Protein AF-A0A0T6B5V1-F1 (afdb_monomer)

Foldseek 3Di:
DCPPQDWDWAKAAEVVPDVPGRIDTDTDDQQQFQLNVLVVVCVVRVVPPDDRPFKWKKKFKDAPVPDTDDIDTGDRRHGVVVVVVVDDPDCPGRIDIHIYIDGDPPPPPPPPPDPDDPVVLVVLVVLQFDDDPPQAALELCPDPDDDPVSVVRRCVVCVVSVNQWGHDDLDIHGADNVDDDSCLDVVNLVVLAPDAPDDNGGGDLLVNLNVLLVCCLPVVAFAEDEQADAWPRCLLVSLLSSLLSLQVNQPPPDDRDLLSVLVNLLSLQCQQLQFWFDPVDHRTGQKWWKKKFWAASVRHTQFIAIDIGHRPLLLQQDDAAQIFRRLNLLLCQQQDDPVLCVLLVHDQQCLFNSGNPRVHRDDPPDDSNVSNVSNVVSCVSLPCDPVNVSLLSLLVSLLRLLRVWDKDADPDDDPPDQFIFTPCLVSLVSSCVSNVHDSVVSRLQLFWDWDDDPNDTDIGGDHRLRSNLSSSVVSSVSSVVSSVVSSVSSRVSRHDPPDDPDDRPTYIYMYIRAHHQDDPDPDDAVSNVVRNLVVLVVVQVVCCVPAVVVVVVCVVVVHDDDHDDDDHSVVVNCCQPNPPNHPVNVVVVQLVVVVVCVVPDDDDDCCPPGPPDPPD

Structure (mmCIF, N/CA/C/O backbone):
data_AF-A0A0T6B5V1-F1
#
_entry.id   AF-A0A0T6B5V1-F1
#
loop_
_atom_site.group_PDB
_atom_site.id
_atom_site.type_symbol
_atom_site.label_atom_id
_atom_site.label_alt_id
_atom_site.label_comp_id
_atom_site.label_asym_id
_atom_site.label_entity_id
_atom_site.label_seq_id
_atom_site.pdbx_PDB_ins_code
_atom_site.Cartn_x
_atom_site.Cartn_y
_atom_site.Cartn_z
_atom_site.occupancy
_atom_site.B_iso_or_equiv
_atom_site.auth_seq_id
_atom_site.auth_comp_id
_atom_site.auth_asym_id
_atom_site.auth_atom_id
_atom_site.pdbx_PDB_model_num
ATOM 1 N N . MET A 1 1 ? 15.529 52.324 -40.830 1.00 47.66 1 MET A N 1
ATOM 2 C CA . MET A 1 1 ? 15.539 53.363 -39.781 1.00 47.66 1 MET A CA 1
ATOM 3 C C . MET A 1 1 ? 14.119 53.855 -39.566 1.00 47.66 1 MET A C 1
ATOM 5 O O . MET A 1 1 ? 13.628 54.608 -40.388 1.00 47.66 1 MET A O 1
ATOM 9 N N . SER A 1 2 ? 13.485 53.371 -38.499 1.00 34.91 2 SER A N 1
ATOM 10 C CA . SER A 1 2 ? 12.483 54.066 -37.675 1.00 34.91 2 SER A CA 1
ATOM 11 C C . SER A 1 2 ? 12.129 53.096 -36.541 1.00 34.91 2 SER A C 1
ATOM 13 O O . SER A 1 2 ? 11.144 52.364 -36.603 1.00 34.91 2 SER A O 1
ATOM 15 N N . THR A 1 3 ? 13.011 52.979 -35.545 1.00 43.22 3 THR A N 1
ATOM 16 C CA . THR A 1 3 ? 12.619 52.391 -34.261 1.00 43.22 3 THR A CA 1
ATOM 17 C C . THR A 1 3 ? 11.581 53.335 -33.680 1.00 43.22 3 THR A C 1
ATOM 19 O O . THR A 1 3 ? 11.929 54.417 -33.209 1.00 43.22 3 THR A O 1
ATOM 22 N N . ASP A 1 4 ? 10.312 52.967 -33.819 1.00 44.84 4 ASP A N 1
ATOM 23 C CA . ASP A 1 4 ? 9.184 53.648 -33.199 1.00 44.84 4 ASP A CA 1
ATOM 24 C C . ASP A 1 4 ? 9.417 53.623 -31.681 1.00 44.84 4 ASP A C 1
ATOM 26 O O . ASP A 1 4 ? 9.069 52.665 -30.990 1.00 44.84 4 ASP A O 1
ATOM 30 N N . ASN A 1 5 ? 10.069 54.664 -31.161 1.00 54.94 5 ASN A N 1
ATOM 31 C CA . ASN A 1 5 ? 10.339 54.877 -29.740 1.00 54.94 5 ASN A CA 1
ATOM 32 C C . ASN A 1 5 ? 9.059 55.357 -29.034 1.00 54.94 5 ASN A C 1
ATOM 34 O O . ASN A 1 5 ? 9.076 56.283 -28.226 1.00 54.94 5 ASN A O 1
ATOM 38 N N . ASN A 1 6 ? 7.925 54.737 -29.365 1.00 69.88 6 ASN A N 1
ATOM 39 C CA . ASN A 1 6 ? 6.681 54.952 -28.653 1.00 69.88 6 ASN A CA 1
ATOM 40 C C . ASN A 1 6 ? 6.858 54.361 -27.257 1.00 69.88 6 ASN A C 1
ATOM 42 O O . ASN A 1 6 ? 6.997 53.147 -27.087 1.00 69.88 6 ASN A O 1
ATOM 46 N N . ARG A 1 7 ? 6.919 55.254 -26.272 1.00 77.81 7 ARG A N 1
ATOM 47 C CA . ARG A 1 7 ? 6.974 54.908 -24.859 1.00 77.81 7 ARG A CA 1
ATOM 48 C C . ARG A 1 7 ? 5.550 54.760 -24.338 1.00 77.81 7 ARG A C 1
ATOM 50 O O . ARG A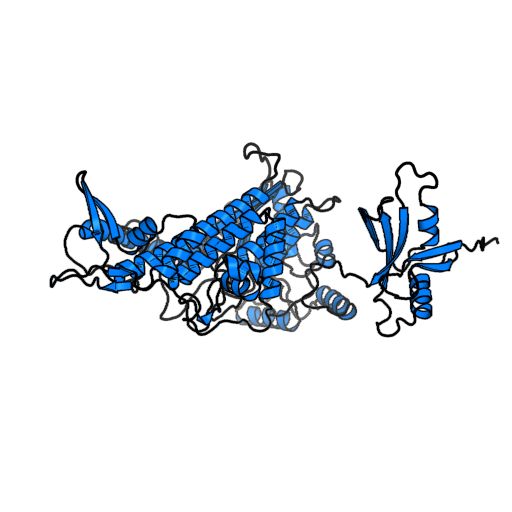 1 7 ? 4.695 55.604 -24.596 1.00 77.81 7 ARG A O 1
ATOM 57 N N . TYR A 1 8 ? 5.300 53.663 -23.641 1.00 83.88 8 TYR A N 1
ATOM 58 C CA . TYR A 1 8 ? 4.010 53.301 -23.070 1.00 83.88 8 TYR A CA 1
ATOM 59 C C . TYR A 1 8 ? 4.122 53.306 -21.550 1.00 83.88 8 TYR A C 1
ATOM 61 O O . TYR A 1 8 ? 5.167 52.967 -21.000 1.00 83.88 8 TYR A O 1
ATOM 69 N N . ILE A 1 9 ? 3.044 53.672 -20.865 1.00 85.25 9 ILE A N 1
ATOM 70 C CA . ILE A 1 9 ? 2.979 53.575 -19.408 1.00 85.25 9 ILE A CA 1
ATOM 71 C C . ILE A 1 9 ? 2.347 52.229 -19.060 1.00 85.25 9 ILE A C 1
ATOM 73 O O . ILE A 1 9 ? 1.198 51.977 -19.414 1.00 85.25 9 ILE A O 1
ATOM 77 N N . VAL A 1 10 ? 3.106 51.371 -18.382 1.00 84.25 10 VAL A N 1
ATOM 78 C CA . VAL A 1 10 ? 2.635 50.099 -17.829 1.00 84.25 10 VAL A CA 1
ATOM 79 C C . VAL A 1 10 ? 2.326 50.316 -16.353 1.00 84.25 10 VAL A C 1
ATOM 81 O O . VAL A 1 10 ? 3.204 50.707 -15.582 1.00 84.25 10 VAL A O 1
ATOM 84 N N . GLN A 1 11 ? 1.076 50.081 -15.961 1.00 85.88 11 GLN A N 1
ATOM 85 C CA . GLN A 1 11 ? 0.648 50.166 -14.568 1.00 85.88 11 GLN A CA 1
ATOM 86 C C . GLN A 1 11 ? 0.739 48.782 -13.917 1.00 85.88 11 GLN A C 1
ATOM 88 O O . GLN A 1 11 ? 0.098 47.837 -14.379 1.00 85.88 11 GLN A O 1
ATOM 93 N N . VAL A 1 12 ? 1.537 48.674 -12.854 1.00 84.69 12 VAL A N 1
ATOM 94 C CA . VAL A 1 12 ? 1.764 47.433 -12.103 1.00 84.69 12 VAL A CA 1
ATOM 95 C C . VAL A 1 12 ? 1.287 47.616 -10.668 1.00 84.69 12 VAL A C 1
ATOM 97 O O . VAL A 1 12 ? 1.741 48.520 -9.971 1.00 84.69 12 VAL A O 1
ATOM 100 N N . TYR A 1 13 ? 0.367 46.769 -10.226 1.00 83.75 13 TYR A N 1
ATOM 101 C CA . TYR A 1 13 ? -0.192 46.778 -8.880 1.00 83.75 13 TYR A CA 1
ATOM 102 C C . TYR A 1 13 ? 0.758 46.072 -7.909 1.00 83.75 13 TYR A C 1
ATOM 104 O O . TYR A 1 13 ? 1.229 44.967 -8.178 1.00 83.75 13 TYR A O 1
ATOM 112 N N . VAL A 1 14 ? 1.062 46.739 -6.794 1.00 79.50 14 VAL A N 1
ATOM 113 C CA . VAL A 1 14 ? 2.077 46.309 -5.809 1.00 79.50 14 VAL A CA 1
ATOM 114 C C . VAL A 1 14 ? 1.548 46.328 -4.372 1.00 79.50 14 VAL A C 1
ATOM 116 O O . VAL A 1 14 ? 2.322 46.151 -3.438 1.00 79.50 14 VAL A O 1
ATOM 119 N N . GLY A 1 15 ? 0.240 46.532 -4.179 1.00 62.19 15 GLY A N 1
ATOM 120 C CA . GLY A 1 15 ? -0.361 46.828 -2.871 1.00 62.19 15 GLY A CA 1
ATOM 121 C C . GLY A 1 15 ? -0.136 45.788 -1.763 1.00 62.19 15 GLY A C 1
ATOM 122 O O . GLY A 1 15 ? -0.152 46.152 -0.595 1.00 62.19 15 GLY A O 1
ATOM 123 N N . ALA A 1 16 ? 0.128 44.517 -2.091 1.00 62.62 16 ALA A N 1
ATOM 124 C CA . ALA A 1 16 ? 0.496 43.501 -1.093 1.00 62.62 16 ALA A CA 1
ATOM 125 C C . ALA A 1 16 ? 1.972 43.593 -0.643 1.00 62.62 16 ALA A C 1
ATOM 127 O O . ALA A 1 16 ? 2.323 43.114 0.429 1.00 62.62 16 ALA A O 1
ATOM 128 N N . LEU A 1 17 ? 2.827 44.217 -1.459 1.00 65.75 17 LEU A N 1
ATOM 129 C CA . LEU A 1 17 ? 4.277 44.341 -1.265 1.00 65.75 17 LEU A CA 1
ATOM 130 C C . LEU A 1 17 ? 4.696 45.742 -0.789 1.00 65.75 17 LEU A C 1
ATOM 132 O O . LEU A 1 17 ? 5.863 45.966 -0.473 1.00 65.75 17 LEU A O 1
ATOM 136 N N . SER A 1 18 ? 3.769 46.703 -0.746 1.00 66.94 18 SER A N 1
ATOM 137 C CA . SER A 1 18 ? 4.026 48.060 -0.265 1.00 66.94 18 SER A CA 1
ATOM 138 C C . SER A 1 18 ? 2.817 48.631 0.469 1.00 66.94 18 SER A C 1
ATOM 140 O O . SER A 1 18 ? 1.735 48.743 -0.095 1.00 66.94 18 SER A O 1
ATOM 142 N N . ALA A 1 19 ? 3.026 49.093 1.704 1.00 59.47 19 ALA A N 1
ATOM 143 C CA . ALA A 1 19 ? 2.004 49.800 2.481 1.00 59.47 19 ALA A CA 1
ATOM 144 C C . ALA A 1 19 ? 1.718 51.232 1.973 1.00 59.47 19 ALA A C 1
ATOM 146 O O . ALA A 1 19 ? 0.783 51.873 2.447 1.00 59.47 19 ALA A O 1
ATOM 147 N N . PHE A 1 20 ? 2.525 51.751 1.035 1.00 64.38 20 PHE A N 1
ATOM 148 C CA . PHE A 1 20 ? 2.470 53.148 0.584 1.00 64.38 20 PHE A CA 1
ATOM 149 C C . PHE A 1 20 ? 1.940 53.323 -0.843 1.00 64.38 20 PHE A C 1
ATOM 151 O O . PHE A 1 20 ? 1.478 54.410 -1.188 1.00 64.38 20 PHE A O 1
ATOM 158 N N . TYR A 1 21 ? 1.997 52.279 -1.675 1.00 73.88 21 TYR A N 1
ATOM 159 C CA . TYR A 1 21 ? 1.631 52.356 -3.088 1.00 73.88 21 TYR A CA 1
ATOM 160 C C . TYR A 1 21 ? 0.719 51.194 -3.484 1.00 73.88 21 TYR A C 1
ATOM 162 O O . TYR A 1 21 ? 1.104 50.035 -3.396 1.00 73.88 21 TYR A O 1
ATOM 170 N N . GLU A 1 22 ? -0.476 51.506 -3.989 1.00 72.25 22 GLU A N 1
ATOM 171 C CA . GLU A 1 22 ? -1.399 50.500 -4.534 1.00 72.25 22 GLU A CA 1
ATOM 172 C C . GLU A 1 22 ? -0.944 50.014 -5.924 1.00 72.25 22 GLU A C 1
ATOM 174 O O . GLU A 1 22 ? -1.000 48.821 -6.235 1.00 72.25 22 GLU A O 1
ATOM 179 N N . ALA A 1 23 ? -0.417 50.928 -6.747 1.00 81.62 23 ALA A N 1
ATOM 180 C CA . ALA A 1 23 ? 0.163 50.641 -8.055 1.00 81.62 23 ALA A CA 1
ATOM 181 C C . ALA A 1 23 ? 1.285 51.627 -8.414 1.00 81.62 23 ALA A C 1
ATOM 183 O O . ALA A 1 23 ? 1.277 52.785 -7.996 1.00 81.62 23 ALA A O 1
ATOM 184 N N . LEU A 1 24 ? 2.223 51.177 -9.247 1.00 83.94 24 LEU A N 1
ATOM 185 C CA . LEU A 1 24 ? 3.323 51.963 -9.795 1.00 83.94 24 LEU A CA 1
ATOM 186 C C . LEU A 1 24 ? 3.221 52.047 -11.318 1.00 83.94 24 LEU A C 1
ATOM 188 O O . LEU A 1 24 ? 2.881 51.081 -11.996 1.00 83.94 24 LEU A O 1
ATOM 192 N N . SER A 1 25 ? 3.543 53.223 -11.855 1.00 86.81 25 SER A N 1
ATOM 193 C CA . SER A 1 25 ? 3.610 53.465 -13.298 1.00 86.81 25 SER A CA 1
ATOM 194 C C . SER A 1 25 ? 5.057 53.375 -13.781 1.00 86.81 25 SER A C 1
ATOM 196 O O . SER A 1 25 ? 5.938 54.089 -13.287 1.00 86.81 25 SER A O 1
ATOM 198 N N . VAL A 1 26 ? 5.307 52.498 -14.752 1.00 86.00 26 VAL A N 1
ATOM 199 C CA . VAL A 1 26 ? 6.624 52.288 -15.364 1.00 86.00 26 VAL A CA 1
ATOM 200 C C . VAL A 1 26 ? 6.554 52.667 -16.839 1.00 86.00 26 VAL A C 1
ATOM 202 O O . VAL A 1 26 ? 5.707 52.173 -17.579 1.00 86.00 26 VAL A O 1
ATOM 205 N N . GLU A 1 27 ? 7.435 53.568 -17.265 1.00 86.81 27 GLU A N 1
ATOM 206 C CA . GLU A 1 27 ? 7.570 53.951 -18.669 1.00 86.81 27 GLU A CA 1
ATOM 207 C C . GLU A 1 27 ? 8.403 52.882 -19.393 1.00 86.81 27 GLU A C 1
ATOM 209 O O . GLU A 1 27 ? 9.557 52.646 -19.040 1.00 86.81 27 GLU A O 1
ATOM 214 N N . ALA A 1 28 ? 7.810 52.209 -20.377 1.00 87.19 28 ALA A N 1
ATOM 215 C CA . ALA A 1 28 ? 8.383 51.047 -21.047 1.00 87.19 28 ALA A CA 1
ATOM 216 C C . ALA A 1 28 ? 8.178 51.109 -22.569 1.00 87.19 28 ALA A C 1
ATOM 218 O O . ALA A 1 28 ? 7.206 51.670 -23.078 1.00 87.19 28 ALA A O 1
ATOM 219 N N . SER A 1 29 ? 9.102 50.517 -23.321 1.00 87.94 29 SER A N 1
ATOM 220 C CA . SER A 1 29 ? 8.999 50.365 -24.776 1.00 87.94 29 SER A CA 1
ATOM 221 C C . SER A 1 29 ? 8.426 48.991 -25.145 1.00 87.94 29 SER A C 1
ATOM 223 O O . SER A 1 29 ? 8.381 48.084 -24.317 1.00 87.94 29 SER A O 1
ATOM 225 N N . LYS A 1 30 ? 8.066 48.775 -26.418 1.00 82.25 30 LYS A N 1
ATOM 226 C CA . LYS A 1 30 ? 7.639 47.450 -26.922 1.00 82.25 30 LYS A CA 1
ATOM 227 C C . LYS A 1 30 ? 8.712 46.356 -26.829 1.00 82.25 30 LYS A C 1
ATOM 229 O O . LYS A 1 30 ? 8.407 45.203 -27.122 1.00 82.25 30 LYS A O 1
ATOM 234 N N . GLN A 1 31 ? 9.958 46.716 -26.531 1.00 81.00 31 GLN A N 1
ATOM 235 C CA . GLN A 1 31 ? 11.073 45.780 -26.365 1.00 81.00 31 GLN A CA 1
ATOM 236 C C . GLN A 1 31 ? 11.444 45.573 -24.895 1.00 81.00 31 GLN A C 1
ATOM 238 O O . GLN A 1 31 ? 12.209 44.664 -24.599 1.00 81.00 31 GLN A O 1
ATOM 243 N N . THR A 1 32 ? 10.889 46.384 -23.989 1.00 84.31 32 THR A N 1
ATOM 244 C CA . THR A 1 32 ? 11.173 46.283 -22.559 1.00 84.31 32 THR A CA 1
ATOM 245 C C . THR A 1 32 ? 10.614 44.968 -22.027 1.00 84.31 32 THR A C 1
ATOM 247 O O . THR A 1 32 ? 9.441 44.646 -22.272 1.00 84.31 32 THR A O 1
ATOM 250 N N . THR A 1 33 ? 11.465 44.202 -21.348 1.00 87.69 33 THR A N 1
ATOM 251 C CA . THR A 1 33 ? 11.135 42.862 -20.849 1.00 87.69 33 THR A CA 1
ATOM 252 C C . THR A 1 33 ? 10.475 42.922 -19.473 1.00 87.69 33 THR A C 1
ATOM 254 O O . THR A 1 33 ? 10.561 43.921 -18.754 1.00 87.69 33 THR A O 1
ATOM 257 N N . ALA A 1 34 ? 9.792 41.846 -19.084 1.00 84.56 34 ALA A N 1
ATOM 258 C CA . ALA A 1 34 ? 9.188 41.731 -17.763 1.00 84.56 34 ALA A CA 1
ATOM 259 C C . ALA A 1 34 ? 10.247 41.822 -16.651 1.00 84.56 34 ALA A C 1
ATOM 261 O O . ALA A 1 34 ? 10.000 42.460 -15.631 1.00 84.56 34 ALA A O 1
ATOM 262 N N . GLU A 1 35 ? 11.445 41.266 -16.864 1.00 84.56 35 GLU A N 1
ATOM 263 C CA . GLU A 1 35 ? 12.560 41.336 -15.910 1.00 84.56 35 GLU A CA 1
ATOM 264 C C . GLU A 1 35 ? 13.071 42.770 -15.680 1.00 84.56 35 GLU A C 1
ATOM 266 O O . GLU A 1 35 ? 13.366 43.151 -14.544 1.00 84.56 35 GLU A O 1
ATOM 271 N N . GLU A 1 36 ? 13.121 43.588 -16.734 1.00 83.81 36 GLU A N 1
ATOM 272 C CA . GLU A 1 36 ? 13.498 45.003 -16.642 1.00 83.81 36 GLU A CA 1
ATOM 273 C C . GLU A 1 36 ? 12.464 45.812 -15.844 1.00 83.81 36 GLU A C 1
ATOM 275 O O . GLU A 1 36 ? 12.832 46.624 -14.991 1.00 83.81 36 GLU A O 1
ATOM 280 N N . ILE A 1 37 ? 11.167 45.559 -16.062 1.00 84.50 37 ILE A N 1
ATOM 281 C CA . ILE A 1 37 ? 10.087 46.213 -15.305 1.00 84.50 37 ILE A CA 1
ATOM 282 C C . ILE A 1 37 ? 10.116 45.788 -13.832 1.00 84.50 37 ILE A C 1
ATOM 284 O O . ILE A 1 37 ? 10.020 46.643 -12.952 1.00 84.50 37 ILE A O 1
ATOM 288 N N . VAL A 1 38 ? 10.293 44.493 -13.553 1.00 85.25 38 VAL A N 1
ATOM 289 C CA . VAL A 1 38 ? 10.387 43.963 -12.184 1.00 85.25 38 VAL A CA 1
ATOM 290 C C . VAL A 1 38 ? 11.577 44.580 -11.449 1.00 85.25 38 VAL A C 1
ATOM 292 O O . VAL A 1 38 ? 11.417 45.062 -10.331 1.00 85.25 38 VAL A O 1
ATOM 295 N N . SER A 1 39 ? 12.742 44.652 -12.095 1.00 83.31 39 SER A N 1
ATOM 296 C CA . SER A 1 39 ? 13.949 45.244 -11.507 1.00 83.31 39 SER A CA 1
ATOM 297 C C . SER A 1 39 ? 13.767 46.740 -11.211 1.00 83.31 39 SER A C 1
ATOM 299 O O . SER A 1 39 ? 14.109 47.193 -10.121 1.00 83.31 39 SER A O 1
ATOM 301 N N . CYS A 1 40 ? 13.136 47.496 -12.120 1.00 83.56 40 CYS A N 1
ATOM 302 C CA . CYS A 1 40 ? 12.806 48.908 -11.899 1.00 83.56 40 CYS A CA 1
ATOM 303 C C . CYS A 1 40 ? 11.867 49.113 -10.695 1.00 83.56 40 CYS A C 1
ATOM 305 O O . CYS A 1 40 ? 12.031 50.061 -9.925 1.00 83.56 40 CYS A O 1
ATOM 307 N N . ILE A 1 41 ? 10.881 48.230 -10.514 1.00 83.25 41 ILE A N 1
ATOM 308 C CA . ILE A 1 41 ? 9.933 48.320 -9.398 1.00 83.25 41 ILE A CA 1
ATOM 309 C C . ILE A 1 41 ? 10.592 47.926 -8.070 1.00 83.25 41 ILE A C 1
ATOM 311 O O . ILE A 1 41 ? 10.375 48.612 -7.073 1.00 83.25 41 ILE A O 1
ATOM 315 N N . ILE A 1 42 ? 11.425 46.880 -8.055 1.00 81.50 42 ILE A N 1
ATOM 316 C CA . ILE A 1 42 ? 12.186 46.457 -6.867 1.00 81.50 42 ILE A CA 1
ATOM 317 C C . ILE A 1 42 ? 13.090 47.590 -6.373 1.00 81.50 42 ILE A C 1
ATOM 319 O O . ILE A 1 42 ? 13.075 47.901 -5.181 1.00 81.50 42 ILE A O 1
ATOM 323 N N . GLU A 1 43 ? 13.820 48.248 -7.281 1.00 80.62 43 GLU A N 1
ATOM 324 C CA . GLU A 1 43 ? 14.669 49.395 -6.941 1.00 80.62 43 GLU A CA 1
ATOM 325 C C . GLU A 1 43 ? 13.850 50.559 -6.366 1.00 80.62 43 GLU A C 1
ATOM 327 O O . GLU A 1 43 ? 14.233 51.147 -5.355 1.00 80.62 43 GLU A O 1
ATOM 332 N N . ARG A 1 44 ? 12.686 50.868 -6.955 1.00 80.38 44 ARG A N 1
ATOM 333 C CA . ARG A 1 44 ? 11.811 51.955 -6.479 1.00 80.38 44 ARG A CA 1
ATOM 334 C C . ARG A 1 44 ? 11.165 51.671 -5.126 1.00 80.38 44 ARG A C 1
ATOM 336 O O . ARG A 1 44 ? 10.945 52.608 -4.364 1.00 80.38 44 ARG A O 1
ATOM 343 N N . LEU A 1 45 ? 10.851 50.412 -4.831 1.00 78.00 45 LEU A N 1
ATOM 344 C CA . LEU A 1 45 ? 10.249 49.996 -3.562 1.00 78.00 45 LEU A CA 1
ATOM 345 C C . LEU A 1 45 ? 11.288 49.639 -2.487 1.00 78.00 45 LEU A C 1
ATOM 347 O O . LEU A 1 45 ? 10.902 49.344 -1.361 1.00 78.00 45 LEU A O 1
ATOM 351 N N . SER A 1 46 ? 12.589 49.694 -2.802 1.00 73.88 46 SER A N 1
ATOM 352 C CA . SER A 1 46 ? 13.683 49.302 -1.896 1.00 73.88 46 SER A CA 1
ATOM 353 C C . SER A 1 46 ? 13.537 47.881 -1.324 1.00 73.88 46 SER A C 1
ATOM 355 O O . SER A 1 46 ? 13.923 47.629 -0.184 1.00 73.88 46 SER A O 1
ATOM 357 N N . LEU A 1 47 ? 13.012 46.934 -2.113 1.00 68.75 47 LEU A N 1
ATOM 358 C CA . LEU A 1 47 ? 12.772 45.531 -1.716 1.00 68.75 47 LEU A CA 1
ATOM 359 C C . LEU A 1 47 ? 14.071 44.688 -1.717 1.00 68.75 47 LEU A C 1
ATOM 361 O O . LEU A 1 47 ? 14.115 43.580 -2.247 1.00 68.75 47 LEU A O 1
ATOM 365 N N . ASN A 1 48 ? 15.156 45.231 -1.156 1.00 56.94 48 ASN A N 1
ATOM 366 C CA . ASN A 1 48 ? 16.524 44.702 -1.259 1.00 56.94 48 ASN A CA 1
ATOM 367 C C . ASN A 1 48 ? 16.840 43.524 -0.316 1.00 56.94 48 ASN A C 1
ATOM 369 O O . ASN A 1 48 ? 17.961 43.018 -0.346 1.00 56.94 48 ASN A O 1
ATOM 373 N N . GLU A 1 49 ? 15.897 43.084 0.522 1.00 53.00 49 GLU A N 1
ATOM 374 C CA . GLU A 1 49 ? 16.121 41.973 1.465 1.00 53.00 49 GLU A CA 1
ATOM 375 C C . GLU A 1 49 ? 15.992 40.579 0.818 1.00 53.00 49 GLU A C 1
ATOM 377 O O . GLU A 1 49 ? 16.407 39.590 1.419 1.00 53.00 49 GLU A O 1
ATOM 382 N N . ASN A 1 50 ? 15.505 40.488 -0.428 1.00 55.25 50 ASN A N 1
ATOM 383 C CA . ASN A 1 50 ? 15.332 39.230 -1.161 1.00 55.25 50 ASN A CA 1
ATOM 384 C C . ASN A 1 50 ? 16.238 39.145 -2.413 1.00 55.25 50 ASN A C 1
ATOM 386 O O . ASN A 1 50 ? 16.439 40.148 -3.103 1.00 55.25 50 ASN A O 1
ATOM 390 N N . PRO A 1 51 ? 16.794 37.961 -2.753 1.00 54.53 51 PRO A N 1
ATOM 391 C CA . PRO A 1 51 ? 17.712 37.810 -3.883 1.00 54.53 51 PRO A CA 1
ATOM 392 C C . PRO A 1 51 ? 17.052 38.145 -5.234 1.00 54.53 51 PRO A C 1
ATOM 394 O O . PRO A 1 51 ? 15.854 37.937 -5.439 1.00 54.53 51 PRO A O 1
ATOM 397 N N . ARG A 1 52 ? 17.855 38.629 -6.199 1.00 51.34 52 ARG A N 1
ATOM 398 C CA . ARG A 1 52 ? 17.418 38.839 -7.595 1.00 51.34 52 ARG A CA 1
ATOM 399 C C . ARG A 1 52 ? 16.761 37.557 -8.121 1.00 51.34 52 ARG A C 1
ATOM 401 O O . ARG A 1 52 ? 17.428 36.535 -8.255 1.00 51.34 52 ARG A O 1
ATOM 408 N N . GLY A 1 53 ? 15.463 37.622 -8.422 1.00 58.50 53 GLY A N 1
ATOM 409 C CA . GLY A 1 53 ? 14.690 36.501 -8.965 1.00 58.50 53 GLY A CA 1
ATOM 410 C C . GLY A 1 53 ? 13.506 36.028 -8.117 1.00 58.50 53 GLY A C 1
ATOM 411 O O . GLY A 1 53 ? 12.779 35.165 -8.611 1.00 58.50 53 GLY A O 1
ATOM 412 N N . SER A 1 54 ? 13.285 36.590 -6.921 1.00 66.88 54 SER A N 1
ATOM 413 C CA . SER A 1 54 ? 12.155 36.242 -6.035 1.00 66.88 54 SER A CA 1
ATOM 414 C C . SER A 1 54 ? 10.805 36.833 -6.444 1.00 66.88 54 SER A C 1
ATOM 416 O O . SER A 1 54 ? 9.785 36.374 -5.949 1.00 66.88 54 SER A O 1
ATOM 418 N N . TYR A 1 55 ? 10.777 37.816 -7.346 1.00 76.31 55 TYR A N 1
ATOM 419 C CA . TYR A 1 55 ? 9.544 38.458 -7.805 1.00 76.31 55 TYR A CA 1
ATOM 420 C C . TYR A 1 55 ? 9.290 38.168 -9.283 1.00 76.31 55 TYR A C 1
ATOM 422 O O . TYR A 1 55 ? 10.225 38.043 -10.081 1.00 76.31 55 TYR A O 1
ATOM 430 N N . GLU A 1 56 ? 8.020 38.066 -9.648 1.00 84.81 56 GLU A N 1
ATOM 431 C CA . GLU A 1 56 ? 7.567 37.946 -11.028 1.00 84.81 56 GLU A CA 1
ATOM 432 C C . GLU A 1 56 ? 6.390 38.880 -11.306 1.00 84.81 56 GLU A C 1
ATOM 434 O O . GLU A 1 56 ? 5.698 39.342 -10.395 1.00 84.81 56 GLU A O 1
ATOM 439 N N . LEU A 1 57 ? 6.185 39.163 -12.590 1.00 84.00 57 LEU A N 1
ATOM 440 C CA . LEU A 1 57 ? 5.043 39.925 -13.067 1.00 84.00 57 LEU A CA 1
ATOM 441 C C . LEU A 1 57 ? 3.953 38.940 -13.493 1.00 84.00 57 LEU A C 1
ATOM 443 O O . LEU A 1 57 ? 4.223 38.045 -14.291 1.00 84.00 57 LEU A O 1
ATOM 447 N N . ALA A 1 58 ? 2.735 39.104 -12.990 1.00 83.31 58 ALA A N 1
ATOM 448 C CA . ALA A 1 58 ? 1.587 38.292 -13.374 1.00 83.31 58 ALA A CA 1
ATOM 449 C C . ALA A 1 58 ? 0.514 39.154 -14.047 1.00 83.31 58 ALA A C 1
ATOM 451 O O . ALA A 1 58 ? 0.227 40.269 -13.614 1.00 83.31 58 ALA A O 1
ATOM 452 N N . GLU A 1 59 ? -0.066 38.644 -15.127 1.00 84.94 59 GLU A N 1
ATOM 453 C CA . GLU A 1 59 ? -1.270 39.170 -15.762 1.00 84.94 59 GLU A CA 1
ATOM 454 C C . GLU A 1 59 ? -2.489 38.547 -15.080 1.00 84.94 59 GLU A C 1
ATOM 456 O O . GLU A 1 59 ? -2.672 37.328 -15.102 1.00 84.94 59 GLU A O 1
ATOM 461 N N . VAL A 1 60 ? -3.333 39.390 -14.490 1.00 75.81 60 VAL A N 1
ATOM 462 C CA . VAL A 1 60 ? -4.562 38.981 -13.807 1.00 75.81 60 VAL A CA 1
ATOM 463 C C . VAL A 1 60 ? -5.766 39.512 -14.573 1.00 75.81 60 VAL A C 1
ATOM 465 O O . VAL A 1 60 ? -5.827 40.693 -14.933 1.00 75.81 60 VAL A O 1
ATOM 468 N N . ILE A 1 61 ? -6.735 38.624 -14.801 1.00 76.00 61 ILE A N 1
ATOM 469 C CA . ILE A 1 61 ? -8.016 38.917 -15.441 1.00 76.00 61 ILE A CA 1
ATOM 470 C C . ILE A 1 61 ? -9.120 38.696 -14.398 1.00 76.00 61 ILE A C 1
ATOM 472 O O . ILE A 1 61 ? -9.416 37.559 -14.017 1.00 76.00 61 ILE A O 1
ATOM 476 N N . GLY A 1 62 ? -9.718 39.790 -13.921 1.00 66.06 62 GLY A N 1
ATOM 477 C CA . GLY A 1 62 ? -10.772 39.783 -12.894 1.00 66.06 62 GLY A CA 1
ATOM 478 C C . GLY A 1 62 ? -12.078 40.410 -13.379 1.00 66.06 62 GLY A C 1
ATOM 479 O O . GLY A 1 62 ? -12.097 41.062 -14.418 1.00 66.06 62 GLY A O 1
ATOM 480 N N . ASP A 1 63 ? -13.168 40.234 -12.637 1.00 60.22 63 ASP A N 1
ATOM 481 C CA . ASP A 1 63 ? -14.429 40.952 -12.867 1.00 60.22 63 ASP A CA 1
ATOM 482 C C . ASP A 1 63 ? -14.465 42.316 -12.140 1.00 60.22 63 ASP A C 1
ATOM 484 O O . ASP A 1 63 ? -13.558 42.675 -11.384 1.00 60.22 63 ASP A O 1
ATOM 488 N N . SER A 1 64 ? -15.515 43.114 -12.361 1.00 54.16 64 SER A N 1
ATOM 489 C CA . SER A 1 64 ? -15.688 44.431 -11.724 1.00 54.16 64 SER A CA 1
ATOM 490 C C . SER A 1 64 ? -15.846 44.391 -10.192 1.00 54.16 64 SER A C 1
ATOM 492 O O . SER A 1 64 ? -15.837 45.451 -9.570 1.00 54.16 64 SER A O 1
ATOM 494 N N . SER A 1 65 ? -15.991 43.205 -9.592 1.00 52.88 65 SER A N 1
ATOM 495 C CA . SER A 1 65 ? -16.093 42.971 -8.142 1.00 52.88 65 SER A CA 1
ATOM 496 C C . SER A 1 65 ? -14.767 42.570 -7.488 1.00 52.88 65 SER A C 1
ATOM 498 O O . SER A 1 65 ? -14.723 42.418 -6.269 1.00 52.88 65 SER A O 1
ATOM 500 N N . GLY A 1 66 ? -13.681 42.445 -8.260 1.00 52.81 66 GLY A N 1
ATOM 501 C CA . GLY A 1 66 ? -12.358 42.105 -7.730 1.00 52.81 66 GLY A CA 1
ATOM 502 C C . GLY A 1 66 ? -12.192 40.626 -7.378 1.00 52.81 66 GLY A C 1
ATOM 503 O O . GLY A 1 66 ? -11.262 40.288 -6.652 1.00 52.81 66 GLY A O 1
ATOM 504 N N . GLN A 1 67 ? -13.066 39.744 -7.881 1.00 48.84 67 GLN A N 1
ATOM 505 C CA . GLN A 1 67 ? -12.906 38.302 -7.716 1.00 48.84 67 GLN A CA 1
ATOM 506 C C . GLN A 1 67 ? -12.006 37.769 -8.845 1.00 48.84 67 GLN A C 1
ATOM 508 O O . GLN A 1 67 ? -12.345 37.824 -10.031 1.00 48.84 67 GLN A O 1
ATOM 513 N N . GLU A 1 68 ? -10.801 37.330 -8.480 1.00 54.34 68 GLU A N 1
ATOM 514 C CA . GLU A 1 68 ? -9.754 36.892 -9.410 1.00 54.34 68 GLU A CA 1
ATOM 515 C C . GLU A 1 68 ? -10.168 35.589 -10.107 1.00 54.34 68 GLU A C 1
ATOM 517 O O . GLU A 1 68 ? -10.344 34.554 -9.465 1.00 54.34 68 GLU A O 1
ATOM 522 N N . CYS A 1 69 ? -10.369 35.637 -11.428 1.00 55.12 69 CYS A N 1
ATOM 523 C CA . CYS A 1 69 ? -10.915 34.499 -12.174 1.00 55.12 69 CYS A CA 1
ATOM 524 C C . CYS A 1 69 ? -9.848 33.727 -12.961 1.00 55.12 69 CYS A C 1
ATOM 526 O O . CYS A 1 69 ? -9.987 32.514 -13.125 1.00 55.12 69 CYS A O 1
ATOM 528 N N . LYS A 1 70 ? -8.807 34.402 -13.479 1.00 59.31 70 LYS A N 1
ATOM 529 C CA . LYS A 1 70 ? -7.682 33.776 -14.199 1.00 59.31 70 LYS A CA 1
ATOM 530 C C . LYS A 1 70 ? -6.400 34.593 -14.045 1.00 59.31 70 LYS A C 1
ATOM 532 O O . LYS A 1 70 ? -6.413 35.803 -14.257 1.00 59.31 70 LYS A O 1
ATOM 537 N N . GLU A 1 71 ? -5.297 33.910 -13.761 1.00 71.00 71 GLU A N 1
ATOM 538 C CA . GLU A 1 71 ? -3.966 34.502 -13.619 1.00 71.00 71 GLU A CA 1
ATOM 539 C C . GLU A 1 71 ? -2.947 33.782 -14.512 1.00 71.00 71 GLU A C 1
ATOM 541 O O . GLU A 1 71 ? -3.041 32.572 -14.741 1.00 71.00 71 GLU A O 1
ATOM 546 N N . ARG A 1 72 ? -1.974 34.539 -15.028 1.00 75.94 72 ARG A N 1
ATOM 547 C CA . ARG A 1 72 ? -0.841 34.038 -15.807 1.00 75.94 72 ARG A CA 1
ATOM 548 C C . ARG A 1 72 ? 0.446 34.761 -15.410 1.00 75.94 72 ARG A C 1
ATOM 550 O O . ARG A 1 72 ? 0.558 35.966 -15.608 1.00 75.94 72 ARG A O 1
ATOM 557 N N . SER A 1 73 ? 1.459 34.022 -14.968 1.00 80.62 73 SER A N 1
ATOM 558 C CA . SER A 1 73 ? 2.821 34.548 -14.792 1.00 80.62 73 SER A CA 1
ATOM 559 C C . SER A 1 73 ? 3.492 34.847 -16.131 1.00 80.62 73 SER A C 1
ATOM 561 O O . SER A 1 73 ? 3.416 34.041 -17.065 1.00 80.62 73 SER A O 1
ATOM 563 N N . LEU A 1 74 ? 4.188 35.979 -16.216 1.00 76.88 74 LEU A N 1
ATOM 564 C CA . LEU A 1 74 ? 4.985 36.350 -17.380 1.00 76.88 74 LEU A CA 1
ATOM 565 C C . LEU A 1 74 ? 6.403 35.787 -17.262 1.00 76.88 74 LEU A C 1
ATOM 567 O O . LEU A 1 74 ? 7.044 35.860 -16.212 1.00 76.88 74 LEU A O 1
ATOM 571 N N . GLY A 1 75 ? 6.921 35.267 -18.374 1.00 76.81 75 GLY A N 1
ATOM 572 C CA . GLY A 1 75 ? 8.327 34.871 -18.471 1.00 76.81 75 GLY A CA 1
ATOM 573 C C . GLY A 1 75 ? 9.267 36.089 -18.454 1.00 76.81 75 GLY A C 1
ATOM 574 O O . GLY A 1 75 ? 8.881 37.158 -18.925 1.00 76.81 75 GLY A O 1
ATOM 575 N N . PRO A 1 76 ? 10.530 35.951 -17.999 1.00 78.06 76 PRO A N 1
ATOM 576 C CA . PRO A 1 76 ? 11.455 37.085 -17.839 1.00 78.06 76 PRO A CA 1
ATOM 577 C C . PRO A 1 76 ? 11.734 37.842 -19.147 1.00 78.06 76 PRO A C 1
ATOM 579 O O . PRO A 1 76 ? 11.912 39.055 -19.128 1.00 78.06 76 PRO A O 1
ATOM 582 N N . ASN A 1 77 ? 11.692 37.139 -20.285 1.00 83.12 77 ASN A N 1
ATOM 583 C CA . ASN A 1 77 ? 11.938 37.694 -21.619 1.00 83.12 77 ASN A CA 1
ATOM 584 C C . ASN A 1 77 ? 10.660 38.148 -22.348 1.00 83.12 77 ASN A C 1
ATOM 586 O O . ASN A 1 77 ? 10.743 38.615 -23.484 1.00 83.12 77 ASN A O 1
ATOM 590 N N . GLU A 1 78 ? 9.474 37.968 -21.759 1.00 81.62 78 GLU A N 1
ATOM 591 C CA . GLU A 1 78 ? 8.227 38.440 -22.370 1.00 81.62 78 GLU A CA 1
ATOM 592 C C . GLU A 1 78 ? 8.116 39.962 -22.223 1.00 81.62 78 GLU A C 1
ATOM 594 O O . GLU A 1 78 ? 8.599 40.528 -21.245 1.00 81.62 78 GLU A O 1
ATOM 599 N N . SER A 1 79 ? 7.490 40.644 -23.189 1.00 86.31 79 SER A N 1
ATOM 600 C CA . SER A 1 79 ? 7.306 42.100 -23.133 1.00 86.31 79 SER A CA 1
ATOM 601 C C . SER A 1 79 ? 5.907 42.464 -22.617 1.00 86.31 79 SER A C 1
ATOM 603 O O . SER A 1 79 ? 4.919 42.232 -23.326 1.00 86.31 79 SER A O 1
ATOM 605 N N . PRO A 1 80 ? 5.785 43.096 -21.432 1.00 84.69 80 PRO A N 1
ATOM 606 C CA . PRO A 1 80 ? 4.487 43.471 -20.868 1.00 84.69 80 PRO A CA 1
ATOM 607 C C . PRO A 1 80 ? 3.735 44.494 -21.724 1.00 84.69 80 PRO A C 1
ATOM 609 O O . PRO A 1 80 ? 2.512 44.453 -21.806 1.00 84.69 80 PRO A O 1
ATOM 612 N N . VAL A 1 81 ? 4.454 45.370 -22.436 1.00 84.88 81 VAL A N 1
ATOM 613 C CA . VAL A 1 81 ? 3.855 46.345 -23.364 1.00 84.88 81 VAL A CA 1
ATOM 614 C C . VAL A 1 81 ? 3.193 45.643 -24.549 1.00 84.88 81 VAL A C 1
ATOM 616 O O . VAL A 1 81 ? 2.104 46.036 -24.963 1.00 84.88 81 VAL A O 1
ATOM 619 N N . GLN A 1 82 ? 3.813 44.588 -25.087 1.00 82.31 82 GLN A N 1
ATOM 620 C CA . GLN A 1 82 ? 3.212 43.812 -26.175 1.00 82.31 82 GLN A CA 1
ATOM 621 C C . GLN A 1 82 ? 1.955 43.077 -25.704 1.00 82.31 82 GLN A C 1
ATOM 623 O O . GLN A 1 82 ? 0.957 43.079 -26.419 1.00 82.31 82 GLN A O 1
ATOM 628 N N . LEU A 1 83 ? 1.974 42.522 -24.489 1.00 80.06 83 LEU A N 1
ATOM 629 C CA . LEU A 1 83 ? 0.814 41.864 -23.880 1.00 80.06 83 LEU A CA 1
ATOM 630 C C . LEU A 1 83 ? -0.326 42.852 -23.597 1.00 80.06 83 LEU A C 1
ATOM 632 O O . LEU A 1 83 ? -1.461 42.599 -23.990 1.00 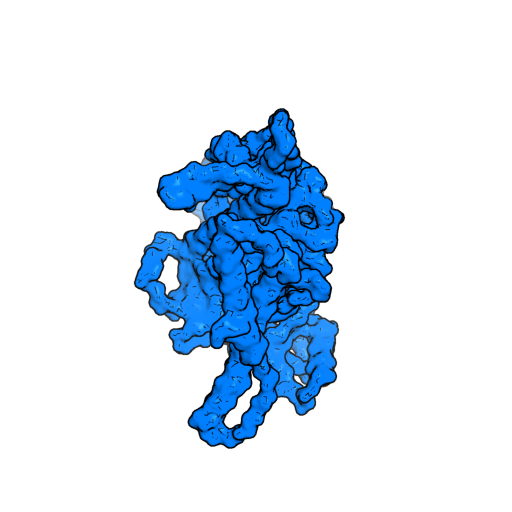80.06 83 LEU A O 1
ATOM 636 N N . MET A 1 84 ? -0.018 44.029 -23.048 1.00 81.19 84 MET A N 1
ATOM 637 C CA . MET A 1 84 ? -0.990 45.106 -22.825 1.00 81.19 84 MET A CA 1
ATOM 638 C C . MET A 1 84 ? -1.687 45.547 -24.120 1.00 81.19 84 MET A C 1
ATOM 640 O O . MET A 1 84 ? -2.870 45.878 -24.124 1.00 81.19 84 MET A O 1
ATOM 644 N N . MET A 1 85 ? -0.966 45.550 -25.246 1.00 79.56 85 MET A N 1
ATOM 645 C CA . MET A 1 85 ? -1.531 45.898 -26.553 1.00 79.56 85 MET A CA 1
ATOM 646 C C . MET A 1 85 ? -2.467 44.824 -27.126 1.00 79.56 85 MET A C 1
ATOM 648 O O . MET A 1 85 ? -3.261 45.144 -28.014 1.00 79.56 85 MET A O 1
ATOM 652 N N . LEU A 1 86 ? -2.370 43.581 -26.643 1.00 78.75 86 LEU A N 1
ATOM 653 C CA . LEU A 1 86 ? -3.240 42.466 -27.025 1.00 78.75 86 LEU A CA 1
ATOM 654 C C . LEU A 1 86 ? -4.543 42.432 -26.213 1.00 78.75 86 LEU A C 1
ATOM 656 O O . LEU A 1 86 ? -5.445 41.665 -26.552 1.00 78.75 86 LEU A O 1
ATOM 660 N N . TRP A 1 87 ? -4.673 43.267 -25.178 1.00 78.81 87 TRP A N 1
ATOM 661 C CA . TRP A 1 87 ? -5.898 43.346 -24.390 1.00 78.81 87 TRP A CA 1
ATOM 662 C C . TRP A 1 87 ? -7.083 43.853 -25.229 1.00 78.81 87 TRP A C 1
ATOM 664 O O . TRP A 1 87 ? -6.931 44.797 -26.017 1.00 78.81 87 TRP A O 1
ATOM 674 N N . PRO A 1 88 ? -8.286 43.265 -25.074 1.00 70.25 88 PRO A N 1
ATOM 675 C CA . PRO A 1 88 ? -9.464 43.680 -25.826 1.00 70.25 88 PRO A CA 1
ATOM 676 C C . PRO A 1 88 ? -9.795 45.155 -25.571 1.00 70.25 88 PRO A C 1
ATOM 678 O O . PRO A 1 88 ? -10.032 45.570 -24.438 1.00 70.25 88 PRO A O 1
ATOM 681 N N . LYS A 1 89 ? -9.855 45.963 -26.636 1.00 61.12 89 LYS A N 1
ATOM 682 C CA . LYS A 1 89 ? -10.168 47.402 -26.534 1.00 61.12 89 LYS A CA 1
ATOM 683 C C . LYS A 1 89 ? -11.655 47.694 -26.291 1.00 61.12 89 LYS A C 1
ATOM 685 O O . LYS A 1 89 ? -11.983 48.793 -25.854 1.00 61.12 89 LYS A O 1
ATOM 690 N N . MET A 1 90 ? -12.548 46.733 -26.557 1.00 51.28 90 MET A N 1
ATOM 691 C CA . MET A 1 90 ? -13.980 46.819 -26.243 1.00 51.28 90 MET A CA 1
ATOM 692 C C . MET A 1 90 ? -14.364 45.755 -25.213 1.00 51.28 90 MET A C 1
ATOM 694 O O . MET A 1 90 ? -14.188 44.561 -25.447 1.00 51.28 90 MET A O 1
ATOM 698 N N . ARG A 1 91 ? -14.867 46.212 -24.061 1.00 53.41 91 ARG A N 1
ATOM 699 C CA . ARG A 1 91 ? -15.266 45.390 -22.912 1.00 53.41 91 ARG A CA 1
ATOM 700 C C . ARG A 1 91 ? -16.662 44.816 -23.158 1.00 53.41 91 ARG A C 1
ATOM 702 O O . ARG A 1 91 ? -17.646 45.516 -22.949 1.00 53.41 91 ARG A O 1
ATOM 709 N N . VAL A 1 92 ? -16.738 43.590 -23.670 1.00 50.81 92 VAL A N 1
ATOM 710 C CA . VAL A 1 92 ? -18.019 42.879 -23.869 1.00 50.81 92 VAL A CA 1
ATOM 711 C C . VAL A 1 92 ? -18.454 42.170 -22.583 1.00 50.81 92 VAL A C 1
ATOM 713 O O . VAL A 1 92 ? -19.636 42.162 -22.268 1.00 50.81 92 VAL A O 1
ATOM 716 N N . ASP A 1 93 ? -17.488 41.715 -21.786 1.00 52.78 93 ASP A N 1
ATOM 717 C CA . ASP A 1 93 ? -17.672 41.298 -20.399 1.00 52.78 93 ASP A CA 1
ATOM 718 C C . ASP A 1 93 ? -16.915 42.290 -19.505 1.00 52.78 93 ASP A C 1
ATOM 720 O O . ASP A 1 93 ? -15.882 42.825 -19.915 1.00 52.78 93 ASP A O 1
ATOM 724 N N . ASN A 1 94 ? -17.397 42.561 -18.290 1.00 55.75 94 ASN A N 1
ATOM 725 C CA . ASN A 1 94 ? -16.819 43.499 -17.307 1.00 55.75 94 ASN A CA 1
ATOM 726 C C . ASN A 1 94 ? -15.408 43.099 -16.784 1.00 55.75 94 ASN A C 1
ATOM 728 O O . ASN A 1 94 ? -15.040 43.415 -15.653 1.00 55.75 94 ASN A O 1
ATOM 732 N N . SER A 1 95 ? -14.607 42.402 -17.595 1.00 60.78 95 SER A N 1
ATOM 733 C CA . SER A 1 95 ? -13.261 41.928 -17.297 1.00 60.78 95 SER A CA 1
ATOM 734 C C . SER A 1 95 ? -12.245 43.074 -17.227 1.00 60.78 95 SER A C 1
ATOM 736 O O . SER A 1 95 ? -12.125 43.875 -18.162 1.00 60.78 95 SER A O 1
ATOM 738 N N . CYS A 1 96 ? -11.486 43.131 -16.137 1.00 66.50 96 CYS A N 1
ATOM 739 C CA . CYS A 1 96 ? -10.382 44.049 -15.903 1.00 66.50 96 CYS A CA 1
ATOM 740 C C . CYS A 1 96 ? -9.049 43.300 -16.044 1.00 66.50 96 CYS A C 1
ATOM 742 O O . CYS A 1 96 ? -8.856 42.270 -15.403 1.00 66.50 96 CYS A O 1
ATOM 744 N N . TYR A 1 97 ? -8.147 43.833 -16.873 1.00 75.75 97 TYR A N 1
ATOM 745 C CA . TYR A 1 97 ? -6.796 43.310 -17.085 1.00 75.75 97 TYR A CA 1
ATOM 746 C C . TYR A 1 97 ? -5.807 44.174 -16.314 1.00 75.75 97 TYR A C 1
ATOM 748 O O . TYR A 1 97 ? -5.820 45.402 -16.452 1.00 75.75 97 TYR A O 1
ATOM 756 N N . ARG A 1 98 ? -4.979 43.549 -15.481 1.00 83.25 98 ARG A N 1
ATOM 757 C CA . ARG A 1 98 ? -3.998 44.241 -14.641 1.00 83.25 98 ARG A CA 1
ATOM 758 C C . ARG A 1 98 ? -2.717 43.430 -14.555 1.00 83.25 98 ARG A C 1
ATOM 760 O O . ARG A 1 98 ? -2.758 42.203 -14.577 1.00 83.25 98 ARG A O 1
ATOM 767 N N . PHE A 1 99 ? -1.594 44.125 -14.415 1.00 85.25 99 PHE A N 1
ATOM 768 C CA . PHE A 1 99 ? -0.339 43.493 -14.026 1.00 85.25 99 PHE A CA 1
ATOM 769 C C . PHE A 1 99 ? -0.147 43.611 -12.522 1.00 85.25 99 PHE A C 1
ATOM 771 O O . PHE A 1 99 ? -0.314 44.700 -11.974 1.00 85.25 99 PHE A O 1
ATOM 778 N N . TYR A 1 100 ? 0.248 42.522 -11.878 1.00 82.56 100 TYR A N 1
ATOM 779 C CA . TYR A 1 100 ? 0.615 42.481 -10.469 1.00 82.56 100 TYR A CA 1
ATOM 780 C C . TYR A 1 100 ? 2.079 42.089 -10.328 1.00 82.56 100 TYR A C 1
ATOM 782 O O . TYR A 1 100 ? 2.558 41.196 -11.029 1.00 82.56 100 TYR A O 1
ATOM 790 N N . LEU A 1 101 ? 2.787 42.758 -9.419 1.00 81.19 101 LEU A N 1
ATOM 791 C CA . LEU A 1 101 ? 4.060 42.256 -8.923 1.00 81.19 101 LEU A CA 1
ATOM 792 C C . LEU A 1 101 ? 3.765 41.327 -7.751 1.00 81.19 101 LEU A C 1
ATOM 794 O O . LEU A 1 101 ? 3.127 41.745 -6.783 1.00 81.19 101 LEU A O 1
ATOM 798 N N . ARG A 1 102 ? 4.251 40.093 -7.823 1.00 78.44 102 ARG A N 1
ATOM 799 C CA . ARG A 1 102 ? 4.114 39.121 -6.739 1.00 78.44 102 ARG A CA 1
ATOM 800 C C . ARG A 1 102 ? 5.424 38.406 -6.474 1.00 78.44 102 ARG A C 1
ATOM 802 O O . ARG A 1 102 ? 6.299 38.353 -7.339 1.00 78.44 102 ARG A O 1
ATOM 809 N N . GLU A 1 103 ? 5.551 37.851 -5.278 1.00 76.88 103 GLU A N 1
ATOM 810 C CA . GLU A 1 103 ? 6.597 36.869 -5.008 1.00 76.88 103 GLU A CA 1
ATOM 811 C C . GLU A 1 103 ? 6.334 35.625 -5.855 1.00 76.88 103 GLU A C 1
ATOM 813 O O . GLU A 1 103 ? 5.183 35.225 -6.043 1.00 76.88 103 GLU A O 1
ATOM 818 N N . LYS A 1 104 ? 7.392 35.030 -6.410 1.00 68.94 104 LYS A N 1
ATOM 819 C CA . LYS A 1 104 ? 7.295 33.776 -7.152 1.00 68.94 104 LYS A CA 1
ATOM 820 C C . LYS A 1 104 ? 6.760 32.701 -6.223 1.00 68.94 104 LYS A C 1
ATOM 822 O O . LYS A 1 104 ? 7.506 32.108 -5.445 1.00 68.94 104 LYS A O 1
ATOM 827 N N . VAL A 1 105 ? 5.474 32.414 -6.353 1.00 51.00 105 VAL A N 1
ATOM 828 C CA . VAL A 1 105 ? 4.889 31.198 -5.811 1.00 51.00 105 VAL A CA 1
ATOM 829 C C . VAL A 1 105 ? 5.447 30.060 -6.659 1.00 51.00 105 VAL A C 1
ATOM 831 O O . VAL A 1 105 ? 5.162 29.951 -7.851 1.00 51.00 105 VAL A O 1
ATOM 834 N N . ASN A 1 106 ? 6.325 29.247 -6.075 1.00 42.09 106 ASN A N 1
ATOM 835 C CA . ASN A 1 106 ? 6.781 28.019 -6.712 1.00 42.09 106 ASN A CA 1
ATOM 836 C C . ASN A 1 106 ? 5.574 27.074 -6.854 1.00 42.09 106 ASN A C 1
ATOM 838 O O . ASN A 1 106 ? 5.349 26.225 -5.999 1.00 42.09 106 ASN A O 1
ATOM 842 N N . ASP A 1 107 ? 4.847 27.142 -7.972 1.00 35.88 107 ASP A N 1
ATOM 843 C CA . ASP A 1 107 ? 3.807 26.165 -8.355 1.00 35.88 107 ASP A CA 1
ATOM 844 C C . ASP A 1 107 ? 4.390 24.781 -8.732 1.00 35.88 107 ASP A C 1
ATOM 846 O O . ASP A 1 107 ? 3.821 23.985 -9.482 1.00 35.88 107 ASP A O 1
ATOM 850 N N . TYR A 1 108 ? 5.552 24.440 -8.175 1.00 36.88 108 TYR A N 1
ATOM 851 C CA . TYR A 1 108 ? 6.150 23.119 -8.247 1.00 36.88 108 TYR A CA 1
ATOM 852 C C . TYR A 1 108 ? 5.697 22.280 -7.051 1.00 36.88 108 TYR A C 1
ATOM 854 O O . TYR A 1 108 ? 6.495 21.942 -6.181 1.00 36.88 108 TYR A O 1
ATOM 862 N N . VAL A 1 109 ? 4.439 21.833 -7.070 1.00 42.25 109 VAL A N 1
ATOM 863 C CA . VAL A 1 109 ? 3.857 20.896 -6.078 1.00 42.25 109 VAL A CA 1
ATOM 864 C C . VAL A 1 109 ? 4.597 19.533 -6.017 1.00 42.25 109 VAL A C 1
ATOM 866 O O . VAL A 1 109 ? 4.275 18.670 -5.215 1.00 42.25 109 VAL A O 1
ATOM 869 N N . TRP A 1 110 ? 5.654 19.337 -6.815 1.00 35.78 110 TRP A N 1
ATOM 870 C CA . TRP A 1 110 ? 6.490 18.130 -6.835 1.00 35.78 110 TRP A CA 1
ATOM 871 C C . TRP A 1 110 ? 7.985 18.363 -6.571 1.00 35.78 110 TRP A C 1
ATOM 873 O O . TRP A 1 110 ? 8.773 17.442 -6.787 1.00 35.78 110 TRP A O 1
ATOM 883 N N . ARG A 1 111 ? 8.423 19.568 -6.166 1.00 33.19 111 ARG A N 1
ATOM 884 C CA . ARG A 1 111 ? 9.868 19.842 -6.006 1.00 33.19 111 ARG A CA 1
ATOM 885 C C . ARG A 1 111 ? 10.353 20.127 -4.584 1.00 33.19 111 ARG A C 1
ATOM 887 O O . ARG A 1 111 ? 11.559 20.055 -4.372 1.00 33.19 111 ARG A O 1
ATOM 894 N N . ASP A 1 112 ? 9.481 20.301 -3.600 1.00 31.64 112 ASP A N 1
ATOM 895 C CA . ASP A 1 112 ? 9.946 20.552 -2.233 1.00 31.64 112 ASP A CA 1
ATOM 896 C C . ASP A 1 112 ? 9.852 19.320 -1.337 1.00 31.64 112 ASP A C 1
ATOM 898 O O . ASP A 1 112 ? 8.961 19.118 -0.521 1.00 31.64 112 ASP A O 1
ATOM 902 N N . SER A 1 113 ? 10.897 18.508 -1.461 1.00 34.88 113 SER A N 1
ATOM 903 C CA . SER A 1 113 ? 11.694 18.209 -0.266 1.00 34.88 113 SER A CA 1
ATOM 904 C C . SER A 1 113 ? 13.189 18.496 -0.454 1.00 34.88 113 SER A C 1
ATOM 906 O O . SER A 1 113 ? 13.929 18.401 0.513 1.00 34.88 113 SER A O 1
ATOM 908 N N . PHE A 1 114 ? 13.656 18.902 -1.647 1.00 39.38 114 PHE A N 1
ATOM 909 C CA . PHE A 1 114 ? 15.060 19.258 -1.876 1.00 39.38 114 PHE A CA 1
ATOM 910 C C . PHE A 1 114 ? 15.205 20.200 -3.086 1.00 39.38 114 PHE A C 1
ATOM 912 O O . PHE A 1 114 ? 15.287 19.745 -4.231 1.00 39.38 114 PHE A O 1
ATOM 919 N N . VAL A 1 115 ? 15.296 21.515 -2.851 1.00 37.38 115 VAL A N 1
ATOM 920 C CA . VAL A 1 115 ? 15.726 22.479 -3.879 1.00 37.38 115 VAL A CA 1
ATOM 921 C C . VAL A 1 115 ? 17.191 22.193 -4.221 1.00 37.38 115 VAL A C 1
ATOM 923 O O . VAL A 1 115 ? 18.109 22.608 -3.522 1.00 37.38 115 VAL A O 1
ATOM 926 N N . MET A 1 116 ? 17.416 21.423 -5.284 1.00 47.25 116 MET A N 1
ATOM 927 C CA . MET A 1 116 ? 18.751 21.138 -5.813 1.00 47.25 116 MET A CA 1
ATOM 928 C C . MET A 1 116 ? 19.153 22.208 -6.834 1.00 47.25 116 MET A C 1
ATOM 930 O O . MET A 1 116 ? 18.360 22.563 -7.710 1.00 47.25 116 MET A O 1
ATOM 934 N N . ASP A 1 117 ? 20.395 22.685 -6.736 1.00 55.41 117 ASP A N 1
ATOM 935 C CA . ASP A 1 117 ? 20.996 23.678 -7.634 1.00 55.41 117 ASP A CA 1
ATOM 936 C C . ASP A 1 117 ? 20.820 23.278 -9.126 1.00 55.41 117 ASP A C 1
ATOM 938 O O . ASP A 1 117 ? 21.144 22.147 -9.512 1.00 55.41 117 ASP A O 1
ATOM 942 N N . PRO A 1 118 ? 20.304 24.167 -10.001 1.00 57.84 118 PRO A N 1
ATOM 943 C CA . PRO A 1 118 ? 20.207 23.932 -11.443 1.00 57.84 118 PRO A CA 1
ATOM 944 C C . PRO A 1 118 ? 21.504 23.453 -12.108 1.00 57.84 118 PRO A C 1
ATOM 946 O O . PRO A 1 118 ? 21.445 22.688 -13.078 1.00 57.84 118 PRO A O 1
ATOM 949 N N . GLN A 1 119 ? 22.662 23.882 -11.601 1.00 60.16 119 GLN A N 1
ATOM 950 C CA . GLN A 1 119 ? 23.972 23.477 -12.106 1.00 60.16 119 GLN A CA 1
ATOM 951 C C . GLN A 1 119 ? 24.258 22.010 -11.763 1.00 60.16 119 GLN A C 1
ATOM 953 O O . GLN A 1 119 ? 24.582 21.223 -12.651 1.00 60.16 119 GLN A O 1
ATOM 958 N N . LEU A 1 120 ? 23.940 21.605 -10.532 1.00 60.56 120 LEU A N 1
ATOM 959 C CA . LEU A 1 120 ? 23.963 20.214 -10.082 1.00 60.56 120 LEU A CA 1
ATOM 960 C C . LEU A 1 120 ? 23.065 19.320 -10.955 1.00 60.56 120 LEU A C 1
ATOM 962 O O . LEU A 1 120 ? 23.473 18.237 -11.365 1.00 60.56 120 LEU A O 1
ATOM 966 N N . ILE A 1 121 ? 21.852 19.769 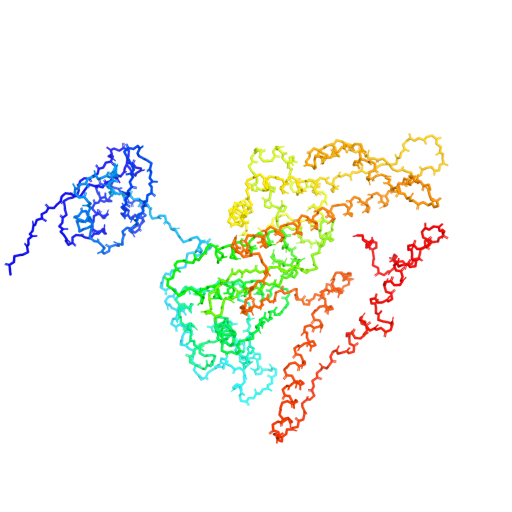-11.304 1.00 60.03 121 ILE A N 1
ATOM 967 C CA . ILE A 1 121 ? 20.939 19.022 -12.195 1.00 60.03 121 ILE A CA 1
ATOM 968 C C . ILE A 1 121 ? 21.560 18.826 -13.585 1.00 60.03 121 ILE A C 1
ATOM 970 O O . ILE A 1 121 ? 21.403 17.761 -14.190 1.00 60.03 121 ILE A O 1
ATOM 974 N N . LYS A 1 122 ? 22.247 19.848 -14.107 1.00 62.06 122 LYS A N 1
ATOM 975 C CA . LYS A 1 122 ? 22.930 19.787 -15.404 1.00 62.06 122 LYS A CA 1
ATOM 976 C C . LYS A 1 122 ? 24.106 18.808 -15.363 1.00 62.06 122 LYS A C 1
ATOM 978 O O . LYS A 1 122 ? 24.248 18.010 -16.290 1.00 62.06 122 LYS A O 1
ATOM 983 N N . ASP A 1 123 ? 24.861 18.803 -14.270 1.00 68.44 123 ASP A N 1
ATOM 984 C CA . ASP A 1 123 ? 25.969 17.874 -14.042 1.00 68.44 123 ASP A CA 1
ATOM 985 C C . ASP A 1 123 ? 25.475 16.430 -13.906 1.00 68.44 123 ASP A C 1
ATOM 987 O O . ASP A 1 123 ? 26.019 15.528 -14.547 1.00 68.44 123 ASP A O 1
ATOM 991 N N . TYR A 1 124 ? 24.385 16.201 -13.161 1.00 68.50 124 TYR A N 1
ATOM 992 C CA . TYR A 1 124 ? 23.720 14.894 -13.097 1.00 68.50 124 TYR A CA 1
ATOM 993 C C . TYR A 1 124 ? 23.259 14.428 -14.476 1.00 68.50 124 TYR A C 1
ATOM 995 O O . TYR A 1 124 ? 23.456 13.266 -14.817 1.00 68.50 124 TYR A O 1
ATOM 1003 N N . PHE A 1 125 ? 22.677 15.318 -15.284 1.00 70.69 125 PHE A N 1
ATOM 1004 C CA . PHE A 1 125 ? 22.224 14.988 -16.636 1.00 70.69 125 PHE A CA 1
ATOM 1005 C C . PHE A 1 125 ? 23.385 14.604 -17.558 1.00 70.69 125 PHE A C 1
ATOM 1007 O O . PHE A 1 125 ? 23.302 13.613 -18.282 1.00 70.69 125 PHE A O 1
ATOM 1014 N N . HIS A 1 126 ? 24.493 15.346 -17.497 1.00 70.62 126 HIS A N 1
ATOM 1015 C CA . HIS A 1 126 ? 25.692 15.032 -18.266 1.00 70.62 126 HIS A CA 1
ATOM 1016 C C . HIS A 1 126 ? 26.313 13.698 -17.827 1.00 70.62 126 HIS A C 1
ATOM 1018 O O . HIS A 1 126 ? 26.589 12.841 -18.663 1.00 70.62 126 HIS A O 1
ATOM 1024 N N . ARG A 1 127 ? 26.470 13.483 -16.514 1.00 70.31 127 ARG A N 1
ATOM 1025 C CA . ARG A 1 127 ? 26.994 12.234 -15.936 1.00 70.31 127 ARG A CA 1
ATOM 1026 C C . ARG A 1 127 ? 26.087 11.034 -16.202 1.00 70.31 127 ARG A C 1
ATOM 1028 O O . ARG A 1 127 ? 26.575 9.924 -16.353 1.00 70.31 127 ARG A O 1
ATOM 1035 N N . PHE A 1 128 ? 24.775 11.239 -16.263 1.00 76.25 128 PHE A N 1
ATOM 1036 C CA . PHE A 1 128 ? 23.825 10.180 -16.585 1.00 76.25 128 PHE A CA 1
ATOM 1037 C C . PHE A 1 128 ? 24.000 9.678 -18.019 1.00 76.25 128 PHE A C 1
ATOM 1039 O O . PHE A 1 128 ? 24.032 8.469 -18.234 1.00 76.25 128 PHE A O 1
ATOM 1046 N N . LEU A 1 129 ? 24.112 10.600 -18.983 1.00 74.25 129 LEU A N 1
ATOM 1047 C CA . LEU A 1 129 ? 24.270 10.275 -20.403 1.00 74.25 129 LEU A CA 1
ATOM 1048 C C . LEU A 1 129 ? 25.673 9.760 -20.738 1.00 74.25 129 LEU A C 1
ATOM 1050 O O . LEU A 1 129 ? 25.818 8.900 -21.604 1.00 74.25 129 LEU A O 1
ATOM 1054 N N . TYR A 1 130 ? 26.700 10.286 -20.071 1.00 70.56 130 TYR A N 1
ATOM 1055 C CA . TYR A 1 130 ? 28.086 9.897 -20.292 1.00 70.56 130 TYR A CA 1
ATOM 1056 C C . TYR A 1 130 ? 28.508 8.791 -19.315 1.00 70.56 130 TYR A C 1
ATOM 1058 O O . TYR A 1 130 ? 29.042 9.072 -18.242 1.00 70.56 130 TYR A O 1
ATOM 1066 N N . GLN A 1 131 ? 28.281 7.533 -19.705 1.00 70.75 131 GLN A N 1
ATOM 1067 C CA . GLN A 1 131 ? 28.783 6.345 -18.999 1.00 70.75 131 GLN A CA 1
ATOM 1068 C C . GLN A 1 131 ? 30.027 5.814 -19.736 1.00 70.75 131 GLN A C 1
ATOM 1070 O O . GLN A 1 131 ? 29.905 5.400 -20.893 1.00 70.75 131 GLN A O 1
ATOM 1075 N N . PRO A 1 132 ? 31.235 5.881 -19.138 1.00 62.50 132 PRO A N 1
ATOM 1076 C CA . PRO A 1 132 ? 32.466 5.427 -19.784 1.00 62.50 132 PRO A CA 1
ATOM 1077 C C . PRO A 1 132 ? 32.385 3.942 -20.158 1.00 62.50 132 PRO A C 1
ATOM 1079 O O . PRO A 1 132 ? 32.149 3.100 -19.297 1.00 62.50 132 PRO A O 1
ATOM 1082 N N . LYS A 1 133 ? 32.627 3.620 -21.435 1.00 58.34 133 LYS A N 1
ATOM 1083 C CA . LYS A 1 133 ? 32.498 2.250 -21.967 1.00 58.34 133 LYS A CA 1
ATOM 1084 C C . LYS A 1 133 ? 33.509 1.254 -21.391 1.00 58.34 133 LYS A C 1
ATOM 1086 O O . LYS A 1 133 ? 33.246 0.061 -21.394 1.00 58.34 133 LYS A O 1
ATOM 1091 N N . ASP A 1 134 ? 34.642 1.736 -20.885 1.00 60.75 134 ASP A N 1
ATOM 1092 C CA . ASP A 1 134 ? 35.807 0.886 -20.608 1.00 60.75 134 ASP A CA 1
ATOM 1093 C C . ASP A 1 134 ? 35.859 0.337 -19.170 1.00 60.75 134 ASP A C 1
ATOM 1095 O O . ASP A 1 134 ? 36.863 -0.259 -18.780 1.00 60.75 134 ASP A O 1
ATOM 1099 N N . ARG A 1 135 ? 34.826 0.565 -18.341 1.00 65.31 135 ARG A N 1
ATOM 1100 C CA . ARG A 1 135 ? 34.906 0.249 -16.900 1.00 65.31 135 ARG A CA 1
ATOM 1101 C C . ARG A 1 135 ? 33.683 -0.424 -16.286 1.00 65.31 135 ARG A C 1
ATOM 1103 O O . ARG A 1 135 ? 33.826 -1.050 -15.241 1.00 65.31 135 ARG A O 1
ATOM 1110 N N . GLU A 1 136 ? 32.513 -0.298 -16.899 1.00 79.94 136 GLU A N 1
ATOM 1111 C CA . GLU A 1 136 ? 31.265 -0.847 -16.372 1.00 79.94 136 GLU A CA 1
ATOM 1112 C C . GLU A 1 136 ? 30.306 -1.240 -17.496 1.00 79.94 136 GLU A C 1
ATOM 1114 O O . GLU A 1 136 ? 30.222 -0.577 -18.529 1.00 79.94 136 GLU A O 1
ATOM 1119 N N . TYR A 1 137 ? 29.556 -2.313 -17.270 1.00 87.38 137 TYR A N 1
ATOM 1120 C CA . TYR A 1 137 ? 28.561 -2.821 -18.202 1.00 87.38 137 TYR A CA 1
ATOM 1121 C C . TYR A 1 137 ? 27.163 -2.389 -17.746 1.00 87.38 137 TYR A C 1
ATOM 1123 O O . TYR A 1 137 ? 26.735 -2.787 -16.656 1.00 87.38 137 TYR A O 1
ATOM 1131 N N . PRO A 1 138 ? 26.433 -1.584 -18.543 1.00 89.31 138 PRO A N 1
ATOM 1132 C CA . PRO A 1 138 ? 25.060 -1.195 -18.231 1.00 89.31 138 PRO A CA 1
ATOM 1133 C C . PRO A 1 138 ? 24.070 -2.360 -18.363 1.00 89.31 138 PRO A C 1
ATOM 1135 O O . PRO A 1 138 ? 22.984 -2.290 -17.794 1.00 89.31 138 PRO A O 1
ATOM 1138 N N . ASP A 1 139 ? 24.448 -3.415 -19.084 1.00 91.38 139 ASP A N 1
ATOM 1139 C CA . ASP A 1 139 ? 23.719 -4.674 -19.200 1.00 91.38 139 ASP A CA 1
ATOM 1140 C C . ASP A 1 139 ? 24.645 -5.832 -18.816 1.00 91.38 139 ASP A C 1
ATOM 1142 O O . ASP A 1 139 ? 25.678 -6.047 -19.454 1.00 91.38 139 ASP A O 1
ATOM 1146 N N . LEU A 1 140 ? 24.291 -6.567 -17.760 1.00 91.56 140 LEU A N 1
ATOM 1147 C CA . LEU A 1 140 ? 25.111 -7.658 -17.228 1.00 91.56 140 LEU A CA 1
ATOM 1148 C C . LEU A 1 140 ? 25.210 -8.839 -18.201 1.00 91.56 140 LEU A C 1
ATOM 1150 O O . LEU A 1 140 ? 26.153 -9.617 -18.097 1.00 91.56 140 LEU A O 1
ATOM 1154 N N . CYS A 1 141 ? 24.312 -8.947 -19.187 1.00 88.69 141 CYS A N 1
ATOM 1155 C CA . CYS A 1 141 ? 24.426 -9.940 -20.259 1.00 88.69 141 CYS A CA 1
ATOM 1156 C C . CYS A 1 141 ? 25.635 -9.701 -21.183 1.00 88.69 141 CYS A C 1
ATOM 1158 O O . CYS A 1 141 ? 25.974 -10.573 -21.977 1.00 88.69 141 CYS A O 1
ATOM 1160 N N . GLN A 1 142 ? 26.280 -8.533 -21.096 1.00 88.25 142 GLN A N 1
ATOM 1161 C CA . GLN A 1 142 ? 27.472 -8.181 -21.874 1.00 88.25 142 GLN A CA 1
ATOM 1162 C C . GLN A 1 142 ? 28.779 -8.433 -21.110 1.00 88.25 142 GLN A C 1
ATOM 1164 O O . GLN A 1 142 ? 29.855 -8.176 -21.652 1.00 88.25 142 GLN A O 1
ATOM 1169 N N . LEU A 1 143 ? 28.705 -8.909 -19.861 1.00 87.50 143 LEU A N 1
ATOM 1170 C CA . LEU A 1 143 ? 29.894 -9.242 -19.086 1.00 87.50 143 LEU A CA 1
ATOM 1171 C C . LEU A 1 143 ? 30.667 -10.394 -19.752 1.00 87.50 143 LEU A C 1
ATOM 1173 O O . LEU A 1 143 ? 30.055 -11.397 -20.119 1.00 87.50 143 LEU A O 1
ATOM 1177 N N . PRO A 1 144 ? 32.003 -10.284 -19.878 1.00 84.75 144 PRO A N 1
ATOM 1178 C CA . PRO A 1 144 ? 32.819 -11.324 -20.500 1.00 84.75 144 PRO A CA 1
ATOM 1179 C C . PRO A 1 144 ? 32.889 -12.595 -19.645 1.00 84.75 144 PRO A C 1
ATOM 1181 O O . PRO A 1 144 ? 32.783 -13.694 -20.178 1.00 84.75 144 PRO A O 1
ATOM 1184 N N . ASP A 1 145 ? 33.012 -12.433 -18.325 1.00 86.06 145 ASP A N 1
ATOM 1185 C CA . ASP A 1 145 ? 32.997 -13.518 -17.348 1.00 86.06 145 ASP A CA 1
ATOM 1186 C C . ASP A 1 145 ? 31.790 -13.330 -16.429 1.00 86.06 145 ASP A C 1
ATOM 1188 O O . ASP A 1 145 ? 31.690 -12.314 -15.741 1.00 86.06 145 ASP A O 1
ATOM 1192 N N . LEU A 1 146 ? 30.875 -14.303 -16.412 1.00 86.31 146 LEU A N 1
ATOM 1193 C CA . LEU A 1 146 ? 29.682 -14.273 -15.569 1.00 86.31 146 LEU A CA 1
ATOM 1194 C C . LEU A 1 146 ? 29.898 -15.125 -14.314 1.00 86.31 146 LEU A C 1
ATOM 1196 O O . LEU A 1 146 ? 29.707 -16.338 -14.316 1.00 86.31 146 LEU A O 1
ATOM 1200 N N . ASN A 1 147 ? 30.298 -14.478 -13.225 1.00 89.12 147 ASN A N 1
ATOM 1201 C CA . ASN A 1 147 ? 30.348 -15.071 -11.890 1.00 89.12 147 ASN A CA 1
ATOM 1202 C C . ASN A 1 147 ? 29.902 -14.059 -10.822 1.00 89.12 147 ASN A C 1
ATOM 1204 O O . ASN A 1 147 ? 29.862 -12.850 -11.066 1.00 89.12 147 ASN A O 1
ATOM 1208 N N . GLU A 1 148 ? 29.583 -14.544 -9.622 1.00 91.06 148 GLU A N 1
ATOM 1209 C CA . GLU A 1 148 ? 29.062 -13.714 -8.526 1.00 91.06 148 GLU A CA 1
ATOM 1210 C C . GLU A 1 148 ? 29.968 -12.515 -8.211 1.00 91.06 148 GLU A C 1
ATOM 1212 O O . GLU A 1 148 ? 29.489 -11.391 -8.060 1.00 91.06 148 GLU A O 1
ATOM 1217 N N . LYS A 1 149 ? 31.291 -12.726 -8.214 1.00 91.81 149 LYS A N 1
ATOM 1218 C CA . LYS A 1 149 ? 32.269 -11.663 -7.972 1.00 91.81 149 LYS A CA 1
ATOM 1219 C C . LYS A 1 149 ? 32.204 -10.580 -9.051 1.00 91.81 149 LYS A C 1
ATOM 1221 O O . LYS A 1 149 ? 32.071 -9.411 -8.720 1.00 91.81 149 LYS A O 1
ATOM 1226 N N . THR A 1 150 ? 32.255 -10.954 -10.329 1.00 91.56 150 THR A N 1
ATOM 1227 C CA . THR A 1 150 ? 32.184 -9.999 -11.453 1.00 91.56 150 THR A CA 1
ATOM 1228 C C . THR A 1 150 ? 30.860 -9.237 -11.503 1.00 91.56 150 THR A C 1
ATOM 1230 O O . THR A 1 150 ? 30.854 -8.039 -11.784 1.00 91.56 150 THR A O 1
ATOM 1233 N N . LEU A 1 151 ? 29.746 -9.902 -11.172 1.00 92.25 151 LEU A N 1
ATOM 1234 C CA . LEU A 1 151 ? 28.428 -9.277 -11.071 1.00 92.25 151 LEU A CA 1
ATOM 1235 C C . LEU A 1 151 ? 28.416 -8.219 -9.966 1.00 92.25 151 LEU A C 1
ATOM 1237 O O . LEU A 1 151 ? 28.033 -7.072 -10.208 1.00 92.25 151 LEU A O 1
ATOM 1241 N N . LEU A 1 152 ? 28.883 -8.590 -8.772 1.00 93.00 152 LEU A N 1
ATOM 1242 C CA . LEU A 1 152 ? 28.938 -7.694 -7.624 1.00 93.00 152 LEU A CA 1
ATOM 1243 C C . LEU A 1 152 ? 29.901 -6.525 -7.860 1.00 93.00 152 LEU A C 1
ATOM 1245 O O . LEU A 1 152 ? 29.554 -5.384 -7.559 1.00 93.00 152 LEU A O 1
ATOM 1249 N N . ASP A 1 153 ? 31.076 -6.785 -8.433 1.00 92.25 153 ASP A N 1
ATOM 1250 C CA . ASP A 1 153 ? 32.077 -5.764 -8.746 1.00 92.25 153 ASP A CA 1
ATOM 1251 C C . ASP A 1 153 ? 31.528 -4.744 -9.758 1.00 92.25 153 ASP A C 1
ATOM 1253 O O . ASP A 1 153 ? 31.683 -3.536 -9.554 1.00 92.25 153 ASP A O 1
ATOM 1257 N N . ASN A 1 154 ? 30.811 -5.195 -10.797 1.00 92.81 154 ASN A N 1
ATOM 1258 C CA . ASN A 1 154 ? 30.177 -4.302 -11.769 1.00 92.81 154 ASN A CA 1
ATOM 1259 C C . ASN A 1 154 ? 29.050 -3.469 -11.137 1.00 92.81 154 ASN A C 1
ATOM 1261 O O . ASN A 1 154 ? 29.016 -2.250 -11.306 1.00 92.81 154 ASN A O 1
ATOM 1265 N N . LEU A 1 155 ? 28.155 -4.094 -10.362 1.00 94.00 155 LEU A N 1
ATOM 1266 C CA . LEU A 1 155 ? 27.086 -3.382 -9.649 1.00 94.00 155 LEU A CA 1
ATOM 1267 C C . LEU A 1 155 ? 27.653 -2.350 -8.666 1.00 94.00 155 LEU A C 1
ATOM 1269 O O . LEU A 1 155 ? 27.166 -1.221 -8.598 1.00 94.00 155 LEU A O 1
ATOM 1273 N N . ARG A 1 156 ? 28.720 -2.704 -7.943 1.00 93.88 156 ARG A N 1
ATOM 1274 C CA . ARG A 1 156 ? 29.409 -1.808 -7.010 1.00 93.88 156 ARG A CA 1
ATOM 1275 C C . ARG A 1 156 ? 30.061 -0.631 -7.728 1.00 93.88 156 ARG A C 1
ATOM 1277 O O . ARG A 1 156 ? 29.945 0.502 -7.251 1.00 93.88 156 ARG A O 1
ATOM 1284 N N . ALA A 1 157 ? 30.738 -0.876 -8.851 1.00 91.69 157 ALA A N 1
ATOM 1285 C CA . ALA A 1 157 ? 31.349 0.173 -9.664 1.00 91.69 157 ALA A CA 1
ATOM 1286 C C . ALA A 1 157 ? 30.290 1.170 -10.158 1.00 91.69 157 ALA A C 1
ATOM 1288 O O . ALA A 1 157 ? 30.424 2.370 -9.904 1.00 91.69 157 ALA A O 1
ATOM 1289 N N . ARG A 1 158 ? 29.188 0.660 -10.725 1.00 92.56 158 ARG A N 1
ATOM 1290 C CA . ARG A 1 158 ? 28.042 1.459 -11.183 1.00 92.56 158 ARG A CA 1
ATOM 1291 C C . ARG A 1 158 ? 27.422 2.276 -10.060 1.00 92.56 158 ARG A C 1
ATOM 1293 O O . ARG A 1 158 ? 27.254 3.488 -10.194 1.00 92.56 158 ARG A O 1
ATOM 1300 N N . PHE A 1 159 ? 27.162 1.652 -8.914 1.00 91.88 159 PHE A N 1
ATOM 1301 C CA . PHE A 1 159 ? 26.596 2.341 -7.756 1.00 91.88 159 PHE A CA 1
ATOM 1302 C C . PHE A 1 159 ? 27.513 3.463 -7.246 1.00 91.88 159 PHE A C 1
ATOM 1304 O O . PHE A 1 159 ? 27.058 4.584 -7.015 1.00 91.88 159 PHE A O 1
ATOM 1311 N N . THR A 1 160 ? 28.823 3.209 -7.162 1.00 90.00 160 THR A N 1
ATOM 1312 C CA . THR A 1 160 ? 29.832 4.217 -6.777 1.00 90.00 160 THR A CA 1
ATOM 1313 C C . THR A 1 160 ? 29.898 5.365 -7.790 1.00 90.00 160 THR A C 1
ATOM 1315 O O . THR A 1 160 ? 30.069 6.530 -7.422 1.00 90.00 160 THR A O 1
ATOM 1318 N N . ALA A 1 161 ? 29.698 5.059 -9.075 1.00 87.00 161 ALA A N 1
ATOM 1319 C CA . ALA A 1 161 ? 29.579 6.040 -10.147 1.00 87.00 161 ALA A CA 1
ATOM 1320 C C . ALA A 1 161 ? 28.225 6.782 -10.160 1.00 87.00 161 ALA A C 1
ATOM 1322 O O . ALA A 1 161 ? 28.078 7.753 -10.907 1.00 87.00 161 ALA A O 1
ATOM 1323 N N . GLY A 1 162 ? 27.278 6.426 -9.287 1.00 85.56 162 GLY A N 1
ATOM 1324 C CA . GLY A 1 162 ? 25.956 7.046 -9.187 1.00 85.56 162 GLY A CA 1
ATOM 1325 C C . GLY A 1 162 ? 24.925 6.480 -10.167 1.00 85.56 162 GLY A C 1
ATOM 1326 O O . GLY A 1 162 ? 23.894 7.111 -10.394 1.00 85.56 162 GLY A O 1
ATOM 1327 N N . HIS A 1 163 ? 25.189 5.315 -10.752 1.00 90.62 163 HIS A N 1
ATOM 1328 C CA . HIS A 1 163 ? 24.290 4.597 -11.647 1.00 90.62 163 HIS A CA 1
ATOM 1329 C C . HIS A 1 163 ? 23.568 3.496 -10.864 1.00 90.62 163 HIS A C 1
ATOM 1331 O O . HIS A 1 163 ? 24.109 2.423 -10.617 1.00 90.62 163 HIS A O 1
ATOM 1337 N N . ILE A 1 164 ? 22.336 3.787 -10.446 1.00 93.31 164 ILE A N 1
ATOM 1338 C CA . ILE A 1 164 ? 21.549 2.901 -9.571 1.00 93.31 164 ILE A CA 1
ATOM 1339 C C . ILE A 1 164 ? 20.794 1.798 -10.323 1.00 93.31 164 ILE A C 1
ATOM 1341 O O . ILE A 1 164 ? 20.339 0.835 -9.715 1.00 93.31 164 ILE A O 1
ATOM 1345 N N . TYR A 1 165 ? 20.649 1.949 -11.639 1.00 94.81 165 TYR A N 1
ATOM 1346 C CA . TYR A 1 165 ? 19.915 1.037 -12.507 1.00 94.81 165 TYR A CA 1
ATOM 1347 C C . TYR A 1 165 ? 20.878 0.244 -13.380 1.00 94.81 165 TYR A C 1
ATOM 1349 O O . TYR A 1 165 ? 21.800 0.829 -13.945 1.00 94.81 165 TYR A O 1
ATOM 1357 N N . THR A 1 166 ? 20.654 -1.058 -13.541 1.00 94.69 166 THR A N 1
ATOM 1358 C CA . THR A 1 166 ? 21.463 -1.937 -14.404 1.00 94.69 166 THR A CA 1
ATOM 1359 C C . THR A 1 166 ? 20.562 -2.978 -15.066 1.00 94.69 166 THR A C 1
ATOM 1361 O O . THR A 1 166 ? 19.696 -3.534 -14.396 1.00 94.69 166 THR A O 1
ATOM 1364 N N . TYR A 1 167 ? 20.727 -3.236 -16.362 1.00 93.81 167 TYR A N 1
ATOM 1365 C CA . TYR A 1 167 ? 19.957 -4.266 -17.061 1.00 93.81 167 TYR A CA 1
ATOM 1366 C C . TYR A 1 167 ? 20.542 -5.662 -16.854 1.00 93.81 167 TYR A C 1
ATOM 1368 O O . TYR A 1 167 ? 21.745 -5.833 -16.660 1.00 93.81 167 TYR A O 1
ATOM 1376 N N . VAL A 1 168 ? 19.663 -6.651 -16.947 1.00 91.25 168 VAL A N 1
ATOM 1377 C CA . VAL A 1 168 ? 19.980 -8.057 -17.189 1.00 91.25 168 VAL A CA 1
ATOM 1378 C C . VAL A 1 168 ? 19.027 -8.517 -18.286 1.00 91.25 168 VAL A C 1
ATOM 1380 O O . VAL A 1 168 ? 17.922 -8.987 -18.008 1.00 91.25 168 VAL A O 1
ATOM 1383 N N . GLY A 1 169 ? 19.395 -8.257 -19.542 1.00 86.25 169 GLY A N 1
ATOM 1384 C CA . GLY A 1 169 ? 18.489 -8.442 -20.675 1.00 86.25 169 GLY A CA 1
ATOM 1385 C C . GLY A 1 169 ? 17.218 -7.597 -20.520 1.00 86.25 169 GLY A C 1
ATOM 1386 O O . GLY A 1 169 ? 17.269 -6.369 -20.560 1.00 86.25 169 GLY A O 1
ATOM 1387 N N . SER A 1 170 ? 16.064 -8.245 -20.332 1.00 83.69 170 SER A N 1
ATOM 1388 C CA . SER A 1 170 ? 14.771 -7.576 -20.112 1.00 83.69 170 SER A CA 1
ATOM 1389 C C . SER A 1 170 ? 14.481 -7.217 -18.649 1.00 83.69 170 SER A C 1
ATOM 1391 O O . SER A 1 170 ? 13.495 -6.533 -18.376 1.00 83.69 170 SER A O 1
ATOM 1393 N N . ILE A 1 171 ? 15.301 -7.683 -17.704 1.00 91.31 171 ILE A N 1
ATOM 1394 C CA . ILE A 1 171 ? 15.150 -7.417 -16.269 1.00 91.31 171 ILE A CA 1
ATOM 1395 C C . ILE A 1 171 ? 15.911 -6.136 -15.914 1.00 91.31 171 ILE A C 1
ATOM 1397 O O . ILE A 1 171 ? 16.995 -5.872 -16.434 1.00 91.31 171 ILE A O 1
ATOM 1401 N N . LEU A 1 172 ? 15.358 -5.341 -14.999 1.00 94.56 172 LEU A N 1
ATOM 1402 C CA . LEU A 1 172 ? 16.003 -4.146 -14.466 1.00 94.56 172 LEU A CA 1
ATOM 1403 C C . LEU A 1 172 ? 16.348 -4.349 -12.989 1.00 94.56 172 LEU A C 1
ATOM 1405 O O . LEU A 1 172 ? 15.458 -4.491 -12.156 1.00 94.56 172 LEU A O 1
ATOM 1409 N N . ILE A 1 173 ? 17.636 -4.294 -12.664 1.00 95.19 173 ILE A N 1
ATOM 1410 C CA . ILE A 1 173 ? 18.127 -4.223 -11.288 1.00 95.19 173 ILE A CA 1
ATOM 1411 C C . ILE A 1 173 ? 18.142 -2.758 -10.856 1.00 95.19 173 ILE A C 1
ATOM 1413 O O . ILE A 1 173 ? 18.714 -1.908 -11.542 1.00 95.19 173 ILE A O 1
ATOM 1417 N N . ALA A 1 174 ? 17.542 -2.477 -9.702 1.00 94.88 174 ALA A N 1
ATOM 1418 C CA . ALA A 1 174 ? 17.551 -1.173 -9.054 1.00 94.88 174 ALA A CA 1
ATOM 1419 C C . ALA A 1 174 ? 18.190 -1.292 -7.664 1.00 94.88 174 ALA A C 1
ATOM 1421 O O . ALA A 1 174 ? 17.708 -2.045 -6.822 1.00 94.88 174 ALA A O 1
ATOM 1422 N N . VAL A 1 175 ? 19.272 -0.551 -7.421 1.00 94.38 175 VAL A N 1
ATOM 1423 C CA . VAL A 1 175 ? 19.958 -0.515 -6.121 1.00 94.38 175 VAL A CA 1
ATOM 1424 C C . VAL A 1 175 ? 19.570 0.766 -5.391 1.00 94.38 175 VAL A C 1
ATOM 1426 O O . VAL A 1 175 ? 19.847 1.859 -5.882 1.00 94.38 175 VAL A O 1
ATOM 1429 N N . ASN A 1 176 ? 18.931 0.646 -4.223 1.00 90.75 176 ASN A N 1
ATOM 1430 C CA . ASN A 1 176 ? 18.428 1.801 -3.478 1.00 90.75 176 ASN A CA 1
ATOM 1431 C C . ASN A 1 176 ? 19.572 2.753 -3.060 1.00 90.75 176 ASN A C 1
ATOM 1433 O O . ASN A 1 176 ? 20.450 2.350 -2.295 1.00 90.75 176 ASN A O 1
ATOM 1437 N N . PRO A 1 177 ? 19.572 4.021 -3.512 1.00 86.56 177 PRO A N 1
ATOM 1438 C CA . PRO A 1 177 ? 20.607 4.982 -3.143 1.00 86.56 177 PRO A CA 1
ATOM 1439 C C . PRO A 1 177 ? 20.472 5.584 -1.736 1.00 86.56 177 PRO A C 1
ATOM 1441 O O . PRO A 1 177 ? 21.383 6.302 -1.325 1.00 86.56 177 PRO A O 1
ATOM 1444 N N . PHE A 1 178 ? 19.346 5.386 -1.035 1.00 81.88 178 PHE A N 1
ATOM 1445 C CA . PHE A 1 178 ? 18.999 6.064 0.231 1.00 81.88 178 PHE A CA 1
ATOM 1446 C C . PHE A 1 178 ? 19.101 7.600 0.188 1.00 81.88 178 PHE A C 1
ATOM 1448 O O . PHE A 1 178 ? 19.209 8.270 1.213 1.00 81.88 178 PHE A O 1
ATOM 1455 N N . LYS A 1 179 ? 19.063 8.176 -1.014 1.00 79.06 179 LYS A N 1
ATOM 1456 C CA . LYS A 1 179 ? 19.063 9.616 -1.258 1.00 79.06 179 LYS A CA 1
ATOM 1457 C C . LYS A 1 179 ? 18.354 9.918 -2.566 1.00 79.06 179 LYS A C 1
ATOM 1459 O O . LYS A 1 179 ? 18.303 9.080 -3.467 1.00 79.06 179 LYS A O 1
ATOM 1464 N N . PHE A 1 180 ? 17.851 11.135 -2.691 1.00 73.50 180 PHE A N 1
ATOM 1465 C CA . PHE A 1 180 ? 17.194 11.564 -3.914 1.00 73.50 180 PHE A CA 1
ATOM 1466 C C . PHE A 1 180 ? 18.195 11.700 -5.072 1.00 73.50 180 PHE A C 1
ATOM 1468 O O . PHE A 1 180 ? 19.247 12.325 -4.934 1.00 73.50 180 PHE A O 1
ATOM 1475 N N . TYR A 1 181 ? 17.840 11.139 -6.230 1.00 75.00 181 TYR A N 1
ATOM 1476 C CA . TYR A 1 181 ? 18.547 11.338 -7.494 1.00 75.00 181 TYR A CA 1
ATOM 1477 C C . TYR A 1 181 ? 17.645 12.119 -8.457 1.00 75.00 181 TYR A C 1
ATOM 1479 O O . TYR A 1 181 ? 16.523 11.682 -8.719 1.00 75.00 181 TYR A O 1
ATOM 1487 N N . PRO A 1 182 ? 18.112 13.227 -9.062 1.00 75.81 182 PRO A N 1
ATOM 1488 C CA . PRO A 1 182 ? 17.291 14.067 -9.938 1.00 75.81 182 PRO A CA 1
ATOM 1489 C C . PRO A 1 182 ? 17.105 13.481 -11.355 1.00 75.81 182 PRO A C 1
ATOM 1491 O O . PRO A 1 182 ? 17.087 14.224 -12.339 1.00 75.81 182 PRO A O 1
ATOM 1494 N N . ILE A 1 183 ? 16.955 12.156 -11.472 1.00 79.19 183 ILE A N 1
ATOM 1495 C CA . ILE A 1 183 ? 16.845 11.395 -12.733 1.00 79.19 183 ILE A CA 1
ATOM 1496 C C . ILE A 1 183 ? 15.395 11.127 -13.176 1.00 79.19 183 ILE A C 1
ATOM 1498 O O . ILE A 1 183 ? 15.158 10.569 -14.240 1.00 79.19 183 ILE A O 1
ATOM 1502 N N . TYR A 1 184 ? 14.411 11.587 -12.400 1.00 81.94 184 TYR A N 1
ATOM 1503 C CA . TYR A 1 184 ? 12.982 11.344 -12.653 1.00 81.94 184 TYR A CA 1
ATOM 1504 C C . TYR A 1 184 ? 12.229 12.568 -13.189 1.00 81.94 184 TYR A C 1
ATOM 1506 O O . TYR A 1 184 ? 11.006 12.567 -13.295 1.00 81.94 184 TYR A O 1
ATOM 1514 N N . ASN A 1 185 ? 12.947 13.642 -13.527 1.00 75.75 185 ASN A N 1
ATOM 1515 C CA . ASN A 1 185 ? 12.326 14.885 -13.976 1.00 75.75 185 ASN A CA 1
ATOM 1516 C C . ASN A 1 185 ? 11.749 14.770 -15.414 1.00 75.75 185 ASN A C 1
ATOM 1518 O O . ASN A 1 185 ? 12.134 13.873 -16.173 1.00 75.75 185 ASN A O 1
ATOM 1522 N N . PRO A 1 186 ? 10.883 15.710 -15.847 1.00 75.62 186 PRO A N 1
ATOM 1523 C CA . PRO A 1 186 ? 10.235 15.651 -17.162 1.00 75.62 186 PRO A CA 1
ATOM 1524 C C . PRO A 1 186 ? 11.181 15.574 -18.373 1.00 75.62 186 PRO A C 1
ATOM 1526 O O . PRO A 1 186 ? 10.769 15.114 -19.439 1.00 75.62 186 PRO A O 1
ATOM 1529 N N . LYS A 1 187 ? 12.452 15.994 -18.247 1.00 76.94 187 LYS A N 1
ATOM 1530 C CA . LYS A 1 187 ? 13.442 15.851 -19.329 1.00 76.94 187 LYS A CA 1
ATOM 1531 C C . LYS A 1 187 ? 13.765 14.380 -19.588 1.00 76.94 187 LYS A C 1
ATOM 1533 O O . LYS A 1 187 ? 13.846 13.982 -20.744 1.00 76.94 187 LYS A O 1
ATOM 1538 N N . TYR A 1 188 ? 13.901 13.575 -18.533 1.00 80.50 188 TYR A N 1
ATOM 1539 C CA . TYR A 1 188 ? 14.148 12.137 -18.653 1.00 80.50 188 TYR A CA 1
ATOM 1540 C C . TYR A 1 188 ? 12.919 11.392 -19.165 1.00 80.50 188 TYR A C 1
ATOM 1542 O O . TYR A 1 188 ? 13.058 10.502 -19.994 1.00 80.50 188 TYR A O 1
ATOM 1550 N N . VAL A 1 189 ? 11.714 11.806 -18.760 1.00 80.88 189 VAL A N 1
ATOM 1551 C CA . VAL A 1 189 ? 10.469 11.267 -19.332 1.00 80.88 189 VAL A CA 1
ATOM 1552 C C . VAL A 1 189 ? 10.489 11.403 -20.858 1.00 80.88 189 VAL A C 1
ATOM 1554 O O . VAL A 1 189 ? 10.344 10.411 -21.560 1.00 80.88 189 VAL A O 1
ATOM 1557 N N . LYS A 1 190 ? 10.774 12.599 -21.386 1.00 82.56 190 LYS A N 1
ATOM 1558 C CA . LYS A 1 190 ? 10.882 12.822 -22.839 1.00 82.56 190 LYS A CA 1
ATOM 1559 C C . LYS A 1 190 ? 12.054 12.085 -23.492 1.00 82.56 190 LYS A C 1
ATOM 1561 O O . LYS A 1 190 ? 11.960 11.709 -24.653 1.00 82.56 190 LYS A O 1
ATOM 1566 N N . LEU A 1 191 ? 13.159 11.896 -22.771 1.00 85.12 191 LEU A N 1
ATOM 1567 C CA . LEU A 1 191 ? 14.341 11.200 -23.283 1.00 85.12 191 LEU A CA 1
ATOM 1568 C C . LEU A 1 191 ? 14.041 9.732 -23.619 1.00 85.12 191 LEU A C 1
ATOM 1570 O O . LEU A 1 191 ? 14.483 9.253 -24.662 1.00 85.12 191 LEU A O 1
ATOM 1574 N N . TYR A 1 192 ? 13.296 9.052 -22.741 1.00 86.50 192 TYR A N 1
ATOM 1575 C CA . TYR A 1 192 ? 12.960 7.630 -22.864 1.00 86.50 192 TYR A CA 1
ATOM 1576 C C . TYR A 1 192 ? 11.690 7.353 -23.683 1.00 86.50 192 TYR A C 1
ATOM 1578 O O . TYR A 1 192 ? 11.457 6.206 -24.043 1.00 86.50 192 TYR A O 1
ATOM 1586 N N . GLN A 1 193 ? 10.911 8.382 -24.031 1.00 83.62 193 GLN A N 1
ATOM 1587 C CA . GLN A 1 193 ? 9.705 8.248 -24.853 1.00 83.62 193 GLN A CA 1
ATOM 1588 C C . GLN A 1 193 ? 9.996 7.704 -26.259 1.00 83.62 193 GLN A C 1
ATOM 1590 O O . GLN A 1 193 ? 10.787 8.287 -27.006 1.00 83.62 193 GLN A O 1
ATOM 1595 N N . ASN A 1 194 ? 9.265 6.659 -26.661 1.00 80.38 194 ASN A N 1
ATOM 1596 C CA . ASN A 1 194 ? 9.371 5.999 -27.970 1.00 80.38 194 ASN A CA 1
ATOM 1597 C C . ASN A 1 194 ? 10.786 5.468 -28.258 1.00 80.38 194 ASN A C 1
ATOM 1599 O O . ASN A 1 194 ? 11.304 5.590 -29.378 1.00 80.38 194 ASN A O 1
ATOM 1603 N N . ARG A 1 195 ? 11.451 4.905 -27.245 1.00 80.25 195 ARG A N 1
ATOM 1604 C CA . ARG A 1 195 ? 12.813 4.375 -27.364 1.00 80.25 195 ARG A CA 1
ATOM 1605 C C . ARG A 1 195 ? 12.809 2.888 -27.051 1.00 80.25 195 ARG A C 1
ATOM 1607 O O . ARG A 1 195 ? 12.290 2.446 -26.038 1.00 80.25 195 ARG A O 1
ATOM 1614 N N . ARG A 1 196 ? 13.451 2.102 -27.916 1.00 73.81 196 ARG A N 1
ATOM 1615 C CA . ARG A 1 196 ? 13.652 0.673 -27.651 1.00 73.81 196 ARG A CA 1
ATOM 1616 C C . ARG A 1 196 ? 14.657 0.490 -26.514 1.00 73.81 196 ARG A C 1
ATOM 1618 O O . ARG A 1 196 ? 15.659 1.208 -26.477 1.00 73.81 196 ARG A O 1
ATOM 1625 N N . LEU A 1 197 ? 14.418 -0.508 -25.661 1.00 77.31 197 LEU A N 1
ATOM 1626 C CA . LEU A 1 197 ? 15.440 -1.047 -24.761 1.00 77.31 197 LEU A CA 1
ATOM 1627 C C . LEU A 1 197 ? 16.696 -1.403 -25.559 1.00 77.31 197 LEU A C 1
ATOM 1629 O O . LEU A 1 197 ? 16.613 -1.991 -26.640 1.00 77.31 197 LEU A O 1
ATOM 1633 N N . GLY A 1 198 ? 17.855 -1.015 -25.038 1.00 68.75 198 GLY A N 1
ATOM 1634 C CA . GLY A 1 198 ? 19.131 -1.280 -25.685 1.00 68.75 198 GLY A CA 1
ATOM 1635 C C . GLY A 1 198 ? 20.210 -0.256 -25.335 1.00 68.75 198 GLY A C 1
ATOM 1636 O O . GLY A 1 198 ? 19.986 0.638 -24.519 1.00 68.75 198 GLY A O 1
ATOM 1637 N N . PRO A 1 199 ? 21.380 -0.344 -25.987 1.00 67.12 199 PRO A N 1
ATOM 1638 C CA . PRO A 1 199 ? 22.598 0.360 -25.577 1.00 67.12 199 PRO A CA 1
ATOM 1639 C C . PRO A 1 199 ? 22.576 1.870 -25.854 1.00 67.12 199 PRO A C 1
ATOM 1641 O O . PRO A 1 199 ? 23.496 2.582 -25.463 1.00 67.12 199 PRO A O 1
ATOM 1644 N N . ASN A 1 200 ? 21.558 2.369 -26.559 1.00 76.62 200 ASN A N 1
ATOM 1645 C CA . ASN A 1 200 ? 21.481 3.773 -26.965 1.00 76.62 200 ASN A CA 1
ATOM 1646 C C . ASN A 1 200 ? 21.206 4.717 -25.793 1.00 76.62 200 ASN A C 1
ATOM 1648 O O . ASN A 1 200 ? 21.533 5.900 -25.877 1.00 76.62 200 ASN A O 1
ATOM 1652 N N . LEU A 1 201 ? 20.563 4.215 -24.738 1.00 86.12 201 LEU A N 1
ATOM 1653 C CA . LEU A 1 201 ? 20.266 4.974 -23.534 1.00 86.12 201 LEU A CA 1
ATOM 1654 C C . LEU A 1 201 ? 20.672 4.173 -22.294 1.00 86.12 201 LEU A C 1
ATOM 1656 O O . LEU A 1 201 ? 20.616 2.942 -22.318 1.00 86.12 201 LEU A O 1
ATOM 1660 N N . PRO A 1 202 ? 21.051 4.861 -21.206 1.00 89.25 202 PRO A N 1
ATOM 1661 C CA . PRO A 1 202 ? 21.319 4.217 -19.932 1.00 89.25 202 PRO A CA 1
ATOM 1662 C C . PRO A 1 202 ? 20.172 3.331 -19.417 1.00 89.25 202 PRO A C 1
ATOM 1664 O O . PRO A 1 202 ? 19.008 3.524 -19.779 1.00 89.25 202 PRO A O 1
ATOM 1667 N N . PRO A 1 203 ? 20.463 2.394 -18.503 1.00 93.25 203 PRO A N 1
ATOM 1668 C CA . PRO A 1 203 ? 19.421 1.668 -17.801 1.00 93.25 203 PRO A CA 1
ATOM 1669 C C . PRO A 1 203 ? 18.529 2.588 -16.975 1.00 93.25 203 PRO A C 1
ATOM 1671 O O . PRO A 1 203 ? 19.023 3.430 -16.221 1.00 93.25 203 PRO A O 1
ATOM 1674 N N . HIS A 1 204 ? 17.211 2.442 -17.125 1.00 93.25 204 HIS A N 1
ATOM 1675 C CA . HIS A 1 204 ? 16.248 3.262 -16.397 1.00 93.25 204 HIS A CA 1
ATOM 1676 C C . HIS A 1 204 ? 14.861 2.619 -16.331 1.00 93.25 204 HIS A C 1
ATOM 1678 O O . HIS A 1 204 ? 14.405 1.996 -17.289 1.00 93.25 204 HIS A O 1
ATOM 1684 N N . ILE A 1 205 ? 14.131 2.867 -15.241 1.00 94.00 205 ILE A N 1
ATOM 1685 C CA . ILE A 1 205 ? 12.758 2.369 -15.053 1.00 94.00 205 ILE A CA 1
ATOM 1686 C C . ILE A 1 205 ? 11.777 2.871 -16.124 1.00 94.00 205 ILE A C 1
ATOM 1688 O O . ILE A 1 205 ? 10.866 2.159 -16.538 1.00 94.00 205 ILE A O 1
ATOM 1692 N N . PHE A 1 206 ? 12.008 4.076 -16.647 1.00 92.56 206 PHE A N 1
ATOM 1693 C CA . PHE A 1 206 ? 11.212 4.641 -17.744 1.00 92.56 206 PHE A CA 1
ATOM 1694 C C . PHE A 1 206 ? 11.345 3.844 -19.046 1.00 92.56 206 PHE A C 1
ATOM 1696 O O . PHE A 1 206 ? 10.368 3.734 -19.775 1.00 92.56 206 PHE A O 1
ATOM 1703 N N . ALA A 1 207 ? 12.498 3.224 -19.314 1.00 92.62 207 ALA A N 1
ATOM 1704 C CA . ALA A 1 207 ? 12.662 2.372 -20.491 1.00 92.62 207 ALA A CA 1
ATOM 1705 C C . ALA A 1 207 ? 11.823 1.085 -20.397 1.00 92.62 207 ALA A C 1
ATOM 1707 O O . ALA A 1 207 ? 11.291 0.613 -21.404 1.00 92.62 207 ALA A O 1
ATOM 1708 N N . VAL A 1 208 ? 11.675 0.536 -19.185 1.00 93.38 208 VAL A N 1
ATOM 1709 C CA . VAL A 1 208 ? 10.818 -0.630 -18.918 1.00 93.38 208 VAL A CA 1
ATOM 1710 C C . VAL A 1 208 ? 9.347 -0.265 -19.127 1.00 93.38 208 VAL A C 1
ATOM 1712 O O . VAL A 1 208 ? 8.635 -0.989 -19.820 1.00 93.38 208 VAL A O 1
ATOM 1715 N N . ALA A 1 209 ? 8.906 0.889 -18.609 1.00 92.81 209 ALA A N 1
ATOM 1716 C CA . ALA A 1 209 ? 7.555 1.400 -18.855 1.00 92.81 209 ALA A CA 1
ATOM 1717 C C . ALA A 1 209 ? 7.280 1.657 -20.346 1.00 92.81 209 ALA A C 1
ATOM 1719 O O . ALA A 1 209 ? 6.241 1.226 -20.844 1.00 92.81 209 ALA A O 1
ATOM 1720 N N . ASP A 1 210 ? 8.196 2.321 -21.062 1.00 91.50 210 ASP A N 1
ATOM 1721 C CA . ASP A 1 210 ? 8.051 2.596 -22.499 1.00 91.50 210 ASP A CA 1
ATOM 1722 C C . ASP A 1 210 ? 7.961 1.288 -23.296 1.00 91.50 210 ASP A C 1
ATOM 1724 O O . ASP A 1 210 ? 7.076 1.135 -24.138 1.00 91.50 210 ASP A O 1
ATOM 1728 N N . THR A 1 211 ? 8.793 0.295 -22.971 1.00 91.94 211 THR A N 1
ATOM 1729 C CA . THR A 1 211 ? 8.742 -1.022 -23.621 1.00 91.94 211 THR A CA 1
ATOM 1730 C C . THR A 1 211 ? 7.418 -1.729 -23.364 1.00 91.94 211 THR A C 1
ATOM 1732 O O . THR A 1 211 ? 6.776 -2.158 -24.320 1.00 91.94 211 THR A O 1
ATOM 1735 N N . ALA A 1 212 ? 6.974 -1.817 -22.106 1.00 93.31 212 ALA A N 1
ATOM 1736 C CA . ALA A 1 212 ? 5.702 -2.453 -21.771 1.00 93.31 212 ALA A CA 1
ATOM 1737 C C . ALA A 1 212 ? 4.529 -1.767 -22.489 1.00 93.31 212 ALA A C 1
ATOM 1739 O O . ALA A 1 212 ? 3.687 -2.433 -23.088 1.00 93.31 212 ALA A O 1
ATOM 1740 N N . TYR A 1 213 ? 4.506 -0.434 -22.513 1.00 92.75 213 TYR A N 1
ATOM 1741 C CA . TYR A 1 213 ? 3.474 0.330 -23.206 1.00 92.75 213 TYR A CA 1
ATOM 1742 C C . TYR A 1 213 ? 3.449 0.062 -24.718 1.00 92.75 213 TYR A C 1
ATOM 1744 O O . TYR A 1 213 ? 2.388 -0.194 -25.289 1.00 92.75 213 TYR A O 1
ATOM 1752 N N . HIS A 1 214 ? 4.607 0.042 -25.378 1.00 90.94 214 HIS A N 1
ATOM 1753 C CA . HIS A 1 214 ? 4.671 -0.241 -26.811 1.00 90.94 214 HIS A CA 1
ATOM 1754 C C . HIS A 1 214 ? 4.364 -1.705 -27.148 1.00 90.94 214 HIS A C 1
ATOM 1756 O O . HIS A 1 214 ? 3.668 -1.953 -28.133 1.00 90.94 214 HIS A O 1
ATOM 1762 N N . CYS A 1 215 ? 4.820 -2.666 -26.339 1.00 91.88 215 CYS A N 1
ATOM 1763 C CA . CYS A 1 215 ? 4.458 -4.080 -26.474 1.00 91.88 215 CYS A CA 1
ATOM 1764 C C . CYS A 1 215 ? 2.944 -4.277 -26.343 1.00 91.88 215 CYS A C 1
ATOM 1766 O O . CYS A 1 215 ? 2.339 -4.936 -27.185 1.00 91.88 215 CYS A O 1
ATOM 1768 N N . MET A 1 216 ? 2.307 -3.623 -25.365 1.00 94.00 216 MET A N 1
ATOM 1769 C CA . MET A 1 216 ? 0.852 -3.652 -25.198 1.00 94.00 216 MET A CA 1
ATOM 1770 C C . MET A 1 216 ? 0.120 -3.190 -26.466 1.00 94.00 216 MET A C 1
ATOM 1772 O O . MET A 1 216 ? -0.814 -3.854 -26.919 1.00 94.00 216 MET A O 1
ATOM 1776 N N . LEU A 1 217 ? 0.539 -2.062 -27.051 1.00 90.62 217 LEU A N 1
ATOM 1777 C CA . LEU A 1 217 ? -0.096 -1.501 -28.247 1.00 90.62 217 LEU A CA 1
ATOM 1778 C C . LEU A 1 217 ? 0.170 -2.328 -29.507 1.00 90.62 217 LEU A C 1
ATOM 1780 O O . LEU A 1 217 ? -0.728 -2.506 -30.330 1.00 90.62 217 LEU A O 1
ATOM 1784 N N . LYS A 1 218 ? 1.399 -2.823 -29.663 1.00 91.50 218 LYS A N 1
ATOM 1785 C CA . LYS A 1 218 ? 1.828 -3.592 -30.832 1.00 91.50 218 LYS A CA 1
ATOM 1786 C C . LYS A 1 218 ? 1.198 -4.982 -30.850 1.00 91.50 218 LYS A C 1
ATOM 1788 O O . LYS A 1 218 ? 0.621 -5.375 -31.859 1.00 91.50 218 LYS A O 1
ATOM 1793 N N . ASP A 1 219 ? 1.306 -5.705 -29.739 1.00 92.12 219 ASP A N 1
ATOM 1794 C CA . ASP A 1 219 ? 0.925 -7.116 -29.659 1.00 92.12 219 ASP A CA 1
ATOM 1795 C C . ASP A 1 219 ? -0.545 -7.292 -29.253 1.00 92.12 219 ASP A C 1
ATOM 1797 O O . ASP A 1 219 ? -1.068 -8.405 -29.300 1.00 92.12 219 ASP A O 1
ATOM 1801 N N . ARG A 1 220 ? -1.218 -6.195 -28.870 1.00 91.06 220 ARG A N 1
ATOM 1802 C CA . ARG A 1 220 ? -2.603 -6.159 -28.376 1.00 91.06 220 ARG A CA 1
ATOM 1803 C C . ARG A 1 220 ? -2.841 -7.149 -27.232 1.00 91.06 220 ARG A C 1
ATOM 1805 O O . ARG A 1 220 ? -3.842 -7.861 -27.212 1.00 91.06 220 ARG A O 1
ATOM 1812 N N . LYS A 1 221 ? -1.895 -7.196 -26.294 1.00 93.12 221 LYS A N 1
ATOM 1813 C CA . LYS A 1 221 ? -1.927 -8.064 -25.112 1.00 93.12 221 LYS A CA 1
ATOM 1814 C C . LYS A 1 221 ? -1.672 -7.261 -23.849 1.00 93.12 221 LYS A C 1
ATOM 1816 O O . LYS A 1 221 ? -0.837 -6.354 -23.844 1.00 93.12 221 LYS A O 1
ATOM 1821 N N . ASN A 1 222 ? -2.335 -7.659 -22.768 1.00 94.12 222 ASN A N 1
ATOM 1822 C CA . ASN A 1 222 ? -2.070 -7.135 -21.433 1.00 94.12 222 ASN A CA 1
ATOM 1823 C C . ASN A 1 222 ? -0.612 -7.367 -21.033 1.00 94.12 222 ASN A C 1
ATOM 1825 O O . ASN A 1 222 ? -0.028 -8.399 -21.365 1.00 94.12 222 ASN A O 1
ATOM 1829 N N . GLN A 1 223 ? -0.050 -6.411 -20.304 1.00 95.12 223 GLN A N 1
ATOM 1830 C CA . GLN A 1 223 ? 1.315 -6.477 -19.791 1.00 95.12 223 GLN A CA 1
ATOM 1831 C C . GLN A 1 223 ? 1.298 -6.456 -18.268 1.00 95.12 223 GLN A C 1
ATOM 1833 O O . GLN A 1 223 ? 0.358 -5.951 -17.652 1.00 95.12 223 GLN A O 1
ATOM 1838 N N . CYS A 1 224 ? 2.352 -6.983 -17.659 1.00 93.50 224 CYS A N 1
ATOM 1839 C CA . CYS A 1 224 ? 2.546 -6.936 -16.220 1.00 93.50 224 CYS A CA 1
ATOM 1840 C C . CYS A 1 224 ? 4.003 -6.596 -15.919 1.00 93.50 224 CYS A C 1
ATOM 1842 O O . CYS A 1 224 ? 4.912 -7.181 -16.506 1.00 93.50 224 CYS A O 1
ATOM 1844 N N . ILE A 1 225 ? 4.213 -5.652 -15.009 1.00 94.56 225 ILE A N 1
ATOM 1845 C CA . ILE A 1 225 ? 5.519 -5.298 -14.469 1.00 94.56 225 ILE A CA 1
ATOM 1846 C C . ILE A 1 225 ? 5.512 -5.715 -13.003 1.00 94.56 225 ILE A C 1
ATOM 1848 O O . ILE A 1 225 ? 4.744 -5.186 -12.197 1.00 94.56 225 ILE A O 1
ATOM 1852 N N . VAL A 1 226 ? 6.357 -6.688 -12.675 1.00 91.75 226 VAL A N 1
ATOM 1853 C CA . VAL A 1 226 ? 6.510 -7.217 -11.318 1.00 91.75 226 VAL A CA 1
ATOM 1854 C C . VAL A 1 226 ? 7.729 -6.568 -10.679 1.00 91.75 226 VAL A C 1
ATOM 1856 O O . VAL A 1 226 ? 8.827 -6.653 -11.226 1.00 91.75 226 VAL A O 1
ATOM 1859 N N . ILE A 1 227 ? 7.536 -5.920 -9.530 1.00 91.38 227 ILE A N 1
ATOM 1860 C CA . ILE A 1 227 ? 8.609 -5.278 -8.771 1.00 91.38 227 ILE A CA 1
ATOM 1861 C C . ILE A 1 227 ? 8.831 -6.089 -7.494 1.00 91.38 227 ILE A C 1
ATOM 1863 O O . ILE A 1 227 ? 7.997 -6.085 -6.589 1.00 91.38 227 ILE A O 1
ATOM 1867 N N . SER A 1 228 ? 9.957 -6.800 -7.425 1.00 88.00 228 SER A N 1
ATOM 1868 C CA . SER A 1 228 ? 10.340 -7.624 -6.275 1.00 88.00 228 SER A CA 1
ATOM 1869 C C . SER A 1 228 ? 11.588 -7.082 -5.575 1.00 88.00 228 SER A C 1
ATOM 1871 O O . SER A 1 228 ? 12.344 -6.274 -6.118 1.00 88.00 228 SER A O 1
ATOM 1873 N N . GLY A 1 229 ? 11.781 -7.497 -4.324 1.00 86.06 229 GLY A N 1
ATOM 1874 C CA . GLY A 1 229 ? 12.945 -7.153 -3.511 1.00 86.06 229 GLY A CA 1
ATOM 1875 C C . GLY A 1 229 ? 12.613 -7.091 -2.025 1.00 86.06 229 GLY A C 1
ATOM 1876 O O . GLY A 1 229 ? 11.445 -7.012 -1.643 1.00 86.06 229 GLY A O 1
ATOM 1877 N N . GLU A 1 230 ? 13.638 -7.097 -1.182 1.00 83.00 230 GLU A N 1
ATOM 1878 C CA . GLU A 1 230 ? 13.505 -7.053 0.279 1.00 83.00 230 GLU A CA 1
ATOM 1879 C C . GLU A 1 230 ? 12.814 -5.773 0.784 1.00 83.00 230 GLU A C 1
ATOM 1881 O O . GLU A 1 230 ? 12.634 -4.785 0.060 1.00 83.00 230 GLU A O 1
ATOM 1886 N N . SER A 1 231 ? 12.373 -5.777 2.043 1.00 79.12 231 SER A N 1
ATOM 1887 C CA . SER A 1 231 ? 11.808 -4.574 2.662 1.00 79.12 231 SER A CA 1
ATOM 1888 C C . SER A 1 231 ? 12.817 -3.417 2.624 1.00 79.12 231 SER A C 1
ATOM 1890 O O . SER A 1 231 ? 13.984 -3.587 2.953 1.00 79.12 231 SER A O 1
ATOM 1892 N N . GLY A 1 232 ? 12.379 -2.235 2.180 1.00 80.00 232 GLY A N 1
ATOM 1893 C CA . GLY A 1 232 ? 13.255 -1.065 2.035 1.00 80.00 232 GLY A CA 1
ATOM 1894 C C . GLY A 1 232 ? 14.090 -1.015 0.747 1.00 80.00 232 GLY A C 1
ATOM 1895 O O . GLY A 1 232 ? 14.826 -0.052 0.549 1.00 80.00 232 GLY A O 1
ATOM 1896 N N . SER A 1 233 ? 13.948 -1.968 -0.182 1.00 87.19 233 SER A N 1
ATOM 1897 C CA . SER A 1 233 ? 14.704 -1.971 -1.450 1.00 87.19 233 SER A CA 1
ATOM 1898 C C . SER A 1 233 ? 14.304 -0.879 -2.460 1.00 87.19 233 SER A C 1
ATOM 1900 O O . SER A 1 233 ? 14.976 -0.714 -3.474 1.00 87.19 233 SER A O 1
ATOM 1902 N N . GLY A 1 234 ? 13.227 -0.123 -2.208 1.00 88.00 234 GLY A N 1
ATOM 1903 C CA . GLY A 1 234 ? 12.740 0.936 -3.107 1.00 88.00 234 GLY A CA 1
ATOM 1904 C C . GLY A 1 234 ? 11.616 0.518 -4.065 1.00 88.00 234 GLY A C 1
ATOM 1905 O O . GLY A 1 234 ? 11.400 1.194 -5.073 1.00 88.00 234 GLY A O 1
ATOM 1906 N N . LYS A 1 235 ? 10.889 -0.571 -3.764 1.00 89.44 235 LYS A N 1
ATOM 1907 C CA . LYS A 1 235 ? 9.739 -1.045 -4.563 1.00 89.44 235 LYS A CA 1
ATOM 1908 C C . LYS A 1 235 ? 8.661 0.028 -4.729 1.00 89.44 235 LYS A C 1
ATOM 1910 O O . LYS A 1 235 ? 8.357 0.400 -5.855 1.00 89.44 235 LYS A O 1
ATOM 1915 N N . THR A 1 236 ? 8.181 0.591 -3.620 1.00 84.69 236 THR A N 1
ATOM 1916 C CA . THR A 1 236 ? 7.128 1.618 -3.595 1.00 84.69 236 THR A CA 1
ATOM 1917 C C . THR A 1 236 ? 7.493 2.849 -4.425 1.00 84.69 236 THR A C 1
ATOM 1919 O O . THR A 1 236 ? 6.702 3.288 -5.258 1.00 84.69 236 THR A O 1
ATOM 1922 N N . GLU A 1 237 ? 8.721 3.352 -4.277 1.00 86.50 237 GLU A N 1
ATOM 1923 C CA . GLU A 1 237 ? 9.232 4.479 -5.070 1.00 86.50 237 GLU A CA 1
ATOM 1924 C C . GLU A 1 237 ? 9.306 4.134 -6.562 1.00 86.50 237 GLU A C 1
ATOM 1926 O O . GLU A 1 237 ? 8.859 4.900 -7.416 1.00 86.50 237 GLU A O 1
ATOM 1931 N N . SER A 1 238 ? 9.807 2.939 -6.886 1.00 91.88 238 SER A N 1
ATOM 1932 C CA . SER A 1 238 ? 9.873 2.444 -8.263 1.00 91.88 238 SER A CA 1
ATOM 1933 C C . SER A 1 238 ? 8.480 2.341 -8.891 1.00 91.88 238 SER A C 1
ATOM 1935 O O . SER A 1 238 ? 8.284 2.801 -10.015 1.00 91.88 238 SER A O 1
ATOM 1937 N N . THR A 1 239 ? 7.493 1.825 -8.155 1.00 90.88 239 THR A N 1
ATOM 1938 C CA . THR A 1 239 ? 6.081 1.785 -8.562 1.00 90.88 239 THR A CA 1
ATOM 1939 C C . THR A 1 239 ? 5.559 3.181 -8.893 1.00 90.88 239 THR A C 1
ATOM 1941 O O . THR A 1 239 ? 4.952 3.380 -9.946 1.00 90.88 239 THR A O 1
ATOM 1944 N N . ASN A 1 240 ? 5.830 4.163 -8.032 1.00 86.69 240 ASN A N 1
ATOM 1945 C CA . ASN A 1 240 ? 5.369 5.538 -8.213 1.00 86.69 240 ASN A CA 1
ATOM 1946 C C . ASN A 1 240 ? 5.998 6.181 -9.466 1.00 86.69 240 ASN A C 1
ATOM 1948 O O . ASN A 1 240 ? 5.279 6.745 -10.298 1.00 86.69 240 ASN A O 1
ATOM 1952 N N . PHE A 1 241 ? 7.312 6.026 -9.677 1.00 89.19 241 PHE A N 1
ATOM 1953 C CA . PHE A 1 241 ? 7.981 6.514 -10.892 1.00 89.19 241 PHE A CA 1
ATOM 1954 C C . PHE A 1 241 ? 7.471 5.828 -12.163 1.00 89.19 241 PHE A C 1
ATOM 1956 O O . PHE A 1 241 ? 7.289 6.483 -13.194 1.00 89.19 241 PHE A O 1
ATOM 1963 N N . LEU A 1 242 ? 7.217 4.522 -12.095 1.00 91.75 242 LEU A N 1
ATOM 1964 C CA . LEU A 1 242 ? 6.688 3.744 -13.208 1.00 91.75 242 LEU A CA 1
ATOM 1965 C C . LEU A 1 242 ? 5.287 4.226 -13.607 1.00 91.75 242 LEU A C 1
ATOM 1967 O O . LEU A 1 242 ? 5.053 4.516 -14.780 1.00 91.75 242 LEU A O 1
ATOM 1971 N N . LEU A 1 243 ? 4.378 4.383 -12.640 1.00 89.19 243 LEU A N 1
ATOM 1972 C CA . LEU A 1 243 ? 3.016 4.877 -12.870 1.00 89.19 243 LEU A CA 1
ATOM 1973 C C . LEU A 1 243 ? 3.005 6.308 -13.418 1.00 89.19 243 LEU A C 1
ATOM 1975 O O . LEU A 1 243 ? 2.238 6.618 -14.332 1.00 89.19 243 LEU A O 1
ATOM 1979 N N . HIS A 1 244 ? 3.890 7.172 -12.922 1.00 85.81 244 HIS A N 1
ATOM 1980 C CA . HIS A 1 244 ? 4.056 8.520 -13.460 1.00 85.81 244 HIS A CA 1
ATOM 1981 C C . HIS A 1 244 ? 4.492 8.500 -14.935 1.00 85.81 244 HIS A C 1
ATOM 1983 O O . HIS A 1 244 ? 3.987 9.269 -15.751 1.00 85.81 244 HIS A O 1
ATOM 1989 N N . HIS A 1 245 ? 5.397 7.598 -15.320 1.00 88.62 245 HIS A N 1
ATOM 1990 C CA . HIS A 1 245 ? 5.809 7.484 -16.719 1.00 88.62 245 HIS A CA 1
ATOM 1991 C C . HIS A 1 245 ? 4.706 6.892 -17.607 1.00 88.62 245 HIS A C 1
ATOM 1993 O O . HIS A 1 245 ? 4.428 7.419 -18.682 1.00 88.62 245 HIS A O 1
ATOM 1999 N N . LEU A 1 246 ? 4.034 5.840 -17.135 1.00 89.69 246 LEU A N 1
ATOM 2000 C CA . LEU A 1 246 ? 2.927 5.179 -17.829 1.00 89.69 246 LEU A CA 1
ATOM 2001 C C . LEU A 1 246 ? 1.741 6.118 -18.097 1.00 89.69 246 LEU A C 1
ATOM 2003 O O . LEU A 1 246 ? 1.109 6.022 -19.150 1.00 89.69 246 LEU A O 1
ATOM 2007 N N . THR A 1 247 ? 1.453 7.039 -17.175 1.00 85.06 247 THR A N 1
ATOM 2008 C CA . THR A 1 247 ? 0.436 8.082 -17.375 1.00 85.06 247 THR A CA 1
ATOM 2009 C C . THR A 1 247 ? 0.929 9.178 -18.324 1.00 85.06 247 THR A C 1
ATOM 2011 O O . THR A 1 247 ? 0.178 9.606 -19.199 1.00 85.06 247 THR A O 1
ATOM 2014 N N . ALA A 1 248 ? 2.203 9.578 -18.246 1.00 83.81 248 ALA A N 1
ATOM 2015 C CA . ALA A 1 248 ? 2.792 10.562 -19.157 1.00 83.81 248 ALA A CA 1
ATOM 2016 C C . ALA A 1 248 ? 2.857 10.084 -20.623 1.00 83.81 248 ALA A C 1
ATOM 2018 O O . ALA A 1 248 ? 2.673 10.888 -21.535 1.00 83.81 248 ALA A O 1
ATOM 2019 N N . LEU A 1 249 ? 3.080 8.789 -20.874 1.00 83.19 249 LEU A N 1
ATOM 2020 C CA . LEU A 1 249 ? 3.102 8.205 -22.228 1.00 83.19 249 LEU A CA 1
ATOM 2021 C C . LEU A 1 249 ? 1.753 8.301 -22.959 1.00 83.19 249 LEU A C 1
ATOM 2023 O O . LEU A 1 249 ? 1.708 8.388 -24.187 1.00 83.19 249 LEU A O 1
ATOM 2027 N N . SER A 1 250 ? 0.656 8.343 -22.204 1.00 77.94 250 SER A N 1
ATOM 2028 C CA . SER A 1 250 ? -0.705 8.511 -22.723 1.00 77.94 250 SER A CA 1
ATOM 2029 C C . SER A 1 250 ? -1.013 9.956 -23.158 1.00 77.94 250 SER A C 1
ATOM 2031 O O . SER A 1 250 ? -1.938 10.194 -23.940 1.00 77.94 250 SER A O 1
ATOM 2033 N N . GLN A 1 251 ? -0.222 10.943 -22.717 1.00 68.62 251 GLN A N 1
ATOM 2034 C CA . GLN A 1 251 ? -0.462 12.370 -22.962 1.00 68.62 251 GLN A CA 1
ATOM 2035 C C . GLN A 1 251 ? -0.019 12.801 -24.371 1.00 68.62 251 GLN A C 1
ATOM 2037 O O . GLN A 1 251 ? 0.956 13.532 -24.554 1.00 68.62 251 GLN A O 1
ATOM 2042 N N . LYS A 1 252 ? -0.760 12.398 -25.409 1.00 56.03 252 LYS A N 1
ATOM 2043 C CA . LYS A 1 252 ? -0.613 12.970 -26.761 1.00 56.03 252 LYS A CA 1
ATOM 2044 C C . LYS A 1 252 ? -1.224 14.380 -26.827 1.00 56.03 252 LYS A C 1
ATOM 2046 O O . LYS A 1 252 ? -2.288 14.580 -27.401 1.00 56.03 252 LYS A O 1
ATOM 2051 N N . GLY A 1 253 ? -0.550 15.362 -26.223 1.00 47.91 253 GLY A N 1
ATOM 2052 C CA . GLY A 1 253 ? -0.786 16.798 -26.453 1.00 47.91 253 GLY A CA 1
ATOM 2053 C C . GLY A 1 253 ? -2.009 17.429 -25.773 1.00 47.91 253 GLY A C 1
ATOM 2054 O O . GLY A 1 253 ? -2.276 18.602 -26.005 1.00 47.91 253 GLY A O 1
ATOM 2055 N N . SER A 1 254 ? -2.735 16.697 -24.926 1.00 47.31 254 SER A N 1
ATOM 2056 C CA . SER A 1 254 ? -3.770 17.258 -24.047 1.00 47.31 254 SER A CA 1
ATOM 2057 C C . SER A 1 254 ? -3.226 17.323 -22.623 1.00 47.31 254 SER A C 1
ATOM 2059 O O . SER A 1 254 ? -2.621 16.354 -22.163 1.00 47.31 254 SER A O 1
ATOM 2061 N N . HIS A 1 255 ? -3.412 18.454 -21.935 1.00 48.84 255 HIS A N 1
ATOM 2062 C CA . HIS A 1 255 ? -3.152 18.552 -20.496 1.00 48.84 255 HIS A CA 1
ATOM 2063 C C . HIS A 1 255 ? -3.867 17.387 -19.798 1.00 48.84 255 HIS A C 1
ATOM 2065 O O . HIS A 1 255 ? -5.032 17.138 -20.110 1.00 48.84 255 HIS A O 1
ATOM 2071 N N . GLY A 1 256 ? -3.131 16.637 -18.965 1.00 51.53 256 GLY A N 1
ATOM 2072 C CA . GLY A 1 256 ? -3.555 15.349 -18.405 1.00 51.53 256 GLY A CA 1
ATOM 2073 C C . GLY A 1 256 ? -5.016 15.348 -17.961 1.00 51.53 256 GLY A C 1
ATOM 2074 O O . GLY A 1 256 ? -5.496 16.323 -17.380 1.00 51.53 256 GLY A O 1
ATOM 2075 N N . SER A 1 257 ? -5.737 14.273 -18.275 1.00 56.12 257 SER A N 1
ATOM 2076 C CA . SER A 1 257 ? -7.117 14.145 -17.824 1.00 56.12 257 SER A CA 1
ATOM 2077 C C . SER A 1 257 ? -7.156 14.073 -16.287 1.00 56.12 257 SER A C 1
ATOM 2079 O O . SER A 1 257 ? -6.153 13.798 -15.622 1.00 56.12 257 SER A O 1
ATOM 2081 N N . GLY A 1 258 ? -8.320 14.331 -15.686 1.00 67.25 258 GLY A N 1
ATOM 2082 C CA . GLY A 1 258 ? -8.465 14.227 -14.228 1.00 67.25 258 GLY A CA 1
ATOM 2083 C C . GLY A 1 258 ? -8.076 12.843 -13.688 1.00 67.25 258 GLY A C 1
ATOM 2084 O O . GLY A 1 258 ? -7.597 12.744 -12.566 1.00 67.25 258 GLY A O 1
ATOM 2085 N N . VAL A 1 259 ? -8.199 11.789 -14.507 1.00 73.62 259 VAL A N 1
ATOM 2086 C CA . VAL A 1 259 ? -7.907 10.404 -14.117 1.00 73.62 259 VAL A CA 1
ATOM 2087 C C . VAL A 1 259 ? -6.420 10.192 -13.824 1.00 73.62 259 VAL A C 1
ATOM 2089 O O . VAL A 1 259 ? -6.100 9.544 -12.833 1.00 73.62 259 VAL A O 1
ATOM 2092 N N . GLU A 1 260 ? -5.496 10.745 -14.620 1.00 76.88 260 GLU A N 1
ATOM 2093 C CA . GLU A 1 260 ? -4.055 10.589 -14.373 1.00 76.88 260 GLU A CA 1
ATOM 2094 C C . GLU A 1 260 ? -3.636 11.241 -13.051 1.00 76.88 260 GLU A C 1
ATOM 2096 O O . GLU A 1 260 ? -2.863 10.654 -12.294 1.00 76.88 260 GLU A O 1
ATOM 2101 N N . GLN A 1 261 ? -4.176 12.426 -12.743 1.00 78.50 261 GLN A N 1
ATOM 2102 C CA . GLN A 1 261 ? -3.925 13.077 -11.456 1.00 78.50 261 GLN A CA 1
ATOM 2103 C C . GLN A 1 261 ? -4.502 12.254 -10.303 1.00 78.50 261 GLN A C 1
ATOM 2105 O O . GLN A 1 261 ? -3.811 12.040 -9.312 1.00 78.50 261 GLN A O 1
ATOM 2110 N N . THR A 1 262 ? -5.714 11.710 -10.451 1.00 83.25 262 THR A N 1
ATOM 2111 C CA . THR A 1 262 ? -6.315 10.827 -9.443 1.00 83.25 262 THR A CA 1
ATOM 2112 C C . THR A 1 262 ? -5.489 9.556 -9.209 1.00 83.25 262 THR A C 1
ATOM 2114 O O . THR A 1 262 ? -5.351 9.145 -8.058 1.00 83.25 262 THR A O 1
ATOM 2117 N N . ILE A 1 263 ? -4.889 8.954 -10.250 1.00 83.44 263 ILE A N 1
ATOM 2118 C CA . ILE A 1 263 ? -3.978 7.797 -10.108 1.00 83.44 263 ILE A CA 1
ATOM 2119 C C . ILE A 1 263 ? -2.793 8.155 -9.208 1.00 83.44 263 ILE A C 1
ATOM 2121 O O . ILE A 1 263 ? -2.468 7.401 -8.292 1.00 83.44 263 ILE A O 1
ATOM 2125 N N . LEU A 1 264 ? -2.164 9.308 -9.443 1.00 82.75 264 LEU A N 1
ATOM 2126 C CA . LEU A 1 264 ? -1.000 9.746 -8.670 1.00 82.75 264 LEU A CA 1
ATOM 2127 C C . LEU A 1 264 ? -1.379 10.163 -7.239 1.00 82.75 264 LEU A C 1
ATOM 2129 O O . LEU A 1 264 ? -0.661 9.839 -6.297 1.00 82.75 264 LEU A O 1
ATOM 2133 N N . SER A 1 265 ? -2.531 10.814 -7.052 1.00 86.38 265 SER A N 1
ATOM 2134 C CA . SER A 1 265 ? -3.035 11.219 -5.731 1.00 86.38 265 SER A CA 1
ATOM 2135 C C . SER A 1 265 ? -3.542 10.050 -4.878 1.00 86.38 265 SER A C 1
ATOM 2137 O O . SER A 1 265 ? -3.634 10.183 -3.659 1.00 86.38 265 SER A O 1
ATOM 2139 N N . ALA A 1 266 ? -3.847 8.893 -5.472 1.00 89.56 266 ALA A N 1
ATOM 2140 C CA . ALA A 1 266 ? -4.254 7.702 -4.727 1.00 89.56 266 ALA A CA 1
ATOM 2141 C C . ALA A 1 266 ? -3.112 7.088 -3.898 1.00 89.56 266 ALA A C 1
ATOM 2143 O O . ALA A 1 266 ? -3.377 6.507 -2.845 1.00 89.56 266 ALA A O 1
ATOM 2144 N N . GLY A 1 267 ? -1.857 7.234 -4.342 1.00 88.31 267 GLY A N 1
ATOM 2145 C CA . GLY A 1 267 ? -0.673 6.697 -3.661 1.00 88.31 267 GLY A CA 1
ATOM 2146 C C . GLY A 1 267 ? -0.565 7.157 -2.202 1.00 88.31 267 GLY A C 1
ATOM 2147 O O . GLY A 1 267 ? -0.682 6.313 -1.314 1.00 88.31 267 GLY A O 1
ATOM 2148 N N . PRO A 1 268 ? -0.455 8.474 -1.929 1.00 90.75 268 PRO A N 1
ATOM 2149 C CA . PRO A 1 268 ? -0.359 9.007 -0.566 1.00 90.75 268 PRO A CA 1
ATOM 2150 C C . PRO A 1 268 ? -1.496 8.568 0.365 1.00 90.75 268 PRO A C 1
ATOM 2152 O O . PRO A 1 268 ? -1.268 8.312 1.546 1.00 90.75 268 PRO A O 1
ATOM 2155 N N . VAL A 1 269 ? -2.721 8.433 -0.161 1.00 94.88 269 VAL A N 1
ATOM 2156 C CA . VAL A 1 269 ? -3.867 7.944 0.619 1.00 94.88 269 VAL A CA 1
ATOM 2157 C C . VAL A 1 269 ? -3.658 6.486 1.017 1.00 94.88 269 VAL A C 1
ATOM 2159 O O . VAL A 1 269 ? -3.832 6.134 2.176 1.00 94.88 269 VAL A O 1
ATOM 2162 N N . LEU A 1 270 ? -3.268 5.618 0.088 1.00 94.06 270 LEU A N 1
ATOM 2163 C CA . LEU A 1 270 ? -3.043 4.208 0.406 1.00 94.06 270 LEU A CA 1
ATOM 2164 C C . LEU A 1 270 ? -1.825 4.012 1.315 1.00 94.06 270 LEU A C 1
ATOM 2166 O O . LEU A 1 270 ? -1.862 3.157 2.194 1.00 94.06 270 LEU A O 1
ATOM 2170 N N . GLU A 1 271 ? -0.778 4.816 1.146 1.00 92.38 271 GLU A N 1
ATOM 2171 C CA . GLU A 1 271 ? 0.429 4.754 1.971 1.00 92.38 271 GLU A CA 1
ATOM 2172 C C . GLU A 1 271 ? 0.162 5.202 3.413 1.00 92.38 271 GLU A C 1
ATOM 2174 O O . GLU A 1 271 ? 0.560 4.506 4.343 1.00 92.38 271 GLU A O 1
ATOM 2179 N N . ALA A 1 272 ? -0.596 6.280 3.642 1.00 95.75 272 ALA A N 1
ATOM 2180 C CA . ALA A 1 272 ? -0.901 6.726 5.004 1.00 95.75 272 ALA A CA 1
ATOM 2181 C C . ALA A 1 272 ? -1.646 5.658 5.836 1.00 95.75 272 ALA A C 1
ATOM 2183 O O . ALA A 1 272 ? -1.393 5.509 7.034 1.00 95.75 272 ALA A O 1
ATOM 2184 N N . PHE A 1 273 ? -2.549 4.896 5.209 1.00 97.31 273 PHE A N 1
ATOM 2185 C CA . PHE A 1 273 ? -3.362 3.861 5.869 1.00 97.31 273 PHE A CA 1
ATOM 2186 C C . PHE A 1 273 ? -2.805 2.442 5.717 1.00 97.31 273 PHE A C 1
ATOM 2188 O O . PHE A 1 273 ? -3.317 1.501 6.313 1.00 97.31 273 PHE A O 1
ATOM 2195 N N . GLY A 1 274 ? -1.808 2.256 4.866 1.00 94.62 274 GLY A N 1
ATOM 2196 C CA . GLY A 1 274 ? -1.286 0.943 4.520 1.00 94.62 274 GLY A CA 1
ATOM 2197 C C . GLY A 1 274 ? 0.175 0.759 4.895 1.00 94.62 274 GLY A C 1
ATOM 2198 O O . GLY A 1 274 ? 0.636 -0.378 4.941 1.00 94.62 274 GLY A O 1
ATOM 2199 N N . ASN A 1 275 ? 0.900 1.835 5.201 1.00 93.19 275 ASN A N 1
ATOM 2200 C CA . ASN A 1 275 ? 2.307 1.778 5.562 1.00 93.19 275 ASN A CA 1
ATOM 2201 C C . ASN A 1 275 ? 2.532 2.108 7.042 1.00 93.19 275 ASN A C 1
ATOM 2203 O O . ASN A 1 275 ? 1.753 2.815 7.692 1.00 93.19 275 ASN A O 1
ATOM 2207 N N . ALA A 1 276 ? 3.624 1.565 7.573 1.00 92.56 276 ALA A N 1
ATOM 2208 C CA . ALA A 1 276 ? 4.060 1.785 8.941 1.00 92.56 276 ALA A CA 1
ATOM 2209 C C . ALA A 1 276 ? 5.589 1.726 9.061 1.00 92.56 276 ALA A C 1
ATOM 2211 O O . ALA A 1 276 ? 6.289 1.170 8.211 1.00 92.56 276 ALA A O 1
ATOM 2212 N N . LYS A 1 277 ? 6.106 2.241 10.182 1.00 90.62 277 LYS A N 1
ATOM 2213 C CA . LYS A 1 277 ? 7.511 2.053 10.561 1.00 90.62 277 LYS A CA 1
ATOM 2214 C C . LYS A 1 277 ? 7.725 0.625 11.065 1.00 90.62 277 LYS A C 1
ATOM 2216 O O . LYS A 1 277 ? 7.049 0.197 12.000 1.00 90.62 277 LYS A O 1
ATOM 2221 N N . THR A 1 278 ? 8.722 -0.047 10.505 1.00 85.38 278 THR A N 1
ATOM 2222 C CA . THR A 1 278 ? 9.261 -1.343 10.951 1.00 85.38 278 THR A CA 1
ATOM 2223 C C . THR A 1 278 ? 10.723 -1.185 11.366 1.00 85.38 278 THR A C 1
ATOM 2225 O O . THR A 1 278 ? 11.305 -0.117 11.170 1.00 85.38 278 THR A O 1
ATOM 2228 N N . ALA A 1 279 ? 11.343 -2.241 11.896 1.00 80.19 279 ALA A N 1
ATOM 2229 C CA . ALA A 1 279 ? 12.760 -2.217 12.275 1.00 80.19 279 ALA A CA 1
ATOM 2230 C C . ALA A 1 279 ? 13.718 -1.861 11.114 1.00 80.19 279 ALA A C 1
ATOM 2232 O O . ALA A 1 279 ? 14.757 -1.247 11.346 1.00 80.19 279 ALA A O 1
ATOM 2233 N N . HIS A 1 280 ? 13.365 -2.222 9.875 1.00 75.12 280 HIS A N 1
ATOM 2234 C CA . HIS A 1 280 ? 14.242 -2.093 8.703 1.00 75.12 280 HIS A CA 1
ATOM 2235 C C . HIS A 1 280 ? 13.827 -0.985 7.727 1.00 75.12 280 HIS A C 1
ATOM 2237 O O . HIS A 1 280 ? 14.607 -0.599 6.860 1.00 75.12 280 HIS A O 1
ATOM 2243 N N . ASN A 1 281 ? 12.600 -0.472 7.841 1.00 80.75 281 ASN A N 1
ATOM 2244 C CA . ASN A 1 281 ? 12.059 0.520 6.917 1.00 80.75 281 ASN A CA 1
ATOM 2245 C C . ASN A 1 281 ? 11.058 1.444 7.625 1.00 80.75 281 ASN A C 1
ATOM 2247 O O . ASN A 1 281 ? 10.104 0.973 8.252 1.00 80.75 281 ASN A O 1
ATOM 2251 N N . ASN A 1 282 ? 11.253 2.756 7.473 1.00 85.44 282 ASN A N 1
ATOM 2252 C CA . ASN A 1 282 ? 10.402 3.791 8.061 1.00 85.44 282 ASN A CA 1
ATOM 2253 C C . ASN A 1 282 ? 9.038 3.945 7.370 1.00 85.44 282 ASN A C 1
ATOM 2255 O O . ASN A 1 282 ? 8.106 4.401 8.026 1.00 85.44 282 ASN A O 1
ATOM 2259 N N . ASN A 1 283 ? 8.919 3.545 6.099 1.00 86.44 283 ASN A N 1
ATOM 2260 C CA . ASN A 1 283 ? 7.692 3.590 5.295 1.00 86.44 283 ASN A CA 1
ATOM 2261 C C . ASN A 1 283 ? 7.426 2.203 4.677 1.00 86.44 283 ASN A C 1
ATOM 2263 O O . ASN A 1 283 ? 7.420 2.019 3.460 1.00 86.44 283 ASN A O 1
ATOM 2267 N N . SER A 1 284 ? 7.322 1.178 5.526 1.00 86.69 284 SER A N 1
ATOM 2268 C CA . SER A 1 284 ? 7.119 -0.208 5.097 1.00 86.69 284 SER A CA 1
ATOM 2269 C C . SER A 1 284 ? 5.666 -0.437 4.711 1.00 86.69 284 SER A C 1
ATOM 2271 O O . SER A 1 284 ? 4.779 -0.273 5.550 1.00 86.69 284 SER A O 1
ATOM 2273 N N . SER A 1 285 ? 5.411 -0.841 3.466 1.00 88.75 285 SER A N 1
ATOM 2274 C CA . SER A 1 285 ? 4.071 -1.241 3.038 1.00 88.75 285 SER A CA 1
ATOM 2275 C C . SER A 1 285 ? 3.629 -2.495 3.782 1.00 88.75 285 SER A C 1
ATOM 2277 O O . SER A 1 285 ? 4.290 -3.530 3.726 1.00 88.75 285 SER A O 1
ATOM 2279 N N . ARG A 1 286 ? 2.514 -2.382 4.511 1.00 90.19 286 ARG A N 1
ATOM 2280 C CA . ARG A 1 286 ? 1.882 -3.461 5.284 1.00 90.19 286 ARG A CA 1
ATOM 2281 C C . ARG A 1 286 ? 0.641 -4.038 4.587 1.00 90.19 286 ARG A C 1
ATOM 2283 O O . ARG A 1 286 ? -0.224 -4.639 5.222 1.00 90.19 286 ARG A O 1
ATOM 2290 N N . PHE A 1 287 ? 0.566 -3.848 3.271 1.00 90.56 287 PHE A N 1
ATOM 2291 C CA . PHE A 1 287 ? -0.364 -4.479 2.336 1.00 90.56 287 PHE A CA 1
ATOM 2292 C C . PHE A 1 287 ? 0.314 -4.587 0.959 1.00 90.56 287 PHE A C 1
ATOM 2294 O O . PHE A 1 287 ? 1.147 -3.753 0.606 1.00 90.56 287 PHE A O 1
ATOM 2301 N N . GLY A 1 288 ? -0.054 -5.595 0.171 1.00 88.81 288 GLY A N 1
ATOM 2302 C CA . GLY A 1 288 ? 0.337 -5.703 -1.232 1.00 88.81 288 GLY A CA 1
ATOM 2303 C C . GLY A 1 288 ? -0.628 -4.916 -2.112 1.00 88.81 288 GLY A C 1
ATOM 2304 O O . GLY A 1 288 ? -1.834 -4.897 -1.844 1.00 88.81 288 GLY A O 1
ATOM 2305 N N . LYS A 1 289 ? -0.123 -4.292 -3.176 1.00 89.75 289 LYS A N 1
ATOM 2306 C CA . LYS A 1 289 ? -0.931 -3.535 -4.135 1.00 89.75 289 LYS A CA 1
ATOM 2307 C C . LYS A 1 289 ? -0.660 -3.993 -5.564 1.00 89.75 289 LYS A C 1
ATOM 2309 O O . LYS A 1 289 ? 0.477 -4.099 -6.010 1.00 89.75 289 LYS A O 1
ATOM 2314 N N . PHE A 1 290 ? -1.736 -4.232 -6.297 1.00 91.94 290 PHE A N 1
ATOM 2315 C CA . PHE A 1 290 ? -1.703 -4.401 -7.741 1.00 91.94 290 PHE A CA 1
ATOM 2316 C C . PHE A 1 290 ? -2.480 -3.254 -8.368 1.00 91.94 290 PHE A C 1
ATOM 2318 O O . PHE A 1 290 ? -3.667 -3.076 -8.086 1.00 91.94 290 PHE A O 1
ATOM 2325 N N . ILE A 1 291 ? -1.798 -2.456 -9.182 1.00 92.06 291 ILE A N 1
ATOM 2326 C CA . ILE A 1 291 ? -2.382 -1.303 -9.859 1.00 92.06 291 ILE A CA 1
ATOM 2327 C C . ILE A 1 291 ? -2.450 -1.630 -11.342 1.00 92.06 291 ILE A C 1
ATOM 2329 O O . ILE A 1 291 ? -1.429 -1.741 -12.013 1.00 92.06 291 ILE A O 1
ATOM 2333 N N . GLN A 1 292 ? -3.661 -1.788 -11.856 1.00 92.62 292 GLN A N 1
ATOM 2334 C CA . GLN A 1 292 ? -3.922 -2.033 -13.263 1.00 92.62 292 GLN A CA 1
ATOM 2335 C C . GLN A 1 292 ? -4.317 -0.725 -13.940 1.00 92.62 292 GLN A C 1
ATOM 2337 O O . GLN A 1 292 ? -5.387 -0.186 -13.663 1.00 92.62 292 GLN A O 1
ATOM 2342 N N . VAL A 1 293 ? -3.477 -0.224 -14.843 1.00 91.62 293 VAL A N 1
ATOM 2343 C CA . VAL A 1 293 ? -3.797 0.935 -15.684 1.00 91.62 293 VAL A CA 1
ATOM 2344 C C . VAL A 1 293 ? -4.437 0.429 -16.974 1.00 91.62 293 VAL A C 1
ATOM 2346 O O . VAL A 1 293 ? -3.842 -0.372 -17.693 1.00 91.62 293 VAL A O 1
ATOM 2349 N N . ASN A 1 294 ? -5.658 0.877 -17.255 1.00 90.75 294 ASN A N 1
ATOM 2350 C CA . ASN A 1 294 ? -6.436 0.473 -18.423 1.00 90.75 294 ASN A CA 1
ATOM 2351 C C . ASN A 1 294 ? -6.286 1.509 -19.534 1.00 90.75 294 ASN A C 1
ATOM 2353 O O . ASN A 1 294 ? -6.446 2.708 -19.292 1.00 90.75 294 ASN A O 1
ATOM 2357 N N . TYR A 1 295 ? -6.037 1.052 -20.758 1.00 88.81 295 TYR A N 1
ATOM 2358 C CA . TYR A 1 295 ? -5.790 1.897 -21.920 1.00 88.81 295 TYR A CA 1
ATOM 2359 C C . TYR A 1 295 ? -6.777 1.592 -23.030 1.00 88.81 295 TYR A C 1
ATOM 2361 O O . TYR A 1 295 ? -7.057 0.441 -23.331 1.00 88.81 295 TYR A O 1
ATOM 2369 N N . LYS A 1 296 ? -7.259 2.626 -23.712 1.00 86.81 296 LYS A N 1
ATOM 2370 C CA . LYS A 1 296 ? -8.012 2.470 -24.961 1.00 86.81 296 LYS A CA 1
ATOM 2371 C C . LYS A 1 296 ? -7.096 1.947 -26.071 1.00 86.81 296 LYS A C 1
ATOM 2373 O O . LYS A 1 296 ? -5.882 2.119 -25.999 1.00 86.81 296 LYS A O 1
ATOM 2378 N N . GLU A 1 297 ? -7.670 1.398 -27.141 1.00 85.69 297 GLU A N 1
ATOM 2379 C CA . GLU A 1 297 ? -6.910 0.828 -28.273 1.00 85.69 297 GLU 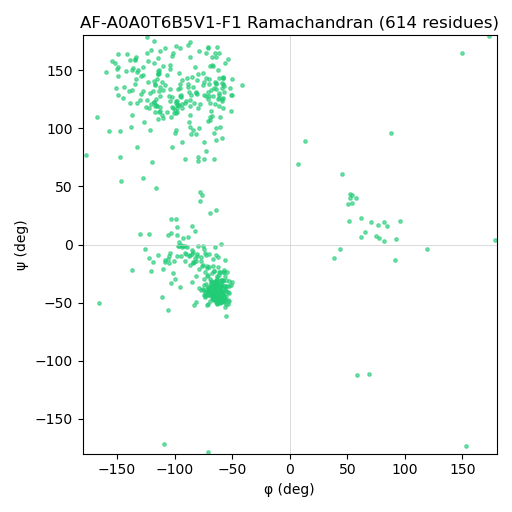A CA 1
ATOM 2380 C C . GLU A 1 297 ? -5.866 1.786 -28.877 1.00 85.69 297 GLU A C 1
ATOM 2382 O O . GLU A 1 297 ? -4.813 1.362 -29.343 1.00 85.69 297 GLU A O 1
ATOM 2387 N N . TYR A 1 298 ? -6.135 3.092 -28.841 1.00 81.94 298 TYR A N 1
ATOM 2388 C CA . TYR A 1 298 ? -5.249 4.135 -29.364 1.00 81.94 298 TYR A CA 1
ATOM 2389 C C . TYR A 1 298 ? -4.210 4.657 -28.346 1.00 81.94 298 TYR A C 1
ATOM 2391 O O . TYR A 1 298 ? -3.485 5.614 -28.642 1.00 81.94 298 TYR A O 1
ATOM 2399 N N . GLY A 1 299 ? -4.129 4.039 -27.161 1.00 83.88 299 GLY A N 1
ATOM 2400 C CA . GLY A 1 299 ? -3.096 4.264 -26.143 1.00 83.88 299 GLY A CA 1
ATOM 2401 C C . GLY A 1 299 ? -3.398 5.317 -25.077 1.00 83.88 299 GLY A C 1
ATOM 2402 O O . GLY A 1 299 ? -2.552 5.578 -24.230 1.00 83.88 299 GLY A O 1
ATOM 2403 N N . MET A 1 300 ? -4.594 5.912 -25.059 1.00 85.62 300 MET A N 1
ATOM 2404 C CA . MET A 1 300 ? -4.967 6.815 -23.960 1.00 85.62 300 MET A CA 1
ATOM 2405 C C . MET A 1 300 ? -5.440 6.050 -22.724 1.00 85.62 300 MET A C 1
ATOM 2407 O O . MET A 1 300 ? -6.197 5.086 -22.847 1.00 85.62 300 MET A O 1
ATOM 2411 N N . VAL A 1 301 ? -5.063 6.535 -21.541 1.00 86.12 301 VAL A N 1
ATOM 2412 C CA . VAL A 1 301 ? -5.563 6.052 -20.250 1.00 86.12 301 VAL A CA 1
ATOM 2413 C C . VAL A 1 301 ? -7.084 6.194 -20.215 1.00 86.12 301 VAL A C 1
ATOM 2415 O O . VAL A 1 301 ? -7.657 7.252 -20.474 1.00 86.12 301 VAL A O 1
ATOM 2418 N N . HIS A 1 302 ? -7.748 5.084 -19.921 1.00 83.75 302 HIS A N 1
ATOM 2419 C CA . HIS A 1 302 ? -9.188 5.001 -19.722 1.00 83.75 302 HIS A CA 1
ATOM 2420 C C . HIS A 1 302 ? -9.566 5.103 -18.242 1.00 83.75 302 HIS A C 1
ATOM 2422 O O . HIS A 1 302 ? -10.599 5.677 -17.905 1.00 83.75 302 HIS A O 1
ATOM 2428 N N . GLY A 1 303 ? -8.740 4.522 -17.375 1.00 87.31 303 GLY A N 1
ATOM 2429 C CA . GLY A 1 303 ? -8.996 4.372 -15.949 1.00 87.31 303 GLY A CA 1
ATOM 2430 C C . GLY A 1 303 ? -7.919 3.517 -15.298 1.00 87.31 303 GLY A C 1
ATOM 2431 O O . GLY A 1 303 ? -7.026 3.009 -15.978 1.00 87.31 303 GLY A O 1
ATOM 2432 N N . ALA A 1 304 ? -8.032 3.316 -13.992 1.00 89.19 304 ALA A N 1
ATOM 2433 C CA . ALA A 1 304 ? -7.195 2.366 -13.273 1.00 89.19 304 ALA A CA 1
ATOM 2434 C C . ALA A 1 304 ? -8.006 1.583 -12.2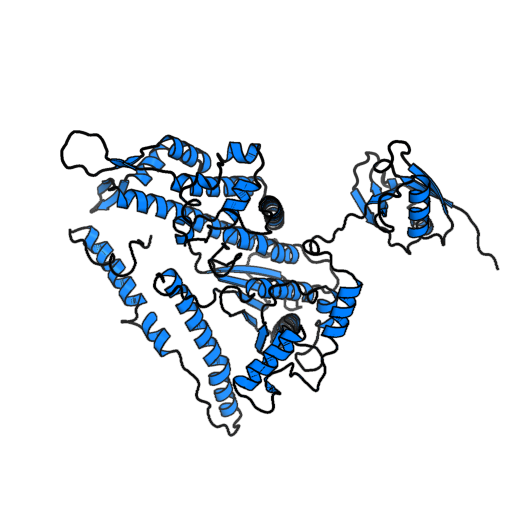38 1.00 89.19 304 ALA A C 1
ATOM 2436 O O . ALA A 1 304 ? -9.079 2.009 -11.814 1.00 89.19 304 ALA A O 1
ATOM 2437 N N . VAL A 1 305 ? -7.488 0.426 -11.843 1.00 90.81 305 VAL A N 1
ATOM 2438 C CA . VAL A 1 305 ? -8.043 -0.405 -10.776 1.00 90.81 305 VAL A CA 1
ATOM 2439 C C . VAL A 1 305 ? -6.926 -0.752 -9.809 1.00 90.81 305 VAL A C 1
ATOM 2441 O O . VAL A 1 305 ? -5.872 -1.233 -10.213 1.00 90.81 305 VAL A O 1
ATOM 2444 N N . VAL A 1 306 ? -7.172 -0.527 -8.526 1.00 91.25 306 VAL A N 1
ATOM 2445 C CA . VAL A 1 306 ? -6.299 -0.916 -7.426 1.00 91.25 306 VAL A CA 1
ATOM 2446 C C . VAL A 1 306 ? -6.899 -2.131 -6.735 1.00 91.25 306 VAL A C 1
ATOM 2448 O O . VAL A 1 306 ? -8.030 -2.100 -6.243 1.00 91.25 306 VAL A O 1
ATOM 2451 N N . GLN A 1 307 ? -6.124 -3.203 -6.666 1.00 91.56 307 GLN A N 1
ATOM 2452 C CA . GLN A 1 307 ? -6.418 -4.376 -5.857 1.00 91.56 307 GLN A CA 1
ATOM 2453 C C . GLN A 1 307 ? -5.436 -4.428 -4.694 1.00 91.56 307 GLN A C 1
ATOM 2455 O O . GLN A 1 307 ? -4.230 -4.260 -4.881 1.00 91.56 307 GLN A O 1
ATOM 2460 N N . LYS A 1 308 ? -5.958 -4.659 -3.490 1.00 90.50 308 LYS A N 1
ATOM 2461 C CA . LYS A 1 308 ? -5.145 -4.822 -2.286 1.00 90.50 308 LYS A CA 1
ATOM 2462 C C . LYS A 1 308 ? -5.054 -6.289 -1.876 1.00 90.50 308 LYS A C 1
ATOM 2464 O O . LYS A 1 308 ? -6.003 -7.049 -2.056 1.00 90.50 308 LYS A O 1
ATOM 2469 N N . TYR A 1 309 ? -3.950 -6.644 -1.238 1.00 86.75 309 TYR A N 1
ATOM 2470 C CA . TYR A 1 309 ? -3.668 -7.986 -0.745 1.00 86.75 309 TYR A CA 1
ATOM 2471 C C . TYR A 1 309 ? -3.130 -7.914 0.683 1.00 86.75 309 TYR A C 1
ATOM 2473 O O . TYR A 1 309 ? -2.315 -7.050 0.986 1.00 86.75 309 TYR A O 1
ATOM 2481 N N . LEU A 1 310 ? -3.586 -8.826 1.548 1.00 84.50 310 LEU A N 1
ATOM 2482 C CA . LEU A 1 310 ? -2.996 -9.103 2.868 1.00 84.50 310 LEU A CA 1
ATOM 2483 C C . LEU A 1 310 ? -2.639 -7.854 3.702 1.00 84.50 310 LEU A C 1
ATOM 2485 O O . LEU A 1 310 ? -1.486 -7.654 4.065 1.00 84.50 310 LEU A O 1
ATOM 2489 N N . LEU A 1 311 ? -3.628 -7.015 4.031 1.00 91.56 311 LEU A N 1
ATOM 2490 C CA . LEU A 1 311 ? -3.416 -5.961 5.032 1.00 91.56 311 LEU A CA 1
ATOM 2491 C C . LEU A 1 311 ? -3.073 -6.600 6.388 1.00 91.56 311 LEU A C 1
ATOM 2493 O O . LEU A 1 311 ? -3.864 -7.397 6.904 1.00 91.56 311 LEU A O 1
ATOM 2497 N N . GLU A 1 312 ? -1.952 -6.209 6.991 1.00 90.12 312 GLU A N 1
ATOM 2498 C CA . GLU A 1 312 ? -1.509 -6.681 8.307 1.00 90.12 312 GLU A CA 1
ATOM 2499 C C . GLU A 1 312 ? -2.379 -6.080 9.427 1.00 90.12 312 GLU A C 1
ATOM 2501 O O . GLU A 1 312 ? -2.042 -5.086 10.075 1.00 90.12 312 GLU A O 1
ATOM 2506 N N . LYS A 1 313 ? -3.559 -6.664 9.653 1.00 91.44 313 LYS A N 1
ATOM 2507 C CA . LYS A 1 313 ? -4.516 -6.169 10.657 1.00 91.44 313 LYS A CA 1
ATOM 2508 C C . LYS A 1 313 ? -3.982 -6.290 12.087 1.00 91.44 313 LYS A C 1
ATOM 2510 O O . LYS A 1 313 ? -4.335 -5.471 12.929 1.00 91.44 313 LYS A O 1
ATOM 2515 N N . SER A 1 314 ? -3.149 -7.288 12.383 1.00 90.69 314 SER A N 1
ATOM 2516 C CA . SER A 1 314 ? -2.561 -7.499 13.717 1.00 90.69 314 SER A CA 1
ATOM 2517 C C . SER A 1 314 ? -1.761 -6.289 14.208 1.00 90.69 314 SER A C 1
ATOM 2519 O O . SER A 1 314 ? -1.826 -5.975 15.399 1.00 90.69 314 SER A O 1
ATOM 2521 N N . ARG A 1 315 ? -1.146 -5.521 13.294 1.00 93.00 315 ARG A N 1
ATOM 2522 C CA . ARG A 1 315 ? -0.428 -4.272 13.602 1.00 93.00 315 ARG A CA 1
ATOM 2523 C C . ARG A 1 315 ? -1.260 -3.239 14.360 1.00 93.00 315 ARG A C 1
ATOM 2525 O O . ARG A 1 315 ? -0.696 -2.411 15.068 1.00 93.00 315 ARG A O 1
ATOM 2532 N N . ILE A 1 316 ? -2.589 -3.288 14.263 1.00 95.88 316 ILE A N 1
ATOM 2533 C CA . ILE A 1 316 ? -3.468 -2.387 15.017 1.00 95.88 316 ILE A CA 1
ATOM 2534 C C . ILE A 1 316 ? -3.303 -2.579 16.526 1.00 95.88 316 ILE A C 1
ATOM 2536 O O . ILE A 1 316 ? -3.232 -1.594 17.256 1.00 95.88 316 ILE A O 1
ATOM 2540 N N . CYS A 1 317 ? -3.207 -3.824 16.991 1.00 94.12 317 CYS A N 1
ATOM 2541 C CA . CYS A 1 317 ? -3.232 -4.156 18.418 1.00 94.12 317 CYS A CA 1
ATOM 2542 C C . CYS A 1 317 ? -1.835 -4.431 19.002 1.00 94.12 317 CYS A C 1
ATOM 2544 O O . CYS A 1 317 ? -1.632 -4.299 20.219 1.00 94.12 317 CYS A O 1
ATOM 2546 N N . THR A 1 318 ? -0.891 -4.830 18.145 1.00 89.25 318 THR A N 1
ATOM 2547 C CA . THR A 1 318 ? 0.455 -5.286 18.513 1.00 89.25 318 THR A CA 1
ATOM 2548 C C . THR A 1 318 ? 1.504 -4.750 17.547 1.00 89.25 318 THR A C 1
ATOM 2550 O O . THR A 1 318 ? 1.344 -4.878 16.338 1.00 89.25 318 THR A O 1
ATOM 2553 N N . GLN A 1 319 ? 2.598 -4.198 18.072 1.00 89.25 319 GLN A N 1
ATOM 2554 C CA . GLN A 1 319 ? 3.745 -3.729 17.292 1.00 89.25 319 GLN A CA 1
ATOM 2555 C C . GLN A 1 319 ? 5.044 -4.239 17.922 1.00 89.25 319 GLN A C 1
ATOM 2557 O O . GLN A 1 319 ? 5.119 -4.392 19.146 1.00 89.25 319 GLN A O 1
ATOM 2562 N N . GLY A 1 320 ? 6.068 -4.485 17.100 1.00 84.25 320 GLY A N 1
ATOM 2563 C CA . GLY A 1 320 ? 7.408 -4.791 17.595 1.00 84.25 320 GLY A CA 1
ATOM 2564 C C . GLY A 1 320 ? 8.036 -3.606 18.342 1.00 84.25 320 GLY A C 1
ATOM 2565 O O . GLY A 1 320 ? 7.591 -2.460 18.232 1.00 84.25 320 GLY A O 1
ATOM 2566 N N . ARG A 1 321 ? 9.106 -3.862 19.103 1.00 85.62 321 ARG A N 1
ATOM 2567 C CA . ARG A 1 321 ? 9.898 -2.781 19.719 1.00 85.62 321 ARG A CA 1
ATOM 2568 C C . ARG A 1 321 ? 10.447 -1.858 18.630 1.00 85.62 321 ARG A C 1
ATOM 2570 O O . ARG A 1 321 ? 10.914 -2.344 17.606 1.00 85.62 321 ARG A O 1
ATOM 2577 N N . ASN A 1 322 ? 10.416 -0.547 18.867 1.00 86.88 322 ASN A N 1
ATOM 2578 C CA . ASN A 1 322 ? 10.832 0.496 17.917 1.00 86.88 322 ASN A CA 1
ATOM 2579 C C . ASN A 1 322 ? 10.034 0.561 16.598 1.00 86.88 322 ASN A C 1
ATOM 2581 O O . ASN A 1 322 ? 10.374 1.359 15.722 1.00 86.88 322 ASN A O 1
ATOM 2585 N N . GLU A 1 323 ? 8.965 -0.221 16.455 1.00 90.81 323 GLU A N 1
ATOM 2586 C CA . GLU A 1 323 ? 8.032 -0.107 15.337 1.00 90.81 323 GLU A CA 1
ATOM 2587 C C . GLU A 1 323 ? 6.915 0.894 15.634 1.00 90.81 323 GLU A C 1
ATOM 2589 O O . GLU A 1 323 ? 6.761 1.372 16.759 1.00 90.81 323 GLU A O 1
ATOM 2594 N N . ARG A 1 324 ? 6.100 1.208 14.628 1.00 94.12 324 ARG A N 1
ATOM 2595 C CA . ARG A 1 324 ? 4.889 2.012 14.811 1.00 94.12 324 ARG A CA 1
ATOM 2596 C C . ARG A 1 324 ? 3.652 1.290 14.304 1.00 94.12 324 ARG A C 1
ATOM 2598 O O . ARG A 1 324 ? 3.725 0.310 13.557 1.00 94.12 324 ARG A O 1
ATOM 2605 N N . ASN A 1 325 ? 2.507 1.813 14.719 1.00 96.50 325 ASN A N 1
ATOM 2606 C CA . ASN A 1 325 ? 1.245 1.548 14.045 1.00 96.50 325 ASN A CA 1
ATOM 2607 C C . ASN A 1 325 ? 1.214 2.270 12.675 1.00 96.50 325 ASN A C 1
ATOM 2609 O O . ASN A 1 325 ? 2.194 2.913 12.285 1.00 96.50 325 ASN A O 1
ATOM 2613 N N . TYR A 1 326 ? 0.111 2.167 11.935 1.00 97.44 326 TYR A N 1
ATOM 2614 C CA . TYR A 1 326 ? -0.038 2.845 10.642 1.00 97.44 326 TYR A CA 1
ATOM 2615 C C . TYR A 1 326 ? 0.129 4.365 10.755 1.00 97.44 326 TYR A C 1
ATOM 2617 O O . TYR A 1 326 ? -0.319 4.977 11.730 1.00 97.44 326 TYR A O 1
ATOM 2625 N N . HIS A 1 327 ? 0.748 4.979 9.742 1.00 96.69 327 HIS A N 1
ATOM 2626 C CA . HIS A 1 327 ? 1.107 6.402 9.757 1.00 96.69 327 HIS A CA 1
ATOM 2627 C C . HIS A 1 327 ? -0.081 7.331 10.015 1.00 96.69 327 HIS A C 1
ATOM 2629 O O . HIS A 1 327 ? 0.053 8.293 10.768 1.00 96.69 327 HIS A O 1
ATOM 2635 N N . VAL A 1 328 ? -1.257 6.996 9.477 1.00 97.88 328 VAL A N 1
ATOM 2636 C CA . VAL A 1 328 ? -2.473 7.804 9.611 1.00 97.88 328 VAL A CA 1
ATOM 2637 C C . VAL A 1 328 ? -2.862 8.099 11.061 1.00 97.88 328 VAL A C 1
ATOM 2639 O O . VAL A 1 328 ? -3.417 9.161 11.326 1.00 97.88 328 VAL A O 1
ATOM 2642 N N . PHE A 1 329 ? -2.559 7.210 12.016 1.00 97.88 329 PHE A N 1
ATOM 2643 C CA . PHE A 1 329 ? -2.840 7.490 13.425 1.00 97.88 329 PHE A CA 1
ATOM 2644 C C . PHE A 1 329 ? -2.005 8.666 13.930 1.00 97.88 329 PHE A C 1
ATOM 2646 O O . PHE A 1 329 ? -2.545 9.574 14.546 1.00 97.88 329 PHE A O 1
ATOM 2653 N N . TYR A 1 330 ? -0.713 8.685 13.617 1.00 96.56 330 TYR A N 1
ATOM 2654 C CA . TYR A 1 330 ? 0.200 9.749 14.035 1.00 96.56 330 TYR A CA 1
ATOM 2655 C C . TYR A 1 330 ? -0.094 11.055 13.290 1.00 96.56 330 TYR A C 1
ATOM 2657 O O . TYR A 1 330 ? -0.169 12.105 13.919 1.00 96.56 330 TYR A O 1
ATOM 2665 N N . TYR A 1 331 ? -0.380 10.978 11.985 1.00 96.12 331 TYR A N 1
ATOM 2666 C CA . TYR A 1 331 ? -0.805 12.138 11.193 1.00 96.12 331 TYR A CA 1
ATOM 2667 C C . TYR A 1 331 ? -2.063 12.787 11.776 1.00 96.12 331 TYR A C 1
ATOM 2669 O O . TYR A 1 331 ? -2.115 14.001 11.934 1.00 96.12 331 TYR A O 1
ATOM 2677 N N . LEU A 1 332 ? -3.061 11.980 12.150 1.00 97.06 332 LEU A N 1
ATOM 2678 C CA . LEU A 1 332 ? -4.293 12.483 12.751 1.00 97.06 332 LEU A CA 1
ATOM 2679 C C . LEU A 1 332 ? -4.046 13.141 14.116 1.00 97.06 332 LEU A C 1
ATOM 2681 O O . LEU A 1 332 ? -4.623 14.187 14.396 1.00 97.06 332 LEU A O 1
ATOM 2685 N N . LEU A 1 333 ? -3.225 12.538 14.979 1.00 96.38 333 LEU A N 1
ATOM 2686 C CA . LEU A 1 333 ? -2.981 13.070 16.323 1.00 96.38 333 LEU A CA 1
ATOM 2687 C C . LEU A 1 333 ? -2.180 14.378 16.300 1.00 96.38 333 LEU A C 1
ATOM 2689 O O . LEU A 1 333 ? -2.516 15.305 17.041 1.00 96.38 333 LEU A O 1
ATOM 2693 N N . GLU A 1 334 ? -1.174 14.480 15.434 1.00 94.75 334 GLU A N 1
ATOM 2694 C CA . GLU A 1 334 ? -0.341 15.680 15.337 1.00 94.75 334 GLU A CA 1
ATOM 2695 C C . GLU A 1 334 ? -1.004 16.770 14.490 1.00 94.75 334 GLU A C 1
ATOM 2697 O O . GLU A 1 334 ? -1.156 17.902 14.956 1.00 94.75 334 GLU A O 1
ATOM 2702 N N . GLY A 1 335 ? -1.478 16.421 13.292 1.00 94.19 335 GLY A N 1
ATOM 2703 C CA . GLY A 1 335 ? -1.950 17.375 12.289 1.00 94.19 335 GLY A CA 1
ATOM 2704 C C . GLY A 1 335 ? -3.394 17.856 12.434 1.00 94.19 335 GLY A C 1
ATOM 2705 O O . GLY A 1 335 ? -3.754 18.845 11.797 1.00 94.19 335 GLY A O 1
ATOM 2706 N N . ALA A 1 336 ? -4.237 17.201 13.241 1.00 95.25 336 ALA A N 1
ATOM 2707 C CA . ALA A 1 336 ? -5.608 17.671 13.454 1.00 95.25 336 ALA A CA 1
ATOM 2708 C C . ALA A 1 336 ? -5.637 19.042 14.146 1.00 95.25 336 ALA A C 1
ATOM 2710 O O . ALA A 1 336 ? -4.909 19.288 15.117 1.00 95.25 336 ALA A O 1
ATOM 2711 N N . ASP A 1 337 ? -6.533 19.916 13.686 1.00 94.31 337 ASP A N 1
ATOM 2712 C CA . ASP A 1 337 ? -6.740 21.215 14.323 1.00 94.31 337 ASP A CA 1
ATOM 2713 C C . ASP A 1 337 ? -7.439 21.077 15.694 1.00 94.31 337 ASP A C 1
ATOM 2715 O O . ASP A 1 337 ? -7.912 20.008 16.092 1.00 94.31 337 ASP A O 1
ATOM 2719 N N . THR A 1 338 ? -7.503 22.164 16.465 1.00 94.81 338 THR A N 1
ATOM 2720 C CA . THR A 1 338 ? -8.100 22.148 17.812 1.00 94.81 338 THR A CA 1
ATOM 2721 C C . THR A 1 338 ? -9.570 21.713 17.804 1.00 94.81 338 THR A C 1
ATOM 2723 O O . THR A 1 338 ? -10.018 21.051 18.742 1.00 94.81 338 THR A O 1
ATOM 2726 N N . GLN A 1 339 ? -10.325 22.062 16.761 1.00 94.69 339 GLN A N 1
ATOM 2727 C CA . GLN A 1 339 ? -11.735 21.709 16.636 1.00 94.69 339 GLN A CA 1
ATOM 2728 C C . GLN A 1 339 ? -11.893 20.221 16.299 1.00 94.69 339 GLN A C 1
ATOM 2730 O O . GLN A 1 339 ? -12.687 19.526 16.934 1.00 94.69 339 GLN A O 1
ATOM 2735 N N . GLU A 1 340 ? -11.108 19.710 15.352 1.00 94.31 340 GLU A N 1
ATOM 2736 C CA . GLU A 1 340 ? -11.028 18.295 14.995 1.00 94.31 340 GLU A CA 1
ATOM 2737 C C . GLU A 1 340 ? -10.608 17.454 16.207 1.00 94.31 340 GLU A C 1
ATOM 2739 O O . GLU A 1 340 ? -11.265 16.458 16.513 1.00 94.31 340 GLU A O 1
ATOM 2744 N N . LYS A 1 341 ? -9.591 17.888 16.964 1.00 96.25 341 LYS A N 1
ATOM 2745 C CA . LYS A 1 341 ? -9.135 17.220 18.196 1.00 96.25 341 LYS A CA 1
ATOM 2746 C C . LYS A 1 341 ? -10.242 17.107 19.242 1.00 96.25 341 LYS A C 1
ATOM 2748 O O . LYS A 1 341 ? -10.382 16.055 19.864 1.00 96.25 341 LYS A O 1
ATOM 2753 N N . GLN A 1 342 ? -11.052 18.151 19.418 1.00 95.50 342 GLN A N 1
ATOM 2754 C CA . GLN A 1 342 ? -12.193 18.121 20.339 1.00 95.50 342 GLN A CA 1
ATOM 2755 C C . GLN A 1 342 ? -13.307 17.189 19.848 1.00 95.50 342 GLN A C 1
ATOM 2757 O O . GLN A 1 342 ? -13.764 16.342 20.614 1.00 95.50 342 GLN A O 1
ATOM 2762 N N . LEU A 1 343 ? -13.707 17.308 18.578 1.00 95.06 343 LEU A N 1
ATOM 2763 C CA . LEU A 1 343 ? -14.781 16.507 17.975 1.00 95.06 343 LEU A CA 1
ATOM 2764 C C . LEU A 1 343 ? -14.453 15.013 17.905 1.00 95.06 343 LEU A C 1
ATOM 2766 O O . LEU A 1 343 ? -15.347 14.175 17.978 1.00 95.06 343 LEU A O 1
ATOM 2770 N N . LEU A 1 344 ? -13.178 14.679 17.724 1.00 96.88 344 LEU A N 1
ATOM 2771 C CA . LEU A 1 344 ? -12.700 13.306 17.619 1.00 96.88 344 LEU A CA 1
ATOM 2772 C C . LEU A 1 344 ? -12.172 12.765 18.953 1.00 96.88 344 LEU A C 1
ATOM 2774 O O . LEU A 1 344 ? -11.707 11.631 18.989 1.00 96.88 344 LEU A O 1
ATOM 2778 N N . HIS A 1 345 ? -12.239 13.539 20.041 1.00 96.94 345 HIS A N 1
ATOM 2779 C CA . HIS A 1 345 ? -11.713 13.173 21.362 1.00 96.94 345 HIS A CA 1
ATOM 2780 C C . HIS A 1 345 ? -10.239 12.726 21.339 1.00 96.94 345 HIS A C 1
ATOM 2782 O O . HIS A 1 345 ? -9.856 11.773 22.023 1.00 96.94 345 HIS A O 1
ATOM 2788 N N . LEU A 1 346 ? -9.410 13.406 20.542 1.00 97.00 346 LEU A N 1
ATOM 2789 C CA . LEU A 1 346 ? -8.005 13.046 20.362 1.00 97.00 346 LEU A CA 1
ATOM 2790 C C . LEU A 1 346 ? -7.168 13.425 21.591 1.00 97.00 346 LEU A C 1
ATOM 2792 O O . LEU A 1 346 ? -7.352 14.483 22.201 1.00 97.00 346 LEU A O 1
ATOM 2796 N N . LYS A 1 347 ? -6.242 12.536 21.950 1.00 95.75 347 LYS A N 1
ATOM 2797 C CA . LYS A 1 347 ? -5.249 12.690 23.024 1.00 95.75 347 LYS A CA 1
ATOM 2798 C C . LYS A 1 347 ? -3.839 12.503 22.465 1.00 95.75 347 LYS A C 1
ATOM 2800 O O . LYS A 1 347 ? -3.671 12.259 21.276 1.00 95.75 347 LYS A O 1
ATOM 2805 N N . SER A 1 348 ? -2.825 12.636 23.311 1.00 94.12 348 SER A N 1
ATOM 2806 C CA . SER A 1 348 ? -1.445 12.377 22.908 1.00 94.12 348 SER A CA 1
ATOM 2807 C C . SER A 1 348 ? -1.220 10.887 22.584 1.00 94.12 348 SER A C 1
ATOM 2809 O O . SER A 1 348 ? -1.934 10.027 23.116 1.00 94.12 348 SER A O 1
ATOM 2811 N N . PRO A 1 349 ? -0.247 10.546 21.718 1.00 93.75 349 PRO A N 1
ATOM 2812 C CA . PRO A 1 349 ? 0.003 9.161 21.309 1.00 93.75 349 PRO A CA 1
ATOM 2813 C C . PRO A 1 349 ? 0.270 8.186 22.469 1.00 93.75 349 PRO A C 1
ATOM 2815 O O . PRO A 1 349 ? -0.172 7.041 22.419 1.00 93.75 349 PRO A O 1
ATOM 2818 N N . ASP A 1 350 ? 0.944 8.630 23.531 1.00 93.69 350 ASP A N 1
ATOM 2819 C CA . ASP A 1 350 ? 1.277 7.835 24.724 1.00 93.69 350 ASP A CA 1
ATOM 2820 C C . ASP A 1 350 ? 0.046 7.407 25.539 1.00 93.69 350 ASP A C 1
ATOM 2822 O O . ASP A 1 350 ? 0.076 6.391 26.239 1.00 93.69 350 ASP A O 1
ATOM 2826 N N . TRP A 1 351 ? -1.064 8.137 25.403 1.00 95.75 351 TRP A N 1
ATOM 2827 C CA . TRP A 1 351 ? -2.314 7.816 26.080 1.00 95.75 351 TRP A CA 1
ATOM 2828 C C . TRP A 1 351 ? -2.999 6.578 25.485 1.00 95.75 351 TRP A C 1
ATOM 2830 O O . TRP A 1 351 ? -3.734 5.882 26.186 1.00 95.75 351 TRP A O 1
ATOM 2840 N N . TYR A 1 352 ? -2.773 6.276 24.203 1.00 97.31 352 TYR A N 1
ATOM 2841 C CA . TYR A 1 352 ? -3.439 5.171 23.515 1.00 97.31 352 TYR A CA 1
ATOM 2842 C C . TYR A 1 352 ? -2.661 3.856 23.638 1.00 97.31 352 TYR A C 1
ATOM 2844 O O . TYR A 1 352 ? -1.534 3.728 23.158 1.00 97.31 352 TYR A O 1
ATOM 2852 N N . ASN A 1 353 ? -3.318 2.816 24.156 1.00 96.06 353 ASN A N 1
ATOM 2853 C CA . ASN A 1 353 ? -2.737 1.477 24.324 1.00 96.06 353 ASN A CA 1
ATOM 2854 C C . ASN A 1 353 ? -2.285 0.827 23.005 1.00 96.06 353 ASN A C 1
ATOM 2856 O O . ASN A 1 353 ? -1.449 -0.074 23.005 1.00 96.06 353 ASN A O 1
ATOM 2860 N N . TYR A 1 354 ? -2.857 1.236 21.872 1.00 96.94 354 TYR A N 1
ATOM 2861 C CA . TYR A 1 354 ? -2.465 0.749 20.545 1.00 96.94 354 TYR A CA 1
ATOM 2862 C C . TYR A 1 354 ? -1.273 1.489 19.930 1.00 96.94 354 TYR A C 1
ATOM 2864 O O . TYR A 1 354 ? -0.813 1.083 18.863 1.00 96.94 354 TYR A O 1
ATOM 2872 N N . LEU A 1 355 ? -0.772 2.544 20.579 1.00 96.19 355 LEU A N 1
ATOM 2873 C CA . LEU A 1 355 ? 0.362 3.342 20.106 1.00 96.19 355 LEU A CA 1
ATOM 2874 C C . LEU A 1 355 ? 1.536 3.354 21.100 1.00 96.19 355 LEU A C 1
ATOM 2876 O O . LEU A 1 355 ? 2.670 3.564 20.684 1.00 96.19 355 LEU A O 1
ATOM 2880 N N . ASN A 1 356 ? 1.295 3.098 22.390 1.00 93.31 356 ASN A N 1
ATOM 2881 C CA . ASN A 1 356 ? 2.292 3.275 23.454 1.00 93.31 356 ASN A CA 1
ATOM 2882 C C . ASN A 1 356 ? 3.156 2.046 23.793 1.00 93.31 356 ASN A C 1
ATOM 2884 O O . ASN A 1 356 ? 4.045 2.124 24.641 1.00 93.31 356 ASN A O 1
ATOM 2888 N N . LYS A 1 357 ? 2.939 0.908 23.126 1.00 87.88 357 LYS A N 1
ATOM 2889 C CA . LYS A 1 357 ? 3.634 -0.354 23.442 1.00 87.88 357 LYS A CA 1
ATOM 2890 C C . LYS A 1 357 ? 5.032 -0.473 22.838 1.00 87.88 357 LYS A C 1
ATOM 2892 O O . LYS A 1 357 ? 5.860 -1.207 23.374 1.00 87.88 357 LYS A O 1
ATOM 2897 N N . SER A 1 358 ? 5.299 0.200 21.719 1.00 87.75 358 SER A N 1
ATOM 2898 C CA . SER A 1 358 ? 6.557 0.036 20.978 1.00 87.75 358 SER A CA 1
ATOM 2899 C C . SER A 1 358 ? 7.695 0.928 21.476 1.00 87.75 358 SER A C 1
ATOM 2901 O O . SER A 1 358 ? 8.855 0.661 21.156 1.00 87.75 358 SER A O 1
ATOM 2903 N N . GLY A 1 359 ? 7.369 1.985 22.231 1.00 84.81 359 GLY A N 1
ATOM 2904 C CA . GLY A 1 359 ? 8.311 3.021 22.659 1.00 84.81 359 GLY A CA 1
ATOM 2905 C C . GLY A 1 359 ? 8.715 4.010 21.557 1.00 84.81 359 GLY A C 1
ATOM 2906 O O . GLY A 1 359 ? 9.606 4.823 21.784 1.00 84.81 359 GLY A O 1
ATOM 2907 N N . CYS A 1 360 ? 8.086 3.960 20.376 1.00 87.44 360 CYS A N 1
ATOM 2908 C CA . CYS A 1 360 ? 8.385 4.845 19.251 1.00 87.44 360 CYS A CA 1
ATOM 2909 C C . CYS A 1 360 ? 7.137 5.620 18.808 1.00 87.44 360 CYS A C 1
ATOM 2911 O O . CYS A 1 360 ? 6.164 5.031 18.339 1.00 87.44 360 CYS A O 1
ATOM 2913 N N . TYR A 1 361 ? 7.198 6.948 18.928 1.00 85.44 361 TYR A N 1
ATOM 2914 C CA . TYR A 1 361 ? 6.080 7.844 18.619 1.00 85.44 361 TYR A CA 1
ATOM 2915 C C . TYR A 1 361 ? 6.342 8.685 17.365 1.00 85.44 361 TYR A C 1
ATOM 2917 O O . TYR A 1 361 ? 5.497 8.719 16.475 1.00 85.44 361 TYR A O 1
ATOM 2925 N N . SER A 1 362 ? 7.539 9.257 17.236 1.00 82.31 362 SER A N 1
ATOM 2926 C CA . SER A 1 362 ? 7.941 10.102 16.108 1.00 82.31 362 SER A CA 1
ATOM 2927 C C . SER A 1 362 ? 8.845 9.377 15.101 1.00 82.31 362 SER A C 1
ATOM 2929 O O . SER A 1 362 ? 9.445 8.331 15.390 1.00 82.31 362 SER A O 1
ATOM 2931 N N . LEU A 1 363 ? 8.935 9.944 13.897 1.00 82.69 363 LEU A N 1
ATOM 2932 C CA . LEU A 1 363 ? 9.962 9.625 12.906 1.00 82.69 363 LEU A CA 1
ATOM 2933 C C . LEU A 1 363 ? 10.921 10.800 12.729 1.00 82.69 363 LEU A C 1
ATOM 2935 O O . LEU A 1 363 ? 10.501 11.952 12.667 1.00 82.69 363 LEU A O 1
ATOM 2939 N N . ASP A 1 364 ? 12.209 10.493 12.596 1.00 77.94 364 ASP A N 1
ATOM 2940 C CA . ASP A 1 364 ? 13.222 11.508 12.330 1.00 77.94 364 ASP A CA 1
ATOM 2941 C C . ASP A 1 364 ? 12.996 12.133 10.947 1.00 77.94 364 ASP A C 1
ATOM 2943 O O . ASP A 1 364 ? 12.809 11.420 9.957 1.00 77.94 364 ASP A O 1
ATOM 2947 N N . ASN A 1 365 ? 13.068 13.464 10.876 1.00 77.00 365 ASN A N 1
ATOM 2948 C CA . ASN A 1 365 ? 12.936 14.257 9.646 1.00 77.00 365 ASN A CA 1
ATOM 2949 C C . ASN A 1 365 ? 11.579 14.145 8.925 1.00 77.00 365 ASN A C 1
ATOM 2951 O O . ASN A 1 365 ? 11.511 14.415 7.726 1.00 77.00 365 ASN A O 1
ATOM 2955 N N . ILE A 1 366 ? 10.506 13.762 9.622 1.00 82.69 366 ILE A N 1
ATOM 2956 C CA . ILE A 1 366 ? 9.148 13.771 9.065 1.00 82.69 366 ILE A CA 1
ATOM 2957 C C . ILE A 1 366 ? 8.280 14.727 9.873 1.00 82.69 366 ILE A C 1
ATOM 2959 O O . ILE A 1 366 ? 8.118 14.557 11.078 1.00 82.69 366 ILE A O 1
ATOM 2963 N N . ASP A 1 367 ? 7.700 15.710 9.189 1.00 87.44 367 ASP A N 1
ATOM 2964 C CA . ASP A 1 367 ? 6.671 16.579 9.752 1.00 87.44 367 ASP A CA 1
ATOM 2965 C C . ASP A 1 367 ? 5.298 15.916 9.578 1.00 87.44 367 ASP A C 1
ATOM 2967 O O . ASP A 1 367 ? 4.702 15.914 8.500 1.00 87.44 367 ASP A O 1
ATOM 2971 N N . GLU A 1 368 ? 4.800 15.316 10.656 1.00 90.25 368 GLU A N 1
ATOM 2972 C CA . GLU A 1 368 ? 3.532 14.583 10.671 1.00 90.25 368 GLU A CA 1
ATOM 2973 C C . GLU A 1 368 ? 2.312 15.495 10.464 1.00 90.25 368 GLU A C 1
ATOM 2975 O O . GLU A 1 368 ? 1.289 15.039 9.948 1.00 90.25 368 GLU A O 1
ATOM 2980 N N . SER A 1 369 ? 2.426 16.786 10.792 1.00 91.00 369 SER A N 1
ATOM 2981 C CA . SER A 1 369 ? 1.378 17.783 10.555 1.00 91.00 369 SER A CA 1
ATOM 2982 C C . SER A 1 369 ? 1.293 18.159 9.075 1.00 91.00 369 SER A C 1
ATOM 2984 O O . SER A 1 369 ? 0.208 18.194 8.478 1.00 91.00 369 SER A O 1
ATOM 2986 N N . TYR A 1 370 ? 2.451 18.358 8.442 1.00 90.88 370 TYR A N 1
ATOM 2987 C CA . TYR A 1 370 ? 2.531 18.551 6.996 1.00 90.88 370 TYR A CA 1
ATOM 2988 C C . TYR A 1 370 ? 2.004 17.325 6.237 1.00 90.88 370 TYR A C 1
ATOM 2990 O O . TYR A 1 370 ? 1.189 17.457 5.322 1.00 90.88 370 TYR A O 1
ATOM 2998 N N . GLU A 1 371 ? 2.399 16.121 6.655 1.00 91.38 371 GLU A N 1
ATOM 2999 C CA . GLU A 1 371 ? 1.927 14.868 6.060 1.00 91.38 371 GLU A CA 1
ATOM 3000 C C . GLU A 1 371 ? 0.408 14.684 6.192 1.00 91.38 371 GLU A C 1
ATOM 3002 O O . GLU A 1 371 ? -0.251 14.245 5.245 1.00 91.38 371 GLU A O 1
ATOM 3007 N N . PHE A 1 372 ? -0.188 15.093 7.316 1.00 95.19 372 PHE A N 1
ATOM 3008 C CA . PHE A 1 372 ? -1.644 15.103 7.469 1.00 95.19 372 PHE A CA 1
ATOM 3009 C C . PHE A 1 372 ? -2.332 16.077 6.505 1.00 95.19 372 PHE A C 1
ATOM 3011 O O . PHE A 1 372 ? -3.346 15.739 5.889 1.00 95.19 372 PHE A O 1
ATOM 3018 N N . SER A 1 373 ? -1.759 17.267 6.320 1.00 93.69 373 SER A N 1
ATOM 3019 C CA . SER A 1 373 ? -2.266 18.258 5.363 1.00 93.69 373 SER A CA 1
ATOM 3020 C C . SER A 1 373 ? -2.200 17.724 3.927 1.00 93.69 373 SER A C 1
ATOM 3022 O O . SER A 1 373 ? -3.187 17.784 3.186 1.00 93.69 373 SER A O 1
ATOM 3024 N N . ARG A 1 374 ? -1.074 17.097 3.560 1.00 91.56 374 ARG A N 1
ATOM 3025 C CA . ARG A 1 374 ? -0.882 16.425 2.267 1.00 91.56 374 ARG A CA 1
ATOM 3026 C C . ARG A 1 374 ? -1.870 15.276 2.067 1.00 91.56 374 ARG A C 1
ATOM 3028 O O . ARG A 1 374 ? -2.396 15.094 0.964 1.00 91.56 374 ARG A O 1
ATOM 3035 N N . LEU A 1 375 ? -2.155 14.515 3.124 1.00 94.81 375 LEU A N 1
ATOM 3036 C CA . LEU A 1 375 ? -3.157 13.456 3.104 1.00 94.81 375 LEU A CA 1
ATOM 3037 C C . LEU A 1 375 ? -4.554 14.018 2.821 1.00 94.81 375 LEU A C 1
ATOM 3039 O O . LEU A 1 375 ? -5.220 13.511 1.920 1.00 94.81 375 LEU A O 1
ATOM 3043 N N . LYS A 1 376 ? -4.991 15.071 3.527 1.00 93.94 376 LYS A N 1
ATOM 3044 C CA . LYS A 1 376 ? -6.308 15.699 3.302 1.00 93.94 376 LYS A CA 1
ATOM 3045 C C . LYS A 1 376 ? -6.452 16.199 1.863 1.00 93.94 376 LYS A C 1
ATOM 3047 O O . LYS A 1 376 ? -7.446 15.878 1.215 1.00 93.94 376 LYS A O 1
ATOM 3052 N N . GLN A 1 377 ? -5.431 16.867 1.324 1.00 92.00 377 GLN A N 1
ATOM 3053 C CA . GLN A 1 377 ? -5.422 17.308 -0.075 1.00 92.00 377 GLN A CA 1
ATOM 3054 C C . GLN A 1 377 ? -5.516 16.125 -1.055 1.00 92.00 377 GLN A C 1
ATOM 3056 O O . GLN A 1 377 ? -6.313 16.141 -1.993 1.00 92.00 377 GLN A O 1
ATOM 3061 N N . SER A 1 378 ? -4.742 15.062 -0.823 1.00 92.00 378 SER A N 1
ATOM 3062 C CA . SER A 1 378 ? -4.772 13.858 -1.666 1.00 92.00 378 SER A CA 1
ATOM 3063 C C . SER A 1 378 ? -6.135 13.163 -1.611 1.00 92.00 378 SER A C 1
ATOM 3065 O O . SER A 1 378 ? -6.660 12.727 -2.632 1.00 92.00 378 SER A O 1
ATOM 3067 N N . MET A 1 379 ? -6.757 13.113 -0.432 1.00 93.88 379 MET A N 1
ATOM 3068 C CA . MET A 1 379 ? -8.111 12.598 -0.249 1.00 93.88 379 MET A CA 1
ATOM 3069 C C . MET A 1 379 ? -9.138 13.418 -1.050 1.00 93.88 379 MET A C 1
ATOM 3071 O O . MET A 1 379 ? -9.992 12.832 -1.717 1.00 93.88 379 MET A O 1
ATOM 3075 N N . GLU A 1 380 ? -9.054 14.750 -1.062 1.00 91.81 380 GLU A N 1
ATOM 3076 C CA . GLU A 1 380 ? -9.946 15.596 -1.875 1.00 91.81 380 GLU A CA 1
ATOM 3077 C C . GLU A 1 380 ? -9.821 15.300 -3.374 1.00 91.81 380 GLU A C 1
ATOM 3079 O O . GLU A 1 380 ? -10.835 15.091 -4.047 1.00 91.81 380 GLU A O 1
ATOM 3084 N N . MET A 1 381 ? -8.589 15.176 -3.877 1.00 86.44 381 MET A N 1
ATOM 3085 C CA . MET A 1 381 ? -8.296 14.847 -5.281 1.00 86.44 381 MET A CA 1
ATOM 3086 C C . MET A 1 381 ? -8.835 13.473 -5.707 1.00 86.44 381 MET A C 1
ATOM 3088 O O . MET A 1 381 ? -9.137 13.248 -6.880 1.00 86.44 381 MET A O 1
ATOM 3092 N N . VAL A 1 382 ? -8.992 12.555 -4.750 1.00 88.62 382 VAL A N 1
ATOM 3093 C CA . VAL A 1 382 ? -9.539 11.205 -4.959 1.00 88.62 382 VAL A CA 1
ATOM 3094 C C . VAL A 1 382 ? -11.035 11.136 -4.590 1.00 88.62 382 VAL A C 1
ATOM 3096 O O . VAL A 1 382 ? -11.628 10.068 -4.467 1.00 88.62 382 VAL A O 1
ATOM 3099 N N . GLY A 1 383 ? -11.707 12.284 -4.445 1.00 87.62 383 GLY A N 1
ATOM 3100 C CA . GLY A 1 383 ? -13.164 12.353 -4.294 1.00 87.62 383 GLY A CA 1
ATOM 3101 C C . GLY A 1 383 ? -13.684 12.096 -2.873 1.00 87.62 383 GLY A C 1
ATOM 3102 O O . GLY A 1 383 ? -14.876 11.804 -2.679 1.00 87.62 383 GLY A O 1
ATOM 3103 N N . PHE A 1 384 ? -12.826 12.224 -1.859 1.00 93.25 384 PHE A N 1
ATOM 3104 C CA . PHE A 1 384 ? -13.248 12.270 -0.464 1.00 93.25 384 PHE A CA 1
ATOM 3105 C C . PHE A 1 384 ? -13.662 13.696 -0.096 1.00 93.25 384 PHE A C 1
ATOM 3107 O O . PHE A 1 384 ? -12.844 14.539 0.257 1.00 93.25 384 PHE A O 1
ATOM 3114 N N . THR A 1 385 ? -14.969 13.944 -0.124 1.00 94.50 385 THR A N 1
ATOM 3115 C CA . THR A 1 385 ? -15.578 15.168 0.422 1.00 94.50 385 THR A CA 1
ATOM 3116 C C . THR A 1 385 ? -15.220 15.359 1.901 1.00 94.50 385 THR A C 1
ATOM 3118 O O . THR A 1 385 ? -15.060 14.362 2.611 1.00 94.50 385 THR A O 1
ATOM 3121 N N . ALA A 1 386 ? -15.260 16.592 2.408 1.00 93.88 386 ALA A N 1
ATOM 3122 C CA . ALA A 1 386 ? -15.034 16.894 3.827 1.00 93.88 386 ALA A CA 1
ATOM 3123 C C . ALA A 1 386 ? -15.891 16.046 4.795 1.00 93.88 386 ALA A C 1
ATOM 3125 O O . ALA A 1 386 ? -15.427 15.644 5.860 1.00 93.88 386 ALA A O 1
ATOM 3126 N N . GLU A 1 387 ? -17.132 15.707 4.426 1.00 94.31 387 GLU A N 1
ATOM 3127 C CA . GLU A 1 387 ? -17.980 14.825 5.239 1.00 94.31 387 GLU A CA 1
ATOM 3128 C C . GLU A 1 387 ? -17.438 13.387 5.309 1.00 94.31 387 GLU A C 1
ATOM 3130 O O . GLU A 1 387 ? -17.347 12.806 6.391 1.00 94.31 387 GLU A O 1
ATOM 3135 N N . LYS A 1 388 ? -17.046 12.818 4.161 1.00 95.25 388 LYS A N 1
ATOM 3136 C CA . LYS A 1 388 ? -16.396 11.499 4.081 1.00 95.25 388 LYS A CA 1
ATOM 3137 C C . LYS A 1 388 ? -15.108 11.461 4.906 1.00 95.25 388 LYS A C 1
ATOM 3139 O O . LYS A 1 388 ? -14.910 10.496 5.637 1.00 95.25 388 LYS A O 1
ATOM 3144 N N . GLN A 1 389 ? -14.275 12.502 4.820 1.00 95.75 389 GLN A N 1
ATOM 3145 C CA . GLN A 1 389 ? -13.050 12.612 5.622 1.00 95.75 389 GLN A CA 1
ATOM 3146 C C . GLN A 1 389 ? -13.368 12.613 7.119 1.00 95.75 389 GLN A C 1
ATOM 3148 O O . GLN A 1 389 ? -12.809 11.819 7.868 1.00 95.75 389 GLN A O 1
ATOM 3153 N N . ARG A 1 390 ? -14.346 13.421 7.547 1.00 94.81 390 ARG A N 1
ATOM 3154 C CA . ARG A 1 390 ? -14.769 13.481 8.951 1.00 94.81 390 ARG A CA 1
ATOM 3155 C C . ARG A 1 390 ? -15.223 12.119 9.473 1.00 94.81 390 ARG A C 1
ATOM 3157 O O . ARG A 1 390 ? -14.759 11.691 10.522 1.00 94.81 390 ARG A O 1
ATOM 3164 N N . ARG A 1 391 ? -16.088 11.418 8.726 1.00 95.75 391 ARG A N 1
ATOM 3165 C CA . ARG A 1 391 ? -16.561 10.068 9.090 1.00 95.75 391 ARG A CA 1
ATOM 3166 C C . ARG A 1 391 ? -15.405 9.071 9.178 1.00 95.75 391 ARG A C 1
ATOM 3168 O O . ARG A 1 391 ? -15.360 8.277 10.111 1.00 95.75 391 ARG A O 1
ATOM 3175 N N . LEU A 1 392 ? -14.468 9.131 8.234 1.00 97.56 392 LEU A N 1
ATOM 3176 C CA . LEU A 1 392 ? -13.266 8.303 8.242 1.00 97.56 392 LEU A CA 1
ATOM 3177 C C . LEU A 1 392 ? -12.421 8.558 9.501 1.00 97.56 392 LEU A C 1
ATOM 3179 O O . LEU A 1 392 ? -12.040 7.605 10.179 1.00 97.56 392 LEU A O 1
ATOM 3183 N N . PHE A 1 393 ? -12.177 9.823 9.856 1.00 97.81 393 PHE A N 1
ATOM 3184 C CA . PHE A 1 393 ? -11.369 10.165 11.029 1.00 97.81 393 PHE A CA 1
ATOM 3185 C C . PHE A 1 393 ? -12.087 9.792 12.335 1.00 97.81 393 PHE A C 1
ATOM 3187 O O . PHE A 1 393 ? -11.438 9.363 13.288 1.00 97.81 393 PHE A O 1
ATOM 3194 N N . SER A 1 394 ? -13.426 9.837 12.366 1.00 98.06 394 SER A N 1
ATOM 3195 C CA . SER A 1 394 ? -14.221 9.305 13.484 1.00 98.06 394 SER A CA 1
ATOM 3196 C C . SER A 1 394 ? -14.025 7.801 13.683 1.00 98.06 394 SER A C 1
ATOM 3198 O O . SER A 1 394 ? -13.873 7.360 14.821 1.00 98.06 394 SER A O 1
ATOM 3200 N N . VAL A 1 395 ? -13.967 7.012 12.602 1.00 98.25 395 VAL A N 1
ATOM 3201 C CA . VAL A 1 395 ? -13.676 5.569 12.693 1.00 98.25 395 VAL A CA 1
ATOM 3202 C C . VAL A 1 395 ? -12.251 5.326 13.197 1.00 98.25 395 VAL A C 1
ATOM 3204 O O . VAL A 1 395 ? -12.061 4.469 14.055 1.00 98.25 395 VAL A O 1
ATOM 3207 N N . LEU A 1 396 ? -11.258 6.092 12.731 1.00 98.06 396 LEU A N 1
ATOM 3208 C CA . LEU A 1 396 ? -9.879 5.972 13.226 1.00 98.06 396 LEU A CA 1
ATOM 3209 C C . LEU A 1 396 ? -9.765 6.282 14.721 1.00 98.06 396 LEU A C 1
ATOM 3211 O O . LEU A 1 396 ? -9.140 5.515 15.454 1.00 98.06 396 LEU A O 1
ATOM 3215 N N . SER A 1 397 ? -10.403 7.359 15.188 1.00 98.38 397 SER A N 1
ATOM 3216 C CA . SER A 1 397 ? -10.432 7.682 16.617 1.00 98.38 397 SER A CA 1
ATOM 3217 C C . SER A 1 397 ? -11.117 6.579 17.432 1.00 98.38 397 SER A C 1
ATOM 3219 O O . SER A 1 397 ? -10.592 6.141 18.456 1.00 98.38 397 SER A O 1
ATOM 3221 N N . ALA A 1 398 ? -12.236 6.036 16.941 1.00 98.44 398 ALA A N 1
ATOM 3222 C CA . ALA A 1 398 ? -12.912 4.911 17.582 1.00 98.44 398 ALA A CA 1
ATOM 3223 C C . ALA A 1 398 ? -12.016 3.661 17.683 1.00 98.44 398 ALA A C 1
ATOM 3225 O O . ALA A 1 398 ? -12.023 2.990 18.715 1.00 98.44 398 ALA A O 1
ATOM 3226 N N . VAL A 1 399 ? -11.212 3.366 16.654 1.00 98.50 399 VAL A N 1
ATOM 3227 C CA . VAL A 1 399 ? -10.224 2.271 16.685 1.00 98.50 399 VAL A CA 1
ATOM 3228 C C . VAL A 1 399 ? -9.173 2.504 17.774 1.00 98.50 399 VAL A C 1
ATOM 3230 O O . VAL A 1 399 ? -8.867 1.572 18.515 1.00 98.50 399 VAL A O 1
ATOM 3233 N N . LEU A 1 400 ? -8.657 3.727 17.921 1.00 98.19 400 LEU A N 1
ATOM 3234 C CA . LEU A 1 400 ? -7.707 4.064 18.987 1.00 98.19 400 LEU A CA 1
ATOM 3235 C C . LEU A 1 400 ? -8.333 3.936 20.383 1.00 98.19 400 LEU A C 1
ATOM 3237 O O . LEU A 1 400 ? -7.756 3.302 21.267 1.00 98.19 400 LEU A O 1
ATOM 3241 N N . LEU A 1 401 ? -9.536 4.484 20.570 1.00 98.25 401 LEU A N 1
ATOM 3242 C CA . LEU A 1 401 ? -10.269 4.431 21.836 1.00 98.25 401 LEU A CA 1
ATOM 3243 C C . LEU A 1 401 ? -10.633 3.000 22.243 1.00 98.25 401 LEU A C 1
ATOM 3245 O O . LEU A 1 401 ? -10.615 2.690 23.434 1.00 98.25 401 LEU A O 1
ATOM 3249 N N . LEU A 1 402 ? -10.913 2.110 21.280 1.00 98.12 402 LEU A N 1
ATOM 3250 C CA . LEU A 1 402 ? -11.153 0.694 21.564 1.00 98.12 402 LEU A CA 1
ATOM 3251 C C . LEU A 1 402 ? -9.985 0.070 22.327 1.00 98.12 402 LEU A C 1
ATOM 3253 O O . LEU A 1 402 ? -10.235 -0.675 23.266 1.00 98.12 402 LEU A O 1
ATO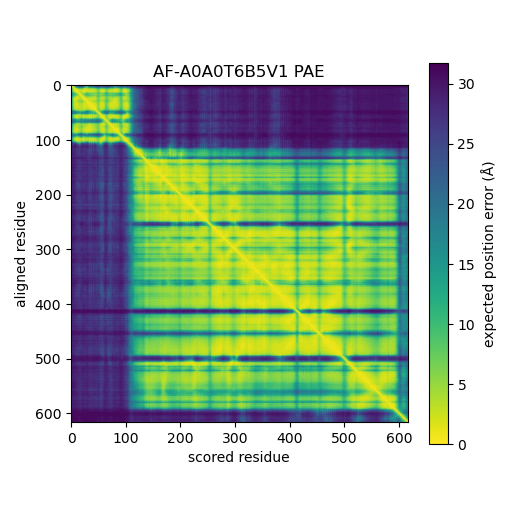M 3257 N N . GLY A 1 403 ? -8.733 0.405 21.999 1.00 97.12 403 GLY A N 1
ATOM 3258 C CA . GLY A 1 403 ? -7.558 -0.114 22.711 1.00 97.12 403 GLY A CA 1
ATOM 3259 C C . GLY A 1 403 ? -7.512 0.264 24.194 1.00 97.12 403 GLY A C 1
ATOM 3260 O O . GLY A 1 403 ? -6.911 -0.454 24.998 1.00 97.12 403 GLY A O 1
ATOM 3261 N N . ASN A 1 404 ? -8.194 1.345 24.572 1.00 97.56 404 ASN A N 1
ATOM 3262 C CA . ASN A 1 404 ? -8.252 1.861 25.936 1.00 97.56 404 ASN A CA 1
ATOM 3263 C C . ASN A 1 404 ? -9.443 1.321 26.738 1.00 97.56 404 ASN A C 1
ATOM 3265 O O . ASN A 1 404 ? -9.569 1.642 27.917 1.00 97.56 404 ASN A O 1
ATOM 3269 N N . VAL A 1 405 ? -10.306 0.487 26.150 1.00 97.81 405 VAL A N 1
ATOM 3270 C CA . VAL A 1 405 ? -11.362 -0.198 26.907 1.00 97.81 405 VAL A CA 1
ATOM 3271 C C . VAL A 1 405 ? -10.730 -1.243 27.830 1.00 97.81 405 VAL A C 1
ATOM 3273 O O . VAL A 1 405 ? -10.048 -2.169 27.374 1.00 97.81 405 VAL A O 1
ATOM 3276 N N . GLU A 1 406 ? -10.984 -1.090 29.128 1.00 96.25 406 GLU A N 1
ATOM 3277 C CA . GLU A 1 406 ? -10.534 -1.973 30.199 1.00 96.25 406 GLU A CA 1
ATOM 3278 C C . GLU A 1 406 ? -11.695 -2.813 30.735 1.00 96.25 406 GLU A C 1
ATOM 3280 O O . GLU A 1 406 ? -12.840 -2.364 30.838 1.00 96.25 406 GLU A O 1
ATOM 3285 N N . PHE A 1 407 ? -11.384 -4.040 31.139 1.00 95.44 407 PHE A N 1
ATOM 3286 C CA . PHE A 1 407 ? -12.350 -4.985 31.686 1.00 95.44 407 PHE A CA 1
ATOM 3287 C C . PHE A 1 407 ? -12.041 -5.283 33.151 1.00 95.44 407 PHE A C 1
ATOM 3289 O O . PHE A 1 407 ? -10.886 -5.285 33.573 1.00 95.44 407 PHE A O 1
ATOM 3296 N N . GLN A 1 408 ? -13.083 -5.564 33.925 1.00 92.00 408 GLN A N 1
ATOM 3297 C CA . GLN A 1 408 ? -12.995 -5.986 35.319 1.00 92.00 408 GLN A CA 1
ATOM 3298 C C . GLN A 1 408 ? -13.961 -7.148 35.590 1.00 92.00 408 GLN A C 1
ATOM 3300 O O . GLN A 1 408 ? -15.010 -7.224 34.944 1.00 92.00 408 GLN A O 1
ATOM 3305 N N . PRO A 1 409 ? -13.667 -8.036 36.553 1.00 88.31 409 PRO A N 1
ATOM 3306 C CA . PRO A 1 409 ? -14.615 -9.061 36.980 1.00 88.31 409 PRO A CA 1
ATOM 3307 C C . PRO A 1 409 ? -15.925 -8.445 37.484 1.00 88.31 409 PRO A C 1
ATOM 3309 O O . PRO A 1 409 ? -15.926 -7.395 38.138 1.00 88.31 409 PRO A O 1
ATOM 3312 N N . ARG A 1 410 ? -17.056 -9.095 37.202 1.00 83.44 410 ARG A N 1
ATOM 3313 C CA . ARG A 1 410 ? -18.362 -8.623 37.670 1.00 83.44 410 ARG A CA 1
ATOM 3314 C C . ARG A 1 410 ? -18.488 -8.835 39.183 1.00 83.44 410 ARG A C 1
ATOM 3316 O O . ARG A 1 410 ? -18.342 -9.944 39.684 1.00 83.44 410 ARG A O 1
ATOM 3323 N N . LYS A 1 411 ? -18.796 -7.774 39.936 1.00 68.75 411 LYS A N 1
ATOM 3324 C CA . LYS A 1 411 ? -19.042 -7.855 41.388 1.00 68.75 411 LYS A CA 1
ATOM 3325 C C . LYS A 1 411 ? -20.466 -8.354 41.678 1.00 68.75 411 LYS A C 1
ATOM 3327 O O . LYS A 1 411 ? -21.312 -7.547 42.043 1.00 68.75 411 LYS A O 1
ATOM 3332 N N . LEU A 1 412 ? -20.754 -9.649 41.515 1.00 59.00 412 LEU A N 1
ATOM 3333 C CA . LEU A 1 412 ? -22.008 -10.254 42.001 1.00 59.00 412 LEU A CA 1
ATOM 3334 C C . LEU A 1 412 ? -21.787 -11.632 42.662 1.00 59.00 412 LEU A C 1
ATOM 3336 O O . LEU A 1 412 ? -21.636 -12.644 41.995 1.00 59.00 412 LEU A O 1
ATOM 3340 N N . ALA A 1 413 ? -21.793 -11.594 44.001 1.00 49.12 413 ALA A N 1
ATOM 3341 C CA . ALA A 1 413 ? -22.333 -12.494 45.040 1.00 49.12 413 ALA A CA 1
ATOM 3342 C C . ALA A 1 413 ? -22.308 -14.041 44.967 1.00 49.12 413 ALA A C 1
ATOM 3344 O O . ALA A 1 413 ? -22.560 -14.645 46.007 1.00 49.12 413 ALA A O 1
ATOM 3345 N N . TYR A 1 414 ? -21.998 -14.710 43.856 1.00 51.94 414 TYR A N 1
ATOM 3346 C CA . TYR A 1 414 ? -21.917 -16.177 43.831 1.00 51.94 414 TYR A CA 1
ATOM 3347 C C . TYR A 1 414 ? -20.546 -16.642 43.342 1.00 51.94 414 TYR A C 1
ATOM 3349 O O . TYR A 1 414 ? -20.078 -16.263 42.271 1.00 51.94 414 TYR A O 1
ATOM 3357 N N . HIS A 1 415 ? -19.892 -17.454 44.172 1.00 49.25 415 HIS A N 1
ATOM 3358 C CA . HIS A 1 415 ? -18.565 -18.019 43.953 1.00 49.25 415 HIS A CA 1
ATOM 3359 C C . HIS A 1 415 ? -18.562 -19.001 42.768 1.00 49.25 415 HIS A C 1
ATOM 3361 O O . HIS A 1 415 ? -18.546 -20.194 43.025 1.00 49.25 415 HIS A O 1
ATOM 3367 N N . HIS A 1 416 ? -18.642 -18.519 41.514 1.00 56.44 416 HIS A N 1
ATOM 3368 C CA . HIS A 1 416 ? -18.172 -19.196 40.282 1.00 56.44 416 HIS A CA 1
ATOM 3369 C C . HIS A 1 416 ? -18.425 -18.436 38.954 1.00 56.44 416 HIS A C 1
ATOM 3371 O O . HIS A 1 416 ? -18.090 -18.976 37.902 1.00 56.44 416 HIS A O 1
ATOM 3377 N N . ASP A 1 417 ? -18.970 -17.211 38.939 1.00 65.69 417 ASP A N 1
ATOM 3378 C CA . ASP A 1 417 ? -19.164 -16.478 37.672 1.00 65.69 417 ASP A CA 1
ATOM 3379 C C . ASP A 1 417 ? -17.907 -15.668 37.285 1.00 65.69 417 ASP A C 1
ATOM 3381 O O . ASP A 1 417 ? -17.597 -14.640 37.886 1.00 65.69 417 ASP A O 1
ATOM 3385 N N . GLU A 1 418 ? -17.159 -16.146 36.284 1.00 77.38 418 GLU A N 1
ATOM 3386 C CA . GLU A 1 418 ? -15.959 -15.488 35.728 1.00 77.38 418 GLU A CA 1
ATOM 3387 C C . GLU A 1 418 ? -16.291 -14.396 34.689 1.00 77.38 418 GLU A C 1
ATOM 3389 O O . GLU A 1 418 ? -15.406 -13.919 33.970 1.00 77.38 418 GLU A O 1
ATOM 3394 N N . ALA A 1 419 ? -17.563 -14.004 34.579 1.00 86.31 419 ALA A N 1
ATOM 3395 C CA . ALA A 1 419 ? -18.002 -12.973 33.651 1.00 86.31 419 ALA A CA 1
ATOM 3396 C C . ALA A 1 419 ? -17.345 -11.611 33.928 1.00 86.31 419 ALA A C 1
ATOM 3398 O O . ALA A 1 419 ? -17.173 -11.174 35.074 1.00 86.31 419 ALA A O 1
ATOM 3399 N N . VAL A 1 420 ? -17.042 -10.889 32.848 1.00 91.50 420 VAL A N 1
ATOM 3400 C CA . VAL A 1 420 ? -16.458 -9.546 32.919 1.00 91.50 420 VAL A CA 1
ATOM 3401 C C . VAL A 1 420 ? -17.461 -8.440 32.612 1.00 91.50 420 VAL A C 1
ATOM 3403 O O . VAL A 1 420 ? -18.441 -8.615 31.891 1.00 91.50 420 VAL A O 1
ATOM 3406 N N . ALA A 1 421 ? -17.184 -7.263 33.158 1.00 92.38 421 ALA A N 1
ATOM 3407 C CA . ALA A 1 421 ? -17.832 -6.006 32.831 1.00 92.38 421 ALA A CA 1
ATOM 3408 C C . ALA A 1 421 ? -16.779 -4.986 32.378 1.00 92.38 421 ALA A C 1
ATOM 3410 O O . ALA A 1 421 ? -15.600 -5.098 32.716 1.00 92.38 421 ALA A O 1
ATOM 3411 N N . VAL A 1 422 ? -17.200 -3.966 31.634 1.00 95.38 422 VAL A N 1
ATOM 3412 C CA . VAL A 1 422 ? -16.322 -2.843 31.282 1.00 95.38 422 VAL A CA 1
ATOM 3413 C C . VAL A 1 422 ? -16.055 -1.999 32.532 1.00 95.38 422 VAL A C 1
ATOM 3415 O O . VAL A 1 422 ? -16.986 -1.654 33.261 1.00 95.38 422 VAL A O 1
ATOM 3418 N N . LYS A 1 423 ? -14.783 -1.686 32.791 1.00 95.44 423 LYS A N 1
ATOM 3419 C CA . LYS A 1 423 ? -14.336 -0.876 33.934 1.00 95.44 423 LYS A CA 1
ATOM 3420 C C . LYS A 1 423 ? -14.548 0.621 33.698 1.00 95.44 423 LYS A C 1
ATOM 3422 O O . LYS A 1 423 ? -14.912 1.329 34.628 1.00 95.44 423 LYS A O 1
ATOM 3427 N N . ASN A 1 424 ? -14.343 1.067 32.462 1.00 96.31 424 ASN A N 1
ATOM 3428 C CA . ASN A 1 424 ? -14.395 2.460 32.017 1.00 96.31 424 ASN A CA 1
ATOM 3429 C C . ASN A 1 424 ? -15.484 2.679 30.938 1.00 96.31 424 ASN A C 1
ATOM 3431 O O . ASN A 1 424 ? -15.179 2.854 29.752 1.00 96.31 424 ASN A O 1
ATOM 3435 N N . PRO A 1 425 ? -16.782 2.620 31.305 1.00 95.19 425 PRO A N 1
ATOM 3436 C CA . PRO A 1 425 ? -17.898 2.740 30.359 1.00 95.19 425 PRO A CA 1
ATOM 3437 C C . PRO A 1 425 ? -17.965 4.096 29.637 1.00 95.19 425 PRO A C 1
ATOM 3439 O O . PRO A 1 425 ? -18.587 4.188 28.578 1.00 95.19 425 PRO A O 1
ATOM 3442 N N . GLU A 1 426 ? -17.320 5.131 30.172 1.00 96.81 426 GLU A N 1
ATOM 3443 C CA . GLU A 1 426 ? -17.174 6.446 29.555 1.00 96.81 426 GLU A CA 1
ATOM 3444 C C . GLU A 1 426 ? -16.412 6.384 28.225 1.00 96.81 426 GLU A C 1
ATOM 3446 O O . GLU A 1 426 ? -16.824 7.029 27.265 1.00 96.81 426 GLU A O 1
ATOM 3451 N N . ILE A 1 427 ? -15.381 5.538 28.105 1.00 97.31 427 ILE A N 1
ATOM 3452 C CA . ILE A 1 427 ? -14.660 5.348 26.835 1.00 97.31 427 ILE A CA 1
ATOM 3453 C C . ILE A 1 427 ? -15.579 4.705 25.795 1.00 97.31 427 ILE A C 1
ATOM 3455 O O . ILE A 1 427 ? -15.594 5.102 24.630 1.00 97.31 427 ILE A O 1
ATOM 3459 N N . VAL A 1 428 ? -16.412 3.755 26.224 1.00 97.38 428 VAL A N 1
ATOM 3460 C CA . VAL A 1 428 ? -17.403 3.114 25.351 1.00 97.38 428 VAL A CA 1
ATOM 3461 C C . VAL A 1 428 ? -18.470 4.111 24.896 1.00 97.38 428 VAL A C 1
ATOM 3463 O O . VAL A 1 428 ? -18.919 4.025 23.755 1.00 97.38 428 VAL A O 1
ATOM 3466 N N . ALA A 1 429 ? -18.845 5.081 25.735 1.00 97.75 429 ALA A N 1
ATOM 3467 C CA . ALA A 1 429 ? -19.756 6.156 25.344 1.00 97.75 429 ALA A CA 1
ATOM 3468 C C . ALA A 1 429 ? -19.171 7.012 24.206 1.00 97.75 429 ALA A C 1
ATOM 3470 O O . ALA A 1 429 ? -19.860 7.237 23.212 1.00 97.75 429 ALA A O 1
ATOM 3471 N N . LEU A 1 430 ? -17.891 7.395 24.297 1.00 97.75 430 LEU A N 1
ATOM 3472 C CA . LEU A 1 430 ? -17.198 8.146 23.237 1.00 97.75 430 LEU A CA 1
ATOM 3473 C C . LEU A 1 430 ? -17.154 7.358 21.919 1.00 97.75 430 LEU A C 1
ATOM 3475 O O . LEU A 1 430 ? -17.486 7.882 20.857 1.00 97.75 430 LEU A O 1
ATOM 3479 N N . ILE A 1 431 ? -16.808 6.066 21.977 1.00 98.12 431 ILE A N 1
ATOM 3480 C CA . ILE A 1 431 ? -16.801 5.189 20.792 1.00 98.12 431 ILE A CA 1
ATOM 3481 C C . ILE A 1 431 ? -18.207 5.103 20.182 1.00 98.12 431 ILE A C 1
ATOM 3483 O O . ILE A 1 431 ? -18.371 5.167 18.962 1.00 98.12 431 ILE A O 1
ATOM 3487 N N . SER A 1 432 ? -19.231 4.985 21.029 1.00 97.75 432 SER A N 1
ATOM 3488 C CA . SER A 1 432 ? -20.633 4.937 20.617 1.00 97.75 432 SER A CA 1
ATOM 3489 C C . SER A 1 432 ? -21.059 6.203 19.873 1.00 97.75 432 SER A C 1
ATOM 3491 O O . SER A 1 432 ? -21.761 6.115 18.863 1.00 97.75 432 SER A O 1
ATOM 3493 N N . GLU A 1 433 ? -20.615 7.371 20.344 1.00 97.12 433 GLU A N 1
ATOM 3494 C CA . GLU A 1 433 ? -20.873 8.663 19.713 1.00 97.12 433 GLU A CA 1
ATOM 3495 C C . GLU A 1 433 ? -20.185 8.787 18.349 1.00 97.12 433 GLU A C 1
ATOM 3497 O O . GLU A 1 433 ? -20.821 9.235 17.388 1.00 97.12 433 GLU A O 1
ATOM 3502 N N . LEU A 1 434 ? -18.919 8.375 18.244 1.00 97.25 434 LEU A N 1
ATOM 3503 C CA . LEU A 1 434 ? -18.138 8.445 17.005 1.00 97.25 434 LEU A CA 1
ATOM 3504 C C . LEU A 1 434 ? -18.689 7.508 15.925 1.00 97.25 434 LEU A C 1
ATOM 3506 O O . LEU A 1 434 ? -18.828 7.907 14.769 1.00 97.25 434 LEU A O 1
ATOM 3510 N N . LEU A 1 435 ? -19.048 6.278 16.304 1.00 96.62 435 LEU A N 1
ATOM 3511 C CA . LEU A 1 435 ? -19.585 5.266 15.388 1.00 96.62 435 LEU A CA 1
ATOM 3512 C C . LEU A 1 435 ? -21.099 5.391 15.159 1.00 96.62 435 LEU A C 1
ATOM 3514 O O . LEU A 1 435 ? -21.647 4.671 14.326 1.00 96.62 435 LEU A O 1
ATOM 3518 N N . LYS A 1 436 ? -21.781 6.287 15.889 1.00 96.19 436 LYS A N 1
ATOM 3519 C CA . LYS A 1 436 ? -23.245 6.473 15.858 1.00 96.19 436 LYS A CA 1
ATOM 3520 C C . LYS A 1 436 ? -24.015 5.171 16.117 1.00 96.19 436 LYS A C 1
ATOM 3522 O O . LYS A 1 436 ? -25.026 4.883 15.478 1.00 96.19 436 LYS A O 1
ATOM 3527 N N . VAL A 1 437 ? -23.541 4.394 17.089 1.00 96.38 437 VAL A N 1
ATOM 3528 C CA . VAL A 1 437 ? -24.185 3.159 17.564 1.00 96.38 437 VAL A CA 1
ATOM 3529 C C . VAL A 1 437 ? -24.789 3.365 18.952 1.00 96.38 437 VAL A C 1
ATOM 3531 O O . VAL A 1 437 ? -24.555 4.387 19.593 1.00 96.38 437 VAL A O 1
ATOM 3534 N N . LYS A 1 438 ? -25.596 2.410 19.428 1.00 96.94 438 LYS A N 1
ATOM 3535 C CA . LYS A 1 438 ? -26.135 2.435 20.796 1.00 96.94 438 LYS A CA 1
ATOM 3536 C C . LYS A 1 438 ? -25.099 1.902 21.785 1.00 96.94 438 LYS A C 1
ATOM 3538 O O . LYS A 1 438 ? -24.607 0.785 21.605 1.00 96.94 438 LYS A O 1
ATOM 3543 N N . GLN A 1 439 ? -24.855 2.643 22.865 1.00 95.12 439 GLN A N 1
ATOM 3544 C CA . GLN A 1 439 ? -23.841 2.294 23.867 1.00 95.12 439 GLN A CA 1
ATOM 3545 C C . GLN A 1 439 ? -24.113 0.923 24.495 1.00 95.12 439 GLN A C 1
ATOM 3547 O O . GLN A 1 439 ? -23.206 0.108 24.621 1.00 95.12 439 GLN A O 1
ATOM 3552 N N . GLU A 1 440 ? -25.373 0.631 24.819 1.00 94.31 440 GLU A N 1
ATOM 3553 C CA . GLU A 1 440 ? -25.787 -0.657 25.389 1.00 94.31 440 GLU A CA 1
ATOM 3554 C C . GLU A 1 440 ? -25.440 -1.837 24.475 1.00 94.31 440 GLU A C 1
ATOM 3556 O O . GLU A 1 440 ? -24.982 -2.879 24.939 1.00 94.31 440 GLU A O 1
ATOM 3561 N N . THR A 1 441 ? -25.621 -1.670 23.162 1.00 94.75 441 THR A N 1
ATOM 3562 C CA . THR A 1 441 ? -25.300 -2.708 22.176 1.00 94.75 441 THR A CA 1
ATOM 3563 C C . THR A 1 441 ? -23.794 -2.936 22.093 1.00 94.75 441 THR A C 1
ATOM 3565 O O . THR A 1 441 ? -23.356 -4.082 22.028 1.00 94.75 441 THR A O 1
ATOM 3568 N N . LEU A 1 442 ? -23.001 -1.863 22.143 1.00 95.38 442 LEU A N 1
ATOM 3569 C CA . LEU A 1 442 ? -21.544 -1.953 22.124 1.00 95.38 442 LEU A CA 1
ATOM 3570 C C . LEU A 1 442 ? -20.993 -2.591 23.410 1.00 95.38 442 LEU A C 1
ATOM 3572 O O . LEU A 1 442 ? -20.143 -3.474 23.336 1.00 95.38 442 LEU A O 1
ATOM 3576 N N . LEU A 1 443 ? -21.529 -2.222 24.578 1.00 95.00 443 LEU A N 1
ATOM 3577 C CA . LEU A 1 443 ? -21.184 -2.843 25.862 1.00 95.00 443 LEU A CA 1
ATOM 3578 C C . LEU A 1 443 ? -21.475 -4.347 25.855 1.00 95.00 443 LEU A C 1
ATOM 3580 O O . LEU A 1 443 ? -20.628 -5.139 26.266 1.00 95.00 443 LEU A O 1
ATOM 3584 N N . GLN A 1 444 ? -22.648 -4.748 25.355 1.00 92.44 444 GLN A N 1
ATOM 3585 C CA . GLN A 1 444 ? -23.001 -6.161 25.211 1.00 92.44 444 GLN A CA 1
ATOM 3586 C C . GLN A 1 444 ? -22.050 -6.882 24.252 1.00 92.44 444 GLN A C 1
ATOM 3588 O O . GLN A 1 444 ? -21.562 -7.952 24.592 1.00 92.44 444 GLN A O 1
ATOM 3593 N N . ALA A 1 445 ? -21.730 -6.292 23.098 1.00 93.94 445 ALA A N 1
ATOM 3594 C CA . ALA A 1 445 ? -20.814 -6.895 22.126 1.00 93.94 445 ALA A CA 1
ATOM 3595 C C . ALA A 1 445 ? -19.380 -7.070 22.664 1.00 93.94 445 ALA A C 1
ATOM 3597 O O . ALA A 1 445 ? -18.671 -7.982 22.245 1.00 93.94 445 ALA A O 1
ATOM 3598 N N . LEU A 1 446 ? -18.951 -6.213 23.595 1.00 95.00 446 LEU A N 1
ATOM 3599 C CA . LEU A 1 446 ? -17.637 -6.290 24.242 1.00 95.00 446 LEU A CA 1
ATOM 3600 C C . LEU A 1 446 ? -17.591 -7.276 25.419 1.00 95.00 446 LEU A C 1
ATOM 3602 O O . LEU A 1 446 ? -16.502 -7.629 25.861 1.00 95.00 446 LEU A O 1
ATOM 3606 N N . THR A 1 447 ? -18.740 -7.714 25.941 1.00 93.75 447 THR A N 1
ATOM 3607 C CA . THR A 1 447 ? -18.822 -8.538 27.164 1.00 93.75 447 THR A CA 1
ATOM 3608 C C . THR A 1 447 ? -19.530 -9.877 26.972 1.00 93.75 447 THR A C 1
ATOM 3610 O O . THR A 1 447 ? -19.441 -10.730 27.851 1.00 93.75 447 THR A O 1
ATOM 3613 N N . ALA A 1 448 ? -20.203 -10.097 25.842 1.00 90.62 448 ALA A N 1
ATOM 3614 C CA . ALA A 1 448 ? -20.907 -11.338 25.550 1.00 90.62 448 ALA A CA 1
ATOM 3615 C C . ALA A 1 448 ? -21.053 -11.602 24.040 1.00 90.62 448 ALA A C 1
ATOM 3617 O O . ALA A 1 448 ? -21.083 -10.683 23.220 1.00 90.62 448 ALA A O 1
ATOM 3618 N N . LYS A 1 449 ? -21.251 -12.876 23.680 1.00 89.44 449 LYS A N 1
ATOM 3619 C CA . LYS A 1 449 ? -21.677 -13.316 22.340 1.00 89.44 449 LYS A CA 1
ATOM 3620 C C . LYS A 1 449 ? -23.066 -13.939 22.366 1.00 89.44 449 LYS A C 1
ATOM 3622 O O . LYS A 1 449 ? -23.464 -14.572 23.341 1.00 89.44 449 LYS A O 1
ATOM 3627 N N . LYS A 1 450 ? -23.788 -13.813 21.251 1.00 86.31 450 LYS A N 1
ATOM 3628 C CA . LYS A 1 450 ? -25.047 -14.529 21.005 1.00 86.31 450 LYS A CA 1
ATOM 3629 C C . LYS A 1 450 ? -24.755 -15.774 20.173 1.00 86.31 450 LYS A C 1
ATOM 3631 O O . LYS A 1 450 ? -24.263 -15.651 19.055 1.00 86.31 450 LYS A O 1
ATOM 3636 N N . ALA A 1 451 ? -25.070 -16.952 20.698 1.00 83.06 451 ALA A N 1
ATOM 3637 C CA . ALA A 1 451 ? -24.939 -18.223 19.994 1.00 83.06 451 ALA A CA 1
ATOM 3638 C C . ALA A 1 451 ? -26.327 -18.813 19.725 1.00 83.06 451 ALA A C 1
ATOM 3640 O O . ALA A 1 451 ? -27.183 -18.813 20.608 1.00 83.06 451 ALA A O 1
ATOM 3641 N N . LYS A 1 452 ? -26.557 -19.315 18.508 1.00 82.69 452 LYS A N 1
ATOM 3642 C CA . LYS A 1 452 ? -27.770 -20.074 18.180 1.00 82.69 452 LYS A CA 1
ATOM 3643 C C . LYS A 1 452 ? -27.475 -21.563 18.309 1.00 82.69 452 LYS A C 1
ATOM 3645 O O . LYS A 1 452 ? -26.617 -22.068 17.591 1.00 82.69 452 LYS A O 1
ATOM 3650 N N . ALA A 1 453 ? -28.195 -22.253 19.186 1.00 78.06 453 ALA A N 1
ATOM 3651 C CA . ALA A 1 453 ? -28.113 -23.699 19.356 1.00 78.06 453 ALA A CA 1
ATOM 3652 C C . ALA A 1 453 ? -29.531 -24.278 19.334 1.00 78.06 453 ALA A C 1
ATOM 3654 O O . ALA A 1 453 ? -30.390 -23.834 20.088 1.00 78.06 453 ALA A O 1
ATOM 3655 N N . SER A 1 454 ? -29.791 -25.236 18.437 1.00 76.44 454 SER A N 1
ATOM 3656 C CA . SER A 1 454 ? -31.071 -25.964 18.351 1.00 76.44 454 SER A CA 1
ATOM 3657 C C . SER A 1 454 ? -32.337 -25.084 18.312 1.00 76.44 454 SER A C 1
ATOM 3659 O O . SER A 1 454 ? -33.371 -25.461 18.848 1.00 76.44 454 SER A O 1
ATOM 3661 N N . GLY A 1 455 ? -32.268 -23.909 17.673 1.00 80.19 455 GLY A N 1
ATOM 3662 C CA . GLY A 1 455 ? -33.394 -22.968 17.555 1.00 80.19 455 GLY A CA 1
ATOM 3663 C C . GLY A 1 455 ? -33.485 -21.913 18.666 1.00 80.19 455 GLY A C 1
ATOM 3664 O O . GLY A 1 455 ? -34.160 -20.904 18.475 1.00 80.19 455 GLY A O 1
ATOM 3665 N N . GLU A 1 456 ? -32.748 -22.069 19.768 1.00 83.56 456 GLU A N 1
ATOM 3666 C CA . GLU A 1 456 ? -32.677 -21.097 20.864 1.00 83.56 456 GLU A CA 1
ATOM 3667 C C . GLU A 1 456 ? -31.462 -20.168 20.722 1.00 83.56 456 GLU A C 1
ATOM 3669 O O . GLU A 1 456 ? -30.412 -20.550 20.198 1.00 83.56 456 GLU A O 1
ATOM 3674 N N . THR A 1 457 ? -31.602 -18.916 21.175 1.00 83.50 457 THR A N 1
ATOM 3675 C CA . THR A 1 457 ? -30.500 -17.938 21.206 1.00 83.50 457 THR A CA 1
ATOM 3676 C C . THR A 1 457 ? -29.985 -17.802 22.633 1.00 83.50 457 THR A C 1
ATOM 3678 O O . THR A 1 457 ? -30.659 -17.227 23.483 1.00 83.50 457 THR A O 1
ATOM 3681 N N . LEU A 1 458 ? -28.779 -18.305 22.879 1.00 85.62 458 LEU A N 1
ATOM 3682 C CA . LEU A 1 458 ? -28.093 -18.242 24.165 1.00 85.62 458 LEU A CA 1
ATOM 3683 C C . LEU A 1 458 ? -27.140 -17.042 24.192 1.00 85.62 458 LEU A C 1
ATOM 3685 O O . LEU A 1 458 ? -26.436 -16.774 23.214 1.00 85.62 458 LEU A O 1
ATOM 3689 N N . ILE A 1 459 ? -27.104 -16.324 25.315 1.00 86.06 459 ILE A N 1
ATOM 3690 C CA . ILE A 1 459 ? -26.123 -15.262 25.570 1.00 86.06 459 ILE A CA 1
ATOM 3691 C C . ILE A 1 459 ? -25.004 -15.865 26.414 1.00 86.06 459 ILE A C 1
ATOM 3693 O O . ILE A 1 459 ? -25.243 -16.314 27.531 1.00 86.06 459 ILE A O 1
ATOM 3697 N N . ILE A 1 460 ? -23.792 -15.883 25.867 1.00 88.00 460 ILE A N 1
ATOM 3698 C CA . ILE A 1 460 ? -22.597 -16.408 26.528 1.00 88.00 460 ILE A CA 1
ATOM 3699 C C . ILE A 1 460 ? -21.735 -15.214 26.922 1.00 88.00 460 ILE A C 1
ATOM 3701 O O . ILE A 1 460 ? -21.239 -14.503 26.045 1.00 88.00 460 ILE A O 1
ATOM 3705 N N . ASN A 1 461 ? -21.575 -14.989 28.226 1.00 90.44 461 ASN A N 1
ATOM 3706 C CA . ASN A 1 461 ? -20.707 -13.936 28.750 1.00 90.44 461 ASN A CA 1
ATOM 3707 C C . ASN A 1 461 ? -19.237 -14.316 28.556 1.00 90.44 461 ASN A C 1
ATOM 3709 O O . ASN A 1 461 ? -18.870 -15.481 28.695 1.00 90.44 461 ASN A O 1
ATOM 3713 N N . TYR A 1 462 ? -18.409 -13.324 28.252 1.00 91.38 462 TYR A N 1
ATOM 3714 C CA . TYR A 1 462 ? -16.979 -13.510 28.065 1.00 91.38 462 TYR A CA 1
ATOM 3715 C C . TYR A 1 462 ? -16.231 -13.592 29.392 1.00 91.38 462 TYR A C 1
ATOM 3717 O O . TYR A 1 462 ? -16.546 -12.887 30.356 1.00 91.38 462 TYR A O 1
ATOM 3725 N N . ARG A 1 463 ? -15.165 -14.391 29.386 1.00 90.62 463 ARG A N 1
ATOM 3726 C CA . ARG A 1 463 ? -14.051 -14.289 30.333 1.00 90.62 463 ARG A CA 1
ATOM 3727 C C . ARG A 1 463 ? -13.109 -13.154 29.928 1.00 90.62 463 ARG A C 1
ATOM 3729 O O . ARG A 1 463 ? -13.136 -12.676 28.794 1.00 90.62 463 ARG A O 1
ATOM 3736 N N . LEU A 1 464 ? -12.212 -12.757 30.832 1.00 89.75 464 LEU A N 1
ATOM 3737 C CA . LEU A 1 464 ? -11.266 -11.660 30.585 1.00 89.75 464 LEU A CA 1
ATOM 3738 C C . LEU A 1 464 ? -10.447 -11.818 29.283 1.00 89.75 464 LEU A C 1
ATOM 3740 O O . LEU A 1 464 ? -10.432 -10.865 28.501 1.00 89.75 464 LEU A O 1
ATOM 3744 N N . PRO A 1 465 ? -9.824 -12.978 28.981 1.00 90.81 465 PRO A N 1
ATOM 3745 C CA . PRO A 1 465 ? -9.071 -13.138 27.735 1.00 90.81 465 PRO A CA 1
ATOM 3746 C C . PRO A 1 465 ? -9.957 -13.048 26.486 1.00 90.81 465 PRO A C 1
ATOM 3748 O O . PRO A 1 465 ? -9.544 -12.481 25.478 1.00 90.81 465 PRO A O 1
ATOM 3751 N N . GLU A 1 466 ? -11.188 -13.564 26.556 1.00 91.12 466 GLU A N 1
ATOM 3752 C CA . GLU A 1 466 ? -12.146 -13.532 25.446 1.00 91.12 466 GLU A CA 1
ATOM 3753 C C . GLU A 1 466 ? -12.637 -12.108 25.164 1.00 91.12 466 GLU A C 1
ATOM 3755 O O . GLU A 1 466 ? -12.744 -11.715 24.006 1.00 91.12 466 GLU A O 1
ATOM 3760 N N . ALA A 1 467 ? -12.884 -11.311 26.206 1.00 93.06 467 ALA A N 1
ATOM 3761 C CA . ALA A 1 467 ? -13.295 -9.917 26.060 1.00 93.06 467 ALA A CA 1
ATOM 3762 C C . ALA A 1 467 ? -12.183 -9.052 25.444 1.00 93.06 467 ALA A C 1
ATOM 3764 O O . ALA A 1 467 ? -12.447 -8.257 24.539 1.00 93.06 467 ALA A O 1
ATOM 3765 N N . ILE A 1 468 ? -10.927 -9.258 25.868 1.00 94.25 468 ILE A N 1
ATOM 3766 C CA . ILE A 1 468 ? -9.750 -8.614 25.262 1.00 94.25 468 ILE A CA 1
ATOM 3767 C C . ILE A 1 468 ? -9.622 -9.021 23.789 1.00 94.25 468 ILE A C 1
ATOM 3769 O O . ILE A 1 468 ? -9.516 -8.154 22.923 1.00 94.25 468 ILE A O 1
ATOM 3773 N N . ALA A 1 469 ? -9.703 -10.321 23.489 1.00 91.88 469 ALA A N 1
ATOM 3774 C CA . ALA A 1 469 ? -9.637 -10.819 22.118 1.00 91.88 469 ALA A CA 1
ATOM 3775 C C . ALA A 1 469 ? -10.783 -10.273 21.247 1.00 91.88 469 ALA A C 1
ATOM 3777 O O . ALA A 1 469 ? -10.550 -9.904 20.100 1.00 91.88 469 ALA A O 1
ATOM 3778 N N . SER A 1 470 ? -12.000 -10.163 21.790 1.00 94.56 470 SER A N 1
ATOM 3779 C CA . SER A 1 470 ? -13.169 -9.605 21.099 1.00 94.56 470 SER A CA 1
ATOM 3780 C C . SER A 1 470 ? -13.002 -8.111 20.798 1.00 94.56 470 SER A C 1
ATOM 3782 O O . SER A 1 470 ? -13.298 -7.665 19.689 1.00 94.56 470 SER A O 1
ATOM 3784 N N . ARG A 1 471 ? -12.482 -7.326 21.751 1.00 97.25 471 ARG A N 1
ATOM 3785 C CA . ARG A 1 471 ? -12.144 -5.904 21.561 1.00 97.25 471 ARG A CA 1
ATOM 3786 C C . ARG A 1 471 ? -11.094 -5.719 20.464 1.00 97.25 471 ARG A C 1
ATOM 3788 O O . ARG A 1 471 ? -11.276 -4.893 19.570 1.00 97.25 471 ARG A O 1
ATOM 3795 N N . ASP A 1 472 ? -10.023 -6.506 20.510 1.00 96.38 472 ASP A N 1
ATOM 3796 C CA . ASP A 1 472 ? -8.937 -6.446 19.530 1.00 96.38 472 ASP A CA 1
ATOM 3797 C C . ASP A 1 472 ? -9.427 -6.903 18.145 1.00 96.38 472 ASP A C 1
ATOM 3799 O O . ASP A 1 472 ? -9.143 -6.262 17.134 1.00 96.38 472 ASP A O 1
ATOM 3803 N N . ALA A 1 473 ? -10.245 -7.958 18.079 1.00 95.19 473 ALA A N 1
ATOM 3804 C CA . ALA A 1 473 ? -10.900 -8.396 16.848 1.00 95.19 473 ALA A CA 1
ATOM 3805 C C . ALA A 1 473 ? -11.801 -7.302 16.256 1.00 95.19 473 ALA A C 1
ATOM 3807 O O . ALA A 1 473 ? -11.741 -7.050 15.053 1.00 95.19 473 ALA A O 1
ATOM 3808 N N . MET A 1 474 ? -12.573 -6.599 17.088 1.00 97.00 474 MET A N 1
ATOM 3809 C CA . MET A 1 474 ? -13.407 -5.477 16.654 1.00 97.00 474 MET A CA 1
ATOM 3810 C C . MET A 1 474 ? -12.568 -4.332 16.074 1.00 97.00 474 MET A C 1
ATOM 3812 O O . MET A 1 474 ? -12.894 -3.832 14.997 1.00 97.00 474 MET A O 1
ATOM 3816 N N . ALA A 1 475 ? -11.464 -3.957 16.728 1.00 97.94 475 ALA A N 1
ATOM 3817 C CA . ALA A 1 475 ? -10.550 -2.926 16.232 1.00 97.94 475 ALA A CA 1
ATOM 3818 C C . ALA A 1 475 ? -9.931 -3.311 14.874 1.00 97.94 475 ALA A C 1
ATOM 3820 O O . ALA A 1 475 ? -9.967 -2.521 13.928 1.00 97.94 475 ALA A O 1
ATOM 3821 N N . LYS A 1 476 ? -9.446 -4.555 14.745 1.00 96.56 476 LYS A N 1
ATOM 3822 C CA . LYS A 1 476 ? -8.926 -5.116 13.484 1.00 96.56 476 LYS A CA 1
ATOM 3823 C C . LYS A 1 476 ? -9.977 -5.127 12.372 1.00 96.56 476 LYS A C 1
ATOM 3825 O O . LYS A 1 476 ? -9.663 -4.798 11.227 1.00 96.56 476 LYS A O 1
ATOM 3830 N N . CYS A 1 477 ? -11.217 -5.499 12.692 1.00 96.62 477 CYS A N 1
ATOM 3831 C CA . CYS A 1 477 ? -12.320 -5.536 11.732 1.00 96.62 477 CYS A CA 1
ATOM 3832 C C . CYS A 1 477 ? -12.708 -4.136 11.256 1.00 96.62 477 CYS A C 1
ATOM 3834 O O . CYS A 1 477 ? -12.844 -3.932 10.053 1.00 96.62 477 CYS A O 1
ATOM 3836 N N . LEU A 1 478 ? -12.841 -3.172 12.173 1.00 97.81 478 LEU A N 1
ATOM 3837 C CA . LEU A 1 478 ? -13.156 -1.783 11.834 1.00 97.81 478 LEU A CA 1
ATOM 3838 C C . LEU A 1 478 ? -12.082 -1.170 10.939 1.00 97.81 478 LEU A C 1
ATOM 3840 O O . LEU A 1 478 ? -12.414 -0.590 9.908 1.00 97.81 478 LEU A O 1
ATOM 3844 N N . TYR A 1 479 ? -10.805 -1.342 11.288 1.00 98.44 479 TYR A N 1
ATOM 3845 C CA . TYR A 1 479 ? -9.712 -0.829 10.467 1.00 98.44 479 TYR A CA 1
ATOM 3846 C C . TYR A 1 479 ? -9.642 -1.520 9.102 1.00 98.44 479 TYR A C 1
ATOM 3848 O O . TYR A 1 479 ? -9.517 -0.861 8.073 1.00 98.44 479 TYR A O 1
ATOM 3856 N N . GLY A 1 480 ? -9.779 -2.850 9.075 1.00 97.00 480 GLY A N 1
ATOM 3857 C CA . GLY A 1 480 ? -9.805 -3.622 7.836 1.00 97.00 480 GLY A CA 1
ATOM 3858 C C . GLY A 1 480 ? -10.914 -3.162 6.891 1.00 97.00 480 GLY A C 1
ATOM 3859 O O . GLY A 1 480 ? -10.629 -2.860 5.735 1.00 97.00 480 GLY A O 1
ATOM 3860 N N . ALA A 1 481 ? -12.140 -3.031 7.409 1.00 97.50 481 ALA A N 1
ATOM 3861 C CA . ALA A 1 481 ? -13.298 -2.559 6.655 1.00 97.50 481 ALA A CA 1
ATOM 3862 C C . ALA A 1 481 ? -13.153 -1.096 6.212 1.00 97.50 481 ALA A C 1
ATOM 3864 O O . ALA A 1 481 ? -13.565 -0.743 5.107 1.00 97.50 481 ALA A O 1
ATOM 3865 N N . LEU A 1 482 ? -12.539 -0.243 7.040 1.00 97.81 482 LEU A N 1
ATOM 3866 C CA . LEU A 1 482 ? -12.219 1.127 6.653 1.00 97.81 482 LEU A CA 1
ATOM 3867 C C . LEU A 1 482 ? -11.245 1.145 5.471 1.00 97.81 482 LEU A C 1
ATOM 3869 O O . LEU A 1 482 ? -11.477 1.863 4.503 1.00 97.81 482 LEU A O 1
ATOM 3873 N N . PHE A 1 483 ? -10.190 0.332 5.517 1.00 97.25 483 PHE A N 1
ATOM 3874 C CA . PHE A 1 483 ? -9.222 0.235 4.429 1.00 97.25 483 PHE A CA 1
ATOM 3875 C C . PHE A 1 483 ? -9.840 -0.356 3.152 1.00 97.25 483 PHE A C 1
ATOM 3877 O O . PHE A 1 483 ? -9.600 0.161 2.063 1.00 97.25 483 PHE A O 1
ATOM 3884 N N . ASP A 1 484 ? -10.691 -1.386 3.269 1.00 95.88 484 ASP A N 1
ATOM 3885 C CA . ASP A 1 484 ? -11.513 -1.897 2.156 1.00 95.88 484 ASP A CA 1
ATOM 3886 C C . ASP A 1 484 ? -12.338 -0.776 1.512 1.00 95.88 484 ASP A C 1
ATOM 3888 O O . ASP A 1 484 ? -12.345 -0.612 0.290 1.00 95.88 484 ASP A O 1
ATOM 3892 N N . TRP A 1 485 ? -13.006 0.030 2.338 1.00 96.44 485 TRP A N 1
ATOM 3893 C CA . TRP A 1 485 ? -13.816 1.147 1.873 1.00 96.44 485 TRP A CA 1
ATOM 3894 C C . TRP A 1 485 ? -12.978 2.247 1.212 1.00 96.44 485 TRP A C 1
ATOM 3896 O O . TRP A 1 485 ? -13.395 2.779 0.185 1.00 96.44 485 TRP A O 1
ATOM 3906 N N . ILE A 1 486 ? -11.791 2.562 1.739 1.00 96.06 486 ILE A N 1
ATOM 3907 C CA . ILE A 1 486 ? -10.861 3.520 1.121 1.00 96.06 486 ILE A CA 1
ATOM 3908 C C . ILE A 1 486 ? -10.466 3.045 -0.276 1.00 96.06 486 ILE A C 1
ATOM 3910 O O . ILE A 1 486 ? -10.605 3.807 -1.230 1.00 96.06 486 ILE A O 1
ATOM 3914 N N . VAL A 1 487 ? -10.047 1.784 -0.423 1.00 94.00 487 VAL A N 1
ATOM 3915 C CA . VAL A 1 487 ? -9.691 1.209 -1.732 1.00 94.00 487 VAL A CA 1
ATOM 3916 C C . VAL A 1 487 ? -10.888 1.232 -2.685 1.00 94.00 487 VAL A C 1
ATOM 3918 O O . VAL A 1 487 ? -10.739 1.569 -3.857 1.00 94.00 487 VAL A O 1
ATOM 3921 N N . LEU A 1 488 ? -12.095 0.947 -2.189 1.00 93.31 488 LEU A N 1
ATOM 3922 C CA . LEU A 1 488 ? -13.320 1.058 -2.978 1.00 93.31 488 LEU A CA 1
ATOM 3923 C C . LEU A 1 488 ? -13.574 2.500 -3.453 1.00 93.31 488 LEU A C 1
ATOM 3925 O O . LEU A 1 488 ? -13.919 2.700 -4.616 1.00 93.31 488 LEU A O 1
ATOM 3929 N N . GLN A 1 489 ? -13.400 3.507 -2.591 1.00 92.50 489 GLN A N 1
ATOM 3930 C CA . GLN A 1 489 ? -13.551 4.919 -2.972 1.00 92.50 489 GLN A CA 1
ATOM 3931 C C . GLN A 1 489 ? -12.496 5.353 -3.993 1.00 92.50 489 GLN A C 1
ATOM 3933 O O . GLN A 1 489 ? -12.847 5.996 -4.980 1.00 92.50 489 GLN A O 1
ATOM 3938 N N . VAL A 1 490 ? -11.237 4.952 -3.790 1.00 91.94 490 VAL A N 1
ATOM 3939 C CA . VAL A 1 490 ? -10.146 5.167 -4.750 1.00 91.94 490 VAL A CA 1
ATOM 3940 C C . VAL A 1 490 ? -10.529 4.577 -6.106 1.00 91.94 490 VAL A C 1
ATOM 3942 O O . VAL A 1 490 ? -10.531 5.288 -7.104 1.00 91.94 490 VAL A O 1
ATOM 3945 N N . ASN A 1 491 ? -10.966 3.317 -6.146 1.00 91.25 491 ASN A N 1
ATOM 3946 C CA . ASN A 1 491 ? -11.420 2.678 -7.380 1.00 91.25 491 ASN A CA 1
ATOM 3947 C C . ASN A 1 491 ? -12.595 3.417 -8.030 1.00 91.25 491 ASN A C 1
ATOM 3949 O O . ASN A 1 491 ? -12.593 3.615 -9.239 1.00 91.25 491 ASN A O 1
ATOM 3953 N N . HIS A 1 492 ? -13.573 3.888 -7.254 1.00 88.88 492 HIS A N 1
ATOM 3954 C CA . HIS A 1 492 ? -14.665 4.701 -7.795 1.00 88.88 492 HIS A CA 1
ATOM 3955 C C . HIS A 1 492 ? -14.191 6.010 -8.433 1.00 88.88 492 HIS A C 1
ATOM 3957 O O . HIS A 1 492 ? -14.778 6.431 -9.427 1.00 88.88 492 HIS A O 1
ATOM 3963 N N . ALA A 1 493 ? -13.156 6.649 -7.887 1.00 87.31 493 ALA A N 1
ATOM 3964 C CA . ALA A 1 493 ? -12.580 7.865 -8.456 1.00 87.31 493 ALA A CA 1
ATOM 3965 C C . ALA A 1 493 ? -11.746 7.589 -9.720 1.00 87.31 493 ALA A C 1
ATOM 3967 O O . ALA A 1 493 ? -11.689 8.431 -10.614 1.00 87.31 493 ALA A O 1
ATOM 3968 N N . LEU A 1 494 ? -11.135 6.404 -9.809 1.00 84.56 494 LEU A N 1
ATOM 3969 C CA . LEU A 1 494 ? -10.318 5.965 -10.945 1.00 84.56 494 LEU A CA 1
ATOM 3970 C C . LEU A 1 494 ? -11.131 5.417 -12.129 1.00 84.56 494 LEU A C 1
ATOM 3972 O O . LEU A 1 494 ? -10.593 5.274 -13.231 1.00 84.56 494 LEU A O 1
ATOM 3976 N N . LEU A 1 495 ? -12.415 5.114 -11.923 1.00 80.44 495 LEU A N 1
ATOM 3977 C CA . LEU A 1 495 ? -13.342 4.721 -12.981 1.00 80.44 495 LEU A CA 1
ATOM 3978 C C . LEU A 1 495 ? -13.887 5.960 -13.711 1.00 80.44 495 LEU A C 1
ATOM 3980 O O . LEU A 1 495 ? -14.377 6.910 -13.100 1.00 80.44 495 LEU A O 1
ATOM 3984 N N . SER A 1 496 ? -13.848 5.942 -15.047 1.00 62.34 496 SER A N 1
ATOM 3985 C CA . SER A 1 496 ? -14.423 7.009 -15.875 1.00 62.34 496 SER A CA 1
ATOM 3986 C C . SER A 1 496 ? -15.934 7.130 -15.640 1.00 62.34 496 SER A C 1
ATOM 3988 O O . SER A 1 496 ? -16.679 6.170 -15.833 1.00 62.34 496 SER A O 1
ATOM 3990 N N . LYS A 1 497 ? -16.414 8.339 -15.302 1.00 55.53 497 LYS A N 1
ATOM 3991 C CA . LYS A 1 497 ? -17.840 8.653 -15.043 1.00 55.53 497 LYS A CA 1
ATOM 3992 C C . LYS A 1 497 ? -18.798 8.298 -16.194 1.00 55.53 497 LYS A C 1
ATOM 3994 O O . LYS A 1 497 ? -20.008 8.346 -15.991 1.00 55.53 497 LYS A O 1
ATOM 3999 N N . LYS A 1 498 ? -18.285 8.005 -17.396 1.00 52.56 498 LYS A N 1
ATOM 4000 C CA . LYS A 1 498 ? -19.093 7.737 -18.596 1.00 52.56 498 LYS A CA 1
ATOM 4001 C C . LYS A 1 498 ? -19.268 6.258 -18.949 1.00 52.56 498 LYS A C 1
ATOM 4003 O O . LYS A 1 498 ? -20.184 5.977 -19.708 1.00 52.56 498 LYS A O 1
ATOM 4008 N N . ASP A 1 499 ? -18.497 5.334 -18.374 1.00 52.09 499 ASP A N 1
ATOM 4009 C CA . ASP A 1 499 ? -18.528 3.930 -18.803 1.00 52.09 499 ASP A CA 1
ATOM 4010 C C . ASP A 1 499 ? -18.779 2.980 -17.625 1.00 52.09 499 ASP A C 1
ATOM 4012 O O . ASP A 1 499 ? -17.920 2.698 -16.791 1.00 52.09 499 ASP A O 1
ATOM 4016 N N . THR A 1 500 ? -20.001 2.453 -17.567 1.00 47.59 500 THR A N 1
ATOM 4017 C CA . THR A 1 500 ? -20.374 1.335 -16.699 1.00 47.59 500 THR A CA 1
ATOM 4018 C C . THR A 1 500 ? -19.802 0.044 -17.277 1.00 47.59 500 THR A C 1
ATOM 4020 O O . THR A 1 500 ? -20.494 -0.603 -18.041 1.00 47.59 500 THR A O 1
ATOM 4023 N N . LEU A 1 501 ? -18.564 -0.325 -16.918 1.00 48.91 501 LEU A N 1
ATOM 4024 C CA . LEU A 1 501 ? -17.947 -1.678 -16.911 1.00 48.91 501 LEU A CA 1
ATOM 4025 C C . LEU A 1 501 ? -18.146 -2.658 -18.101 1.00 48.91 501 LEU A C 1
ATOM 4027 O O . LEU A 1 501 ? -17.574 -3.743 -18.061 1.00 48.91 501 LEU A O 1
ATOM 4031 N N . ARG A 1 502 ? -18.933 -2.358 -19.138 1.00 47.03 502 ARG A N 1
ATOM 4032 C CA . ARG A 1 502 ? -19.479 -3.374 -20.048 1.00 47.03 502 ARG A CA 1
ATOM 4033 C C . ARG A 1 502 ? -18.809 -3.446 -21.410 1.00 47.03 502 ARG A C 1
ATOM 4035 O O . ARG A 1 502 ? -18.941 -4.488 -22.033 1.00 47.03 502 ARG A O 1
ATOM 4042 N N . GLU A 1 503 ? -18.031 -2.453 -21.840 1.00 50.94 503 GLU A N 1
ATOM 4043 C CA . GLU A 1 503 ? -17.337 -2.524 -23.140 1.00 50.94 503 GLU A CA 1
ATOM 4044 C C . GLU A 1 503 ? -15.970 -1.815 -23.134 1.00 50.94 503 GLU A C 1
ATOM 4046 O O . GLU A 1 503 ? -15.689 -0.955 -23.966 1.00 50.94 503 GLU A O 1
ATOM 4051 N N . HIS A 1 504 ? -15.072 -2.164 -22.203 1.00 61.56 504 HIS A N 1
ATOM 4052 C CA . HIS A 1 504 ? -13.665 -1.793 -22.390 1.00 61.56 504 HIS A CA 1
ATOM 4053 C C . HIS A 1 504 ? -13.007 -2.771 -23.374 1.00 61.56 504 HIS A C 1
ATOM 4055 O O . HIS A 1 504 ? -12.630 -3.874 -22.996 1.00 61.56 504 HIS A O 1
ATOM 4061 N N . GLN A 1 505 ? -12.867 -2.361 -24.637 1.00 6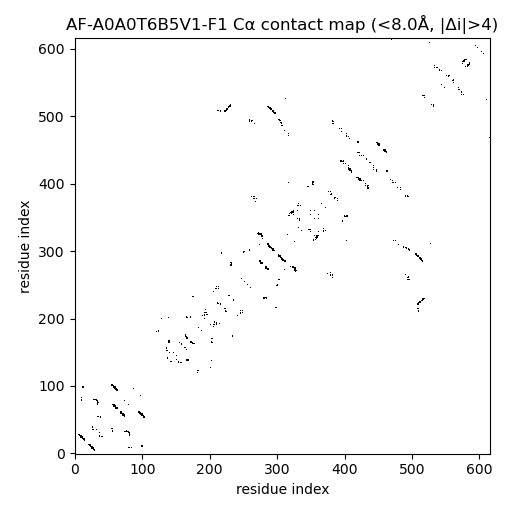4.31 505 GLN A N 1
ATOM 4062 C CA . GLN A 1 505 ? -12.155 -3.112 -25.688 1.00 64.31 505 GLN A CA 1
ATOM 4063 C C . GLN A 1 505 ? -10.631 -2.859 -25.683 1.00 64.31 505 GLN A C 1
ATOM 4065 O O . GLN A 1 505 ? -9.939 -3.108 -26.664 1.00 64.31 505 GLN A O 1
ATOM 4070 N N . GLY A 1 506 ? -10.100 -2.307 -24.592 1.00 79.06 506 GLY A N 1
ATOM 4071 C CA . GLY A 1 506 ? -8.696 -1.939 -24.455 1.00 79.06 506 GLY A CA 1
ATOM 4072 C C . GLY A 1 506 ? -7.846 -2.960 -23.695 1.00 79.06 506 GLY A C 1
ATOM 4073 O O . GLY A 1 506 ? -8.363 -3.905 -23.104 1.00 79.06 506 GLY A O 1
ATOM 4074 N N . ASN A 1 507 ? -6.527 -2.749 -23.710 1.00 91.56 507 ASN A N 1
ATOM 4075 C CA . ASN A 1 507 ? -5.560 -3.556 -22.960 1.00 91.56 507 ASN A CA 1
ATOM 4076 C C . ASN A 1 507 ? -5.125 -2.832 -21.682 1.00 91.56 507 ASN A C 1
ATOM 4078 O O . ASN A 1 507 ? -5.304 -1.622 -21.533 1.00 91.56 507 ASN A O 1
ATOM 4082 N N . SER A 1 508 ? -4.510 -3.571 -20.766 1.00 93.44 508 SER A N 1
ATOM 4083 C CA . SER A 1 508 ? -4.047 -3.043 -19.488 1.00 93.44 508 SER A CA 1
ATOM 4084 C C . SER A 1 508 ? -2.583 -3.346 -19.205 1.00 93.44 508 SER A C 1
ATOM 4086 O O . SER A 1 508 ? -2.063 -4.387 -19.615 1.00 93.44 508 SER A O 1
ATOM 4088 N N . ILE A 1 509 ? -1.956 -2.478 -18.413 1.00 95.69 509 ILE A N 1
ATOM 4089 C CA . ILE A 1 509 ? -0.640 -2.712 -17.817 1.00 95.69 509 ILE A CA 1
ATOM 4090 C C . ILE A 1 509 ? -0.827 -2.827 -16.308 1.00 95.69 509 ILE A C 1
ATOM 4092 O O . ILE A 1 509 ? -1.236 -1.870 -15.649 1.00 95.69 509 ILE A O 1
ATOM 4096 N N . GLY A 1 510 ? -0.561 -4.016 -15.778 1.00 95.00 510 GLY A N 1
ATOM 4097 C CA . GLY A 1 510 ? -0.529 -4.286 -14.348 1.00 95.00 510 GLY A CA 1
ATOM 4098 C C . GLY A 1 510 ? 0.828 -3.936 -13.753 1.00 95.00 510 GLY A C 1
ATOM 4099 O O . GLY A 1 510 ? 1.861 -4.295 -14.312 1.00 95.00 510 GLY A O 1
ATOM 4100 N N . VAL A 1 511 ? 0.832 -3.266 -12.609 1.00 94.62 511 VAL A N 1
ATOM 4101 C CA . VAL A 1 511 ? 2.024 -3.017 -11.799 1.00 94.62 511 VAL A CA 1
ATOM 4102 C C . VAL A 1 511 ? 1.824 -3.708 -10.461 1.00 94.62 511 VAL A C 1
ATOM 4104 O O . VAL A 1 511 ? 0.920 -3.347 -9.703 1.00 94.62 511 VAL A O 1
ATOM 4107 N N . LEU A 1 512 ? 2.638 -4.728 -10.200 1.00 91.81 512 LEU A N 1
ATOM 4108 C CA . LEU A 1 512 ? 2.587 -5.503 -8.969 1.00 91.81 512 LEU A CA 1
ATOM 4109 C C . LEU A 1 512 ? 3.679 -5.029 -8.010 1.00 91.81 512 LEU A C 1
ATOM 4111 O O . LEU A 1 512 ? 4.867 -5.188 -8.292 1.00 91.81 512 LEU A O 1
ATOM 4115 N N . ASP A 1 513 ? 3.248 -4.485 -6.875 1.00 89.38 513 ASP A N 1
ATOM 4116 C CA . ASP A 1 513 ? 4.091 -4.064 -5.761 1.00 89.38 513 ASP A CA 1
ATOM 4117 C C . ASP A 1 513 ? 3.646 -4.827 -4.516 1.00 89.38 513 ASP A C 1
ATOM 4119 O O . ASP A 1 513 ? 2.620 -4.529 -3.893 1.00 89.38 513 ASP A O 1
ATOM 4123 N N . ILE A 1 514 ? 4.378 -5.891 -4.211 1.00 81.69 514 ILE A N 1
ATOM 4124 C CA . ILE A 1 514 ? 4.105 -6.733 -3.053 1.00 81.69 514 ILE A CA 1
ATOM 4125 C C . ILE A 1 514 ? 5.215 -6.604 -2.023 1.00 81.69 514 ILE A C 1
ATOM 4127 O O . ILE A 1 514 ? 6.309 -6.113 -2.295 1.00 81.69 514 ILE A O 1
ATOM 4131 N N . PHE A 1 515 ? 4.927 -7.100 -0.828 1.00 77.06 515 PHE A N 1
ATOM 4132 C CA . PHE A 1 515 ? 5.911 -7.306 0.219 1.00 77.06 515 PHE A CA 1
ATOM 4133 C C . PHE A 1 515 ? 7.133 -8.066 -0.288 1.00 77.06 515 PHE A C 1
ATOM 4135 O O . PHE A 1 515 ? 7.006 -9.017 -1.058 1.00 77.06 515 PHE A O 1
ATOM 4142 N N . GLY A 1 516 ? 8.305 -7.675 0.208 1.00 76.88 516 GLY A N 1
ATOM 4143 C CA . GLY A 1 516 ? 9.482 -8.527 0.086 1.00 76.88 516 GLY A CA 1
ATOM 4144 C C . GLY A 1 516 ? 9.368 -9.744 0.994 1.00 76.88 516 GLY A C 1
ATOM 4145 O O . GLY A 1 516 ? 8.509 -9.782 1.873 1.00 76.88 516 GLY A O 1
ATOM 4146 N N . PHE A 1 517 ? 10.265 -10.704 0.801 1.00 81.50 517 PHE A N 1
ATOM 4147 C CA . PHE A 1 517 ? 10.467 -11.782 1.762 1.00 81.50 517 PHE A CA 1
ATOM 4148 C C . PHE A 1 517 ? 10.817 -11.193 3.144 1.00 81.50 517 PHE A C 1
ATOM 4150 O O . PHE A 1 517 ? 11.604 -10.245 3.227 1.00 81.50 517 PHE A O 1
ATOM 4157 N N . GLU A 1 518 ? 10.216 -11.721 4.212 1.00 79.56 518 GLU A N 1
ATOM 4158 C CA . GLU A 1 518 ? 10.411 -11.260 5.592 1.00 79.56 518 GLU A CA 1
ATOM 4159 C C . GLU A 1 518 ? 10.922 -12.397 6.478 1.00 79.56 518 GLU A C 1
ATOM 4161 O O . GLU A 1 518 ? 10.336 -13.479 6.518 1.00 79.56 518 GLU A O 1
ATOM 4166 N N . ASP A 1 519 ? 11.987 -12.131 7.233 1.00 83.25 519 ASP A N 1
ATOM 4167 C CA . ASP A 1 519 ? 12.459 -13.006 8.302 1.00 83.25 519 ASP A CA 1
ATOM 4168 C C . ASP A 1 519 ? 12.831 -12.174 9.535 1.00 83.25 519 ASP A C 1
ATOM 4170 O O . ASP A 1 519 ? 13.797 -11.411 9.531 1.00 83.25 519 ASP A O 1
ATOM 4174 N N . PHE A 1 520 ? 12.048 -12.324 10.604 1.00 77.38 520 PHE A N 1
ATOM 4175 C CA . PHE A 1 520 ? 12.292 -11.699 11.906 1.00 77.38 520 PHE A CA 1
ATOM 4176 C C . PHE A 1 520 ? 12.957 -12.662 12.906 1.00 77.38 520 PHE A C 1
ATOM 4178 O O . PHE A 1 520 ? 12.870 -12.479 14.126 1.00 77.38 520 PHE A O 1
ATOM 4185 N N . GLY A 1 521 ? 13.615 -13.711 12.408 1.00 81.94 521 GLY A N 1
ATOM 4186 C CA . GLY A 1 521 ? 14.296 -14.726 13.198 1.00 81.94 521 GLY A CA 1
ATOM 4187 C C . GLY A 1 521 ? 13.313 -15.605 13.968 1.00 81.94 521 GLY A C 1
ATOM 4188 O O . GLY A 1 521 ? 12.577 -16.407 13.399 1.00 81.94 521 GLY A O 1
ATOM 4189 N N . LEU A 1 522 ? 13.297 -15.481 15.296 1.00 77.00 522 LEU A N 1
ATOM 4190 C CA . LEU A 1 522 ? 12.455 -16.325 16.157 1.00 77.00 522 LEU A CA 1
ATOM 4191 C C . LEU A 1 522 ? 10.992 -15.859 16.244 1.00 77.00 522 LEU A C 1
ATOM 4193 O O . LEU A 1 522 ? 10.163 -16.564 16.814 1.00 77.00 522 LEU A O 1
ATOM 4197 N N . CYS A 1 523 ? 10.667 -14.684 15.702 1.00 77.56 523 CYS A N 1
ATOM 4198 C CA . CYS A 1 523 ? 9.369 -14.029 15.871 1.00 77.56 523 CYS A CA 1
ATOM 4199 C C . CYS A 1 523 ? 8.606 -13.894 14.544 1.00 77.56 523 CYS A C 1
ATOM 4201 O O . CYS A 1 523 ? 8.115 -12.815 14.226 1.00 77.56 523 CYS A O 1
ATOM 4203 N N . ASN A 1 524 ? 8.510 -14.976 13.770 1.00 82.19 524 ASN A N 1
ATOM 4204 C CA . ASN A 1 524 ? 7.696 -15.023 12.553 1.00 82.19 524 ASN A CA 1
ATOM 4205 C C . ASN A 1 524 ? 6.303 -15.593 12.870 1.00 82.19 524 ASN A C 1
ATOM 4207 O O . ASN A 1 524 ? 6.195 -16.652 13.493 1.00 82.19 524 ASN A O 1
ATOM 4211 N N . SER A 1 525 ? 5.237 -14.903 12.457 1.00 83.88 525 SER A N 1
ATOM 4212 C CA . SER A 1 525 ? 3.851 -15.343 12.661 1.00 83.88 525 SER A CA 1
ATOM 4213 C C . SER A 1 525 ? 3.185 -15.781 11.351 1.00 83.88 525 SER A C 1
ATOM 4215 O O . SER A 1 525 ? 3.825 -15.926 10.305 1.00 83.88 525 SER A O 1
ATOM 4217 N N . PHE A 1 526 ? 1.876 -16.037 11.405 1.00 85.12 526 PHE A N 1
ATOM 4218 C CA . PHE A 1 526 ? 1.086 -16.440 10.241 1.00 85.12 526 PHE A CA 1
ATOM 4219 C C . PHE A 1 526 ? 1.134 -15.402 9.107 1.00 85.12 526 PHE A C 1
ATOM 4221 O O . PHE A 1 526 ? 1.080 -15.755 7.930 1.00 85.12 526 PHE A O 1
ATOM 4228 N N . GLU A 1 527 ? 1.283 -14.124 9.445 1.00 82.19 527 GLU A N 1
ATOM 4229 C CA . GLU A 1 527 ? 1.430 -13.035 8.488 1.00 82.19 527 GLU A CA 1
ATOM 4230 C C . GLU A 1 527 ? 2.705 -13.177 7.647 1.00 82.19 527 GLU A C 1
ATOM 4232 O O . GLU A 1 527 ? 2.615 -13.131 6.419 1.00 82.19 527 GLU A O 1
ATOM 4237 N N . GLN A 1 528 ? 3.863 -13.435 8.272 1.00 85.25 528 GLN A N 1
ATOM 4238 C CA . GLN A 1 528 ? 5.115 -13.690 7.544 1.00 85.25 528 GLN A CA 1
ATOM 4239 C C . GLN A 1 528 ? 5.008 -14.950 6.687 1.00 85.25 528 GLN A C 1
ATOM 4241 O O . GLN A 1 528 ? 5.463 -14.944 5.547 1.00 85.25 528 GLN A O 1
ATOM 4246 N N . LEU A 1 529 ? 4.344 -16.006 7.177 1.00 89.44 529 LEU A N 1
ATOM 4247 C CA . LEU A 1 529 ? 4.081 -17.199 6.367 1.00 89.44 529 LEU A CA 1
ATOM 4248 C C . LEU A 1 529 ? 3.293 -16.849 5.095 1.00 89.44 529 LEU A C 1
ATOM 4250 O O . LEU A 1 529 ? 3.678 -17.279 4.012 1.00 89.44 529 LEU A O 1
ATOM 4254 N N . CYS A 1 530 ? 2.227 -16.048 5.199 1.00 87.94 530 CYS A N 1
ATOM 4255 C CA . CYS A 1 530 ? 1.435 -15.625 4.040 1.00 87.94 530 CYS A CA 1
ATOM 4256 C C . CYS A 1 530 ? 2.241 -14.753 3.064 1.00 87.94 530 CYS A C 1
ATOM 4258 O O . CYS A 1 530 ? 2.122 -14.918 1.849 1.00 87.94 530 CYS A O 1
ATOM 4260 N N . ILE A 1 531 ? 3.061 -13.836 3.587 1.00 84.31 531 ILE A N 1
ATOM 4261 C CA . ILE A 1 531 ? 3.934 -12.960 2.793 1.00 84.31 531 ILE A CA 1
ATOM 4262 C C . I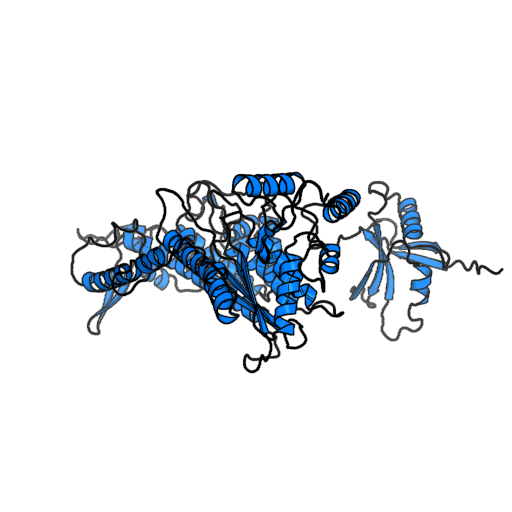LE A 1 531 ? 4.992 -13.778 2.043 1.00 84.31 531 ILE A C 1
ATOM 4264 O O . ILE A 1 531 ? 5.159 -13.616 0.830 1.00 84.31 531 ILE A O 1
ATOM 4268 N N . ASN A 1 532 ? 5.684 -14.678 2.739 1.00 87.94 532 ASN A N 1
ATOM 4269 C CA . ASN A 1 532 ? 6.746 -15.497 2.161 1.00 87.94 532 ASN A CA 1
ATOM 4270 C C . ASN A 1 532 ? 6.179 -16.519 1.175 1.00 87.94 532 ASN A C 1
ATOM 4272 O O . ASN A 1 532 ? 6.746 -16.703 0.106 1.00 87.94 532 ASN A O 1
ATOM 4276 N N . TYR A 1 533 ? 5.007 -17.093 1.458 1.00 90.56 533 TYR A N 1
ATOM 4277 C CA . TYR A 1 533 ? 4.283 -17.949 0.519 1.00 90.56 533 TYR A CA 1
ATOM 4278 C C . TYR A 1 533 ? 3.939 -17.229 -0.797 1.00 90.56 533 TYR A C 1
ATOM 4280 O O . TYR A 1 533 ? 4.121 -17.789 -1.878 1.00 90.56 533 TYR A O 1
ATOM 4288 N N . ALA A 1 534 ? 3.492 -15.970 -0.733 1.00 88.00 534 ALA A N 1
ATOM 4289 C CA . ALA A 1 534 ? 3.250 -15.173 -1.935 1.00 88.00 534 ALA A CA 1
ATOM 4290 C C . ALA A 1 534 ? 4.548 -14.894 -2.720 1.00 88.00 534 ALA A C 1
ATOM 4292 O O . ALA A 1 534 ? 4.551 -14.970 -3.950 1.00 88.00 534 ALA A O 1
ATOM 4293 N N . ASN A 1 535 ? 5.655 -14.610 -2.023 1.00 86.75 535 ASN A N 1
ATOM 4294 C CA . ASN A 1 535 ? 6.971 -14.441 -2.649 1.00 86.75 535 ASN A CA 1
ATOM 4295 C C . ASN A 1 535 ? 7.474 -15.740 -3.298 1.00 86.75 535 ASN A C 1
ATOM 4297 O O . ASN A 1 535 ? 8.025 -15.695 -4.394 1.00 86.75 535 ASN A O 1
ATOM 4301 N N . GLU A 1 536 ? 7.220 -16.893 -2.680 1.00 91.31 536 GLU A N 1
ATOM 4302 C CA . GLU A 1 536 ? 7.568 -18.206 -3.228 1.00 91.31 536 GLU A CA 1
ATOM 4303 C C . GLU A 1 536 ? 6.837 -18.471 -4.555 1.00 91.31 536 GLU A C 1
ATOM 4305 O O . GLU A 1 536 ? 7.436 -18.923 -5.533 1.00 91.31 536 GLU A O 1
ATOM 4310 N N . HIS A 1 537 ? 5.554 -18.099 -4.639 1.00 90.81 537 HIS A N 1
ATOM 4311 C CA . HIS A 1 537 ? 4.780 -18.150 -5.886 1.00 90.81 537 HIS A CA 1
ATOM 4312 C C . HIS A 1 537 ? 5.327 -17.201 -6.959 1.00 90.81 537 HIS A C 1
ATOM 4314 O O . HIS A 1 537 ? 5.393 -17.575 -8.132 1.00 90.81 537 HIS A O 1
ATOM 4320 N N . LEU A 1 538 ? 5.766 -15.993 -6.588 1.00 88.88 538 LEU A N 1
ATOM 4321 C CA . LEU A 1 538 ? 6.424 -15.088 -7.538 1.00 88.88 538 LEU A CA 1
ATOM 4322 C C . LEU A 1 538 ? 7.761 -15.635 -8.035 1.00 88.88 538 LEU A C 1
ATOM 4324 O O . LEU A 1 538 ? 8.047 -15.539 -9.229 1.00 88.88 538 LEU A O 1
ATOM 4328 N N . GLN A 1 539 ? 8.561 -16.231 -7.151 1.00 89.06 539 GLN A N 1
ATOM 4329 C CA . GLN A 1 539 ? 9.820 -16.863 -7.531 1.00 89.06 539 GLN A CA 1
ATOM 4330 C C . GLN A 1 539 ? 9.575 -18.052 -8.464 1.00 89.06 539 GLN A C 1
ATOM 4332 O O . GLN A 1 539 ? 10.273 -18.210 -9.466 1.00 89.06 539 GLN A O 1
ATOM 4337 N N . TYR A 1 540 ? 8.534 -18.843 -8.195 1.00 91.19 540 TYR A N 1
ATOM 4338 C CA . TYR A 1 540 ? 8.120 -19.926 -9.080 1.00 91.19 540 TYR A CA 1
ATOM 4339 C C . TYR A 1 540 ? 7.720 -19.394 -10.459 1.00 91.19 540 TYR A C 1
ATOM 4341 O O . TYR A 1 540 ? 8.230 -19.863 -11.477 1.00 91.19 540 TYR A O 1
ATOM 4349 N N . TYR A 1 541 ? 6.871 -18.363 -10.505 1.00 89.62 541 TYR A N 1
ATOM 4350 C CA . TYR A 1 541 ? 6.475 -17.701 -11.749 1.00 89.62 541 TYR A CA 1
ATOM 4351 C C . TYR A 1 541 ? 7.688 -17.196 -12.546 1.00 89.62 541 TYR A C 1
ATOM 4353 O O . TYR A 1 541 ? 7.752 -17.407 -13.762 1.00 89.62 541 TYR A O 1
ATOM 4361 N N . PHE A 1 542 ? 8.657 -16.573 -11.869 1.00 88.62 542 PHE A N 1
ATOM 4362 C CA . PHE A 1 542 ? 9.910 -16.110 -12.465 1.00 88.62 542 PHE A CA 1
ATOM 4363 C C . PHE A 1 542 ? 10.709 -17.271 -13.064 1.00 88.62 542 PHE A C 1
ATOM 4365 O O . PHE A 1 542 ? 11.072 -17.224 -14.239 1.00 88.62 542 PHE A O 1
ATOM 4372 N N . ASN A 1 543 ? 10.913 -18.342 -12.294 1.00 89.50 543 ASN A N 1
ATOM 4373 C CA . ASN A 1 543 ? 11.650 -19.522 -12.735 1.00 89.50 543 ASN A CA 1
ATOM 4374 C C . ASN A 1 543 ? 11.010 -20.172 -13.976 1.00 89.50 543 ASN A C 1
ATOM 4376 O O . ASN A 1 543 ? 11.716 -20.551 -14.915 1.00 89.50 543 ASN A O 1
ATOM 4380 N N . GLN A 1 544 ? 9.674 -20.261 -14.020 1.00 88.38 544 GLN A N 1
ATOM 4381 C CA . GLN A 1 544 ? 8.966 -20.787 -15.192 1.00 88.38 544 GLN A CA 1
ATOM 4382 C C . GLN A 1 544 ? 9.220 -19.925 -16.439 1.00 88.38 544 GLN A C 1
ATOM 4384 O O . GLN A 1 544 ? 9.523 -20.472 -17.496 1.00 88.38 544 GLN A O 1
ATOM 4389 N N . HIS A 1 545 ? 9.131 -18.596 -16.328 1.00 86.38 545 HIS A N 1
ATOM 4390 C CA . HIS A 1 545 ? 9.273 -17.702 -17.482 1.00 86.38 545 HIS A CA 1
ATOM 4391 C C . HIS A 1 545 ? 10.711 -17.584 -17.980 1.00 86.38 545 HIS A C 1
ATOM 4393 O O . HIS A 1 545 ? 10.932 -17.635 -19.184 1.00 86.38 545 HIS A O 1
ATOM 4399 N N . VAL A 1 546 ? 11.676 -17.439 -17.071 1.00 86.00 546 VAL A N 1
ATOM 4400 C CA . VAL A 1 546 ? 13.078 -17.196 -17.438 1.00 86.00 546 VAL A CA 1
ATOM 4401 C C . VAL A 1 546 ? 13.771 -18.468 -17.904 1.00 86.00 546 VAL A C 1
ATOM 4403 O O . VAL A 1 546 ? 14.557 -18.423 -18.845 1.00 86.00 546 VAL A O 1
ATOM 4406 N N . PHE A 1 547 ? 13.487 -19.607 -17.269 1.00 86.56 547 PHE A N 1
ATOM 4407 C CA . PHE A 1 547 ? 14.181 -20.850 -17.591 1.00 86.56 547 PHE A CA 1
ATOM 4408 C C . PHE A 1 547 ? 13.311 -21.803 -18.391 1.00 86.56 547 PHE A C 1
ATOM 4410 O O . PHE A 1 547 ? 13.724 -22.268 -19.449 1.00 86.56 547 PHE A O 1
ATOM 4417 N N . LYS A 1 548 ? 12.132 -22.167 -17.887 1.00 85.81 548 LYS A N 1
ATOM 4418 C CA . LYS A 1 548 ? 11.392 -23.295 -18.462 1.00 85.81 548 LYS A CA 1
ATOM 4419 C C . LYS A 1 548 ? 10.792 -22.963 -19.829 1.00 85.81 548 LYS A C 1
ATOM 4421 O O . LYS A 1 548 ? 11.033 -23.700 -20.782 1.00 85.81 548 LYS A O 1
ATOM 4426 N N . TYR A 1 549 ? 10.050 -21.863 -19.935 1.00 86.75 549 TYR A N 1
ATOM 4427 C CA . TYR A 1 549 ? 9.383 -21.476 -21.180 1.00 86.75 549 TYR A CA 1
ATOM 4428 C C . TYR A 1 549 ? 10.375 -21.070 -22.270 1.00 86.75 549 TYR A C 1
ATOM 4430 O O . TYR A 1 549 ? 10.179 -21.441 -23.424 1.00 86.75 549 TYR A O 1
ATOM 4438 N N . GLU A 1 550 ? 11.479 -20.421 -21.905 1.00 85.75 550 GLU A N 1
ATOM 4439 C CA . GLU A 1 550 ? 12.550 -20.079 -22.846 1.00 85.75 550 GLU A CA 1
ATOM 4440 C C . GLU A 1 550 ? 13.189 -21.344 -23.459 1.00 85.75 550 GLU A C 1
ATOM 4442 O O . GLU A 1 550 ? 13.318 -21.476 -24.676 1.00 85.75 550 GLU A O 1
ATOM 4447 N N . GLN A 1 551 ? 13.493 -22.348 -22.628 1.00 88.75 551 GLN A N 1
ATOM 4448 C CA . GLN A 1 551 ? 14.035 -23.631 -23.094 1.00 88.75 551 GLN A CA 1
ATOM 4449 C C . GLN A 1 551 ? 13.027 -24.448 -23.919 1.00 88.75 551 GLN A C 1
ATOM 4451 O O . GLN A 1 551 ? 13.413 -25.201 -24.819 1.00 88.75 551 GLN A O 1
ATOM 4456 N N . GLU A 1 552 ? 11.732 -24.341 -23.613 1.00 89.19 552 GLU A N 1
ATOM 4457 C CA . GLU A 1 552 ? 10.668 -24.927 -24.431 1.00 89.19 552 GLU A CA 1
ATOM 4458 C C . GLU A 1 552 ? 10.577 -24.263 -25.806 1.00 89.19 552 GLU A C 1
ATOM 4460 O O . GLU A 1 552 ? 10.371 -24.969 -26.794 1.00 89.19 552 GLU A O 1
ATOM 4465 N N . GLU A 1 553 ? 10.786 -22.951 -25.890 1.00 88.81 553 GLU A N 1
ATOM 4466 C CA . GLU A 1 553 ? 10.771 -22.218 -27.153 1.00 88.81 553 GLU A CA 1
ATOM 4467 C C . GLU A 1 553 ? 11.959 -22.593 -28.044 1.00 88.81 553 GLU A C 1
ATOM 4469 O O . GLU A 1 553 ? 11.762 -22.923 -29.213 1.00 88.81 553 GLU A O 1
ATOM 4474 N N . TYR A 1 554 ? 13.171 -22.699 -27.487 1.00 90.62 554 TYR A N 1
ATOM 4475 C CA . TYR A 1 554 ? 14.338 -23.188 -28.236 1.00 90.62 554 TYR A CA 1
ATOM 4476 C C . TYR A 1 554 ? 14.102 -24.578 -28.830 1.00 90.62 554 TYR A C 1
ATOM 4478 O O . TYR A 1 554 ? 14.469 -24.841 -29.977 1.00 90.62 554 TYR A O 1
ATOM 4486 N N . ARG A 1 555 ? 13.434 -25.463 -28.079 1.00 88.38 555 ARG A N 1
ATOM 4487 C CA . ARG A 1 555 ? 13.065 -26.798 -28.566 1.00 88.38 555 ARG A CA 1
ATOM 4488 C C . ARG A 1 555 ? 12.049 -26.732 -29.706 1.00 88.38 555 ARG A C 1
ATOM 4490 O O . ARG A 1 555 ? 12.193 -27.489 -30.664 1.00 88.38 555 ARG A O 1
ATOM 4497 N N . LYS A 1 556 ? 11.035 -25.864 -29.613 1.00 92.38 556 LYS A N 1
ATOM 4498 C CA . LYS A 1 556 ? 10.022 -25.686 -30.671 1.00 92.38 556 LYS A CA 1
ATOM 4499 C C . LYS A 1 556 ? 10.629 -25.134 -31.959 1.00 92.38 556 LYS A C 1
ATOM 4501 O O . LYS A 1 556 ? 10.299 -25.630 -33.030 1.00 92.38 556 LYS A O 1
ATOM 4506 N N . GLU A 1 557 ? 11.551 -24.183 -31.846 1.00 94.81 557 GLU A N 1
ATOM 4507 C CA . GLU A 1 557 ? 12.277 -23.586 -32.977 1.00 94.81 557 GLU A CA 1
ATOM 4508 C C . GLU A 1 557 ? 13.364 -24.517 -33.556 1.00 94.81 557 GLU A C 1
ATOM 4510 O O . GLU A 1 557 ? 14.040 -24.181 -34.527 1.00 94.81 557 GLU A O 1
ATOM 4515 N N . GLY A 1 558 ? 13.557 -25.710 -32.979 1.00 91.25 558 GLY A N 1
ATOM 4516 C CA . GLY A 1 558 ? 14.551 -26.682 -33.443 1.00 91.25 558 GLY A CA 1
ATOM 4517 C C . GLY A 1 558 ? 16.001 -26.265 -33.173 1.00 91.25 558 GLY A C 1
ATOM 4518 O O . GLY A 1 558 ? 16.926 -26.797 -33.795 1.00 91.25 558 GLY A O 1
ATOM 4519 N N . ILE A 1 559 ? 16.219 -25.328 -32.247 1.00 93.56 559 ILE A N 1
ATOM 4520 C CA . ILE A 1 559 ? 17.547 -24.866 -31.843 1.00 93.56 559 ILE A CA 1
ATOM 4521 C C . ILE A 1 559 ? 18.206 -25.963 -31.002 1.00 93.56 559 ILE A C 1
ATOM 4523 O O . ILE A 1 559 ? 17.647 -26.455 -30.021 1.00 93.56 559 ILE A O 1
ATOM 4527 N N . ARG A 1 560 ? 19.428 -26.357 -31.378 1.00 88.31 560 ARG A N 1
ATOM 4528 C CA . ARG A 1 560 ? 20.223 -27.306 -30.587 1.00 88.31 560 ARG A CA 1
ATOM 4529 C C . ARG A 1 560 ? 20.650 -26.632 -29.288 1.00 88.31 560 ARG A C 1
ATOM 4531 O O . ARG A 1 560 ? 21.533 -25.780 -29.299 1.00 88.31 560 ARG A O 1
ATOM 4538 N N . TRP A 1 561 ? 20.026 -27.039 -28.191 1.00 88.81 561 TRP A N 1
ATOM 4539 C CA . TRP A 1 561 ? 20.219 -26.458 -26.870 1.00 88.81 561 TRP A CA 1
ATOM 4540 C C . TRP A 1 561 ? 20.401 -27.550 -25.815 1.00 88.81 561 TRP A C 1
ATOM 4542 O O . TRP A 1 561 ? 19.738 -28.588 -25.865 1.00 88.81 561 TRP A O 1
ATOM 4552 N N . THR A 1 562 ? 21.284 -27.299 -24.851 1.00 86.56 562 THR A N 1
ATOM 4553 C CA . THR A 1 562 ? 21.445 -28.141 -23.662 1.00 86.56 562 THR A CA 1
ATOM 4554 C C . THR A 1 562 ? 20.684 -27.491 -22.525 1.00 86.56 562 THR A C 1
ATOM 4556 O O . THR A 1 562 ? 20.968 -26.346 -22.182 1.00 86.56 562 THR A O 1
ATOM 4559 N N . ASN A 1 563 ? 19.723 -28.213 -21.946 1.00 85.38 563 ASN A N 1
ATOM 4560 C CA . ASN A 1 563 ? 18.911 -27.653 -20.876 1.00 85.38 563 ASN A CA 1
ATOM 4561 C C . ASN A 1 563 ? 19.781 -27.200 -19.690 1.00 85.38 563 ASN A C 1
ATOM 4563 O O . ASN A 1 563 ? 20.702 -27.908 -19.284 1.00 85.38 563 ASN A O 1
ATOM 4567 N N . ILE A 1 564 ? 19.452 -26.036 -19.136 1.00 84.50 564 ILE A N 1
ATOM 4568 C CA . ILE A 1 564 ? 20.075 -25.475 -17.941 1.00 84.50 564 ILE A CA 1
ATOM 4569 C C . ILE A 1 564 ? 19.233 -25.876 -16.732 1.00 84.50 564 ILE A C 1
ATOM 4571 O O . ILE A 1 564 ? 18.020 -25.642 -16.700 1.00 84.50 564 ILE A O 1
ATOM 4575 N N . GLU A 1 565 ? 19.890 -26.463 -15.735 1.00 83.88 565 GLU A N 1
ATOM 4576 C CA . GLU A 1 565 ? 19.295 -26.725 -14.428 1.00 83.88 565 GLU A CA 1
ATOM 4577 C C . GLU A 1 565 ? 19.208 -25.429 -13.613 1.00 83.88 565 GLU A C 1
ATOM 4579 O O . GLU A 1 565 ? 20.136 -24.621 -13.584 1.00 83.88 565 GLU A O 1
ATOM 4584 N N . PHE A 1 566 ? 18.078 -25.236 -12.939 1.00 85.25 566 PHE A N 1
ATOM 4585 C CA . PHE A 1 566 ? 17.828 -24.114 -12.040 1.00 85.25 566 PHE A CA 1
ATOM 4586 C C . PHE A 1 566 ? 17.210 -24.635 -10.740 1.00 85.25 566 PHE A C 1
ATOM 4588 O O . PHE A 1 566 ? 16.681 -25.748 -10.699 1.00 85.25 566 PHE A O 1
ATOM 4595 N N . MET A 1 567 ? 17.268 -23.840 -9.669 1.00 85.94 567 MET A N 1
ATOM 4596 C CA . MET A 1 567 ? 16.638 -24.214 -8.400 1.00 85.94 567 MET A CA 1
ATOM 4597 C C . MET A 1 567 ? 15.114 -24.148 -8.519 1.00 85.94 567 MET A C 1
ATOM 4599 O O . MET A 1 567 ? 14.530 -23.064 -8.553 1.00 85.94 567 MET A O 1
ATOM 4603 N N . ASP A 1 568 ? 14.478 -25.316 -8.582 1.00 87.56 568 ASP A N 1
ATOM 4604 C CA . ASP A 1 568 ? 13.025 -25.447 -8.589 1.00 87.56 568 ASP A CA 1
ATOM 4605 C C . ASP A 1 568 ? 12.472 -25.410 -7.161 1.00 87.56 568 ASP A C 1
ATOM 4607 O O . ASP A 1 568 ? 12.809 -26.232 -6.308 1.00 87.56 568 ASP A O 1
ATOM 4611 N N . ASN A 1 569 ? 11.584 -24.455 -6.915 1.00 92.31 569 ASN A N 1
ATOM 4612 C CA . ASN A 1 569 ? 10.932 -24.244 -5.635 1.00 92.31 569 ASN A CA 1
ATOM 4613 C C . ASN A 1 569 ? 9.523 -24.862 -5.542 1.00 92.31 569 ASN A C 1
ATOM 4615 O O . ASN A 1 569 ? 8.827 -24.679 -4.541 1.00 92.31 569 ASN A O 1
ATOM 4619 N N . THR A 1 570 ? 9.105 -25.654 -6.537 1.00 91.69 570 THR A N 1
ATOM 4620 C CA . THR A 1 570 ? 7.815 -26.369 -6.537 1.00 91.69 570 THR A CA 1
ATOM 4621 C C . THR A 1 570 ? 7.608 -27.209 -5.270 1.00 91.69 570 THR A C 1
ATOM 4623 O O . THR A 1 570 ? 6.493 -27.282 -4.755 1.00 91.69 570 THR A O 1
ATOM 4626 N N . GLY A 1 571 ? 8.668 -27.817 -4.722 1.00 92.75 571 GLY A N 1
ATOM 4627 C CA . GLY A 1 571 ? 8.587 -28.597 -3.481 1.00 92.75 571 GLY A CA 1
ATOM 4628 C C . GLY A 1 571 ? 8.164 -27.764 -2.262 1.00 92.75 571 GLY A C 1
ATOM 4629 O O . GLY A 1 571 ? 7.342 -28.220 -1.467 1.00 92.75 571 GLY A O 1
ATOM 4630 N N . CYS A 1 572 ? 8.660 -26.527 -2.144 1.00 93.12 572 CYS A N 1
ATOM 4631 C CA . CYS A 1 572 ? 8.256 -25.595 -1.086 1.00 93.12 572 CYS A CA 1
ATOM 4632 C C . CYS A 1 572 ? 6.780 -25.206 -1.223 1.00 93.12 572 CYS A C 1
ATOM 4634 O O . CYS A 1 572 ? 6.045 -25.222 -0.236 1.00 93.12 572 CYS A O 1
ATOM 4636 N N . LEU A 1 573 ? 6.323 -24.926 -2.448 1.00 93.94 573 LEU A N 1
ATOM 4637 C CA . LEU A 1 573 ? 4.912 -24.634 -2.708 1.00 93.94 573 LEU A CA 1
ATOM 4638 C C . LEU A 1 573 ? 4.020 -25.821 -2.337 1.00 93.94 573 LEU A C 1
ATOM 4640 O O . LEU A 1 573 ? 3.064 -25.653 -1.584 1.00 93.94 573 LEU A O 1
ATOM 4644 N N . GLN A 1 574 ? 4.376 -27.036 -2.764 1.00 93.44 574 GLN A N 1
ATOM 4645 C CA . GLN A 1 574 ? 3.626 -28.252 -2.435 1.00 93.44 574 GLN A CA 1
ATOM 4646 C C . GLN A 1 574 ? 3.546 -28.517 -0.927 1.00 93.44 574 GLN A C 1
ATOM 4648 O O . GLN A 1 574 ? 2.511 -28.979 -0.452 1.00 93.44 574 GLN A O 1
ATOM 4653 N N . LEU A 1 575 ? 4.593 -28.202 -0.161 1.00 94.50 575 LEU A N 1
ATOM 4654 C CA . LEU A 1 575 ? 4.556 -28.309 1.299 1.00 94.50 575 LEU A CA 1
ATOM 4655 C C . LEU A 1 575 ? 3.498 -27.377 1.915 1.00 94.50 575 LEU A C 1
ATOM 4657 O O . LEU A 1 575 ? 2.823 -27.755 2.873 1.00 94.50 575 LEU A O 1
ATOM 4661 N N . ILE A 1 576 ? 3.343 -26.166 1.376 1.00 94.06 576 ILE A N 1
ATOM 4662 C CA . ILE A 1 576 ? 2.428 -25.154 1.917 1.00 94.06 576 ILE A CA 1
ATOM 4663 C C . ILE A 1 576 ? 0.990 -25.381 1.425 1.00 94.06 576 ILE A C 1
ATOM 4665 O O . ILE A 1 576 ? 0.066 -25.446 2.239 1.00 94.06 576 ILE A O 1
ATOM 4669 N N . GLU A 1 577 ? 0.789 -25.517 0.111 1.00 93.62 577 GLU A N 1
ATOM 4670 C CA . GLU A 1 577 ? -0.535 -25.520 -0.537 1.00 93.62 577 GLU A CA 1
ATOM 4671 C C . GLU A 1 577 ? -1.011 -26.905 -1.005 1.00 93.62 577 GLU A C 1
ATOM 4673 O O . GLU A 1 577 ? -2.176 -27.069 -1.381 1.00 93.62 577 GLU A O 1
ATOM 4678 N N . GLY A 1 578 ? -0.120 -27.900 -1.024 1.00 91.56 578 GLY A N 1
ATOM 4679 C CA . GLY A 1 578 ? -0.383 -29.199 -1.635 1.00 91.56 578 GLY A CA 1
ATOM 4680 C C . GLY A 1 578 ? -1.592 -29.896 -1.021 1.00 91.56 578 GLY A C 1
ATOM 4681 O O . GLY A 1 578 ? -1.752 -29.970 0.192 1.00 91.56 578 GLY A O 1
ATOM 4682 N N . LYS A 1 579 ? -2.469 -30.452 -1.855 1.00 87.94 579 LYS A N 1
ATOM 4683 C CA . LYS A 1 579 ? -3.625 -31.216 -1.370 1.00 87.94 579 LYS A CA 1
ATOM 4684 C C . LYS A 1 579 ? -3.290 -32.709 -1.292 1.00 87.94 579 LYS A C 1
ATOM 4686 O O . LYS A 1 579 ? -2.648 -33.216 -2.209 1.00 87.94 579 LYS A O 1
ATOM 4691 N N . PRO A 1 580 ? -3.758 -33.441 -0.262 1.00 85.56 580 PRO A N 1
ATOM 4692 C CA . PRO A 1 580 ? -4.546 -32.973 0.888 1.00 85.56 580 PRO A CA 1
ATOM 4693 C C . PRO A 1 580 ? -3.705 -32.544 2.111 1.00 85.56 580 PRO A C 1
ATOM 4695 O O . PRO A 1 580 ? -4.268 -32.025 3.066 1.00 85.56 580 PRO A O 1
ATOM 4698 N N . ASN A 1 581 ? -2.386 -32.767 2.103 1.00 88.12 581 ASN A N 1
ATOM 4699 C CA . ASN A 1 581 ? -1.547 -32.746 3.315 1.00 88.12 581 ASN A CA 1
ATOM 4700 C C . ASN A 1 581 ? -0.687 -31.481 3.499 1.00 88.12 581 ASN A C 1
ATOM 4702 O O . ASN A 1 581 ? 0.200 -31.465 4.349 1.00 88.12 581 ASN A O 1
ATOM 4706 N N . GLY A 1 582 ? -0.896 -30.447 2.692 1.00 91.81 582 GLY A N 1
ATOM 4707 C CA . GLY A 1 582 ? -0.164 -29.188 2.778 1.00 91.81 582 GLY A CA 1
ATOM 4708 C C . GLY A 1 582 ? -0.506 -28.429 4.054 1.00 91.81 582 GLY A C 1
ATOM 4709 O O . GLY A 1 582 ? -1.597 -28.579 4.614 1.00 91.81 582 GLY A O 1
ATOM 4710 N N . LEU A 1 583 ? 0.422 -27.592 4.510 1.00 93.19 583 LEU A N 1
ATOM 4711 C CA . LEU A 1 583 ? 0.315 -26.865 5.774 1.00 93.19 583 LEU A CA 1
ATOM 4712 C C . LEU A 1 583 ? -0.997 -26.072 5.899 1.00 93.19 583 LEU A C 1
ATOM 4714 O O . LEU A 1 583 ? -1.630 -26.109 6.953 1.00 93.19 583 LEU A O 1
ATOM 4718 N N . LEU A 1 584 ? -1.434 -25.401 4.828 1.00 91.88 584 LEU A N 1
ATOM 4719 C CA . LEU A 1 584 ? -2.685 -24.634 4.828 1.00 91.88 584 LEU A CA 1
ATOM 4720 C C . LEU A 1 584 ? -3.924 -25.535 4.931 1.00 91.88 584 LEU A C 1
ATOM 4722 O O . LEU A 1 584 ? -4.871 -25.186 5.630 1.00 91.88 584 LEU A O 1
ATOM 4726 N N . CYS A 1 585 ? -3.905 -26.716 4.302 1.00 89.44 585 CYS A N 1
ATOM 4727 C CA . CYS A 1 585 ? -5.002 -27.683 4.412 1.00 89.44 585 CYS A CA 1
ATOM 4728 C C . CYS A 1 585 ? -5.118 -28.217 5.846 1.00 89.44 585 CYS A C 1
ATOM 4730 O O . CYS A 1 585 ? -6.209 -28.254 6.413 1.00 89.44 585 CYS A O 1
ATOM 4732 N N . LEU A 1 586 ? -3.982 -28.564 6.459 1.00 90.50 586 LEU A N 1
ATOM 4733 C CA . LEU A 1 586 ? -3.935 -29.019 7.848 1.00 90.50 586 LEU A CA 1
ATOM 4734 C C . LEU A 1 586 ? -4.409 -27.928 8.818 1.00 90.50 586 LEU A C 1
ATOM 4736 O O . LEU A 1 586 ? -5.153 -28.223 9.754 1.00 90.50 586 LEU A O 1
ATOM 4740 N N . LEU A 1 587 ? -4.008 -26.673 8.590 1.00 89.38 587 LEU A N 1
ATOM 4741 C CA . LEU A 1 587 ? -4.452 -25.532 9.390 1.00 89.38 587 LEU A CA 1
ATOM 4742 C C . LEU A 1 587 ? -5.971 -25.336 9.290 1.00 89.38 587 LEU A C 1
ATOM 4744 O O . LEU A 1 587 ? -6.639 -25.202 10.317 1.00 89.38 587 LEU A O 1
ATOM 4748 N N . ASP A 1 588 ? -6.525 -25.376 8.078 1.00 86.88 588 ASP A N 1
ATOM 4749 C CA . ASP A 1 588 ? -7.966 -25.266 7.836 1.00 86.88 588 ASP A CA 1
ATOM 4750 C C . ASP A 1 588 ? -8.756 -26.375 8.542 1.00 86.88 588 ASP A C 1
ATOM 4752 O O . ASP A 1 588 ? -9.800 -26.113 9.152 1.00 86.88 588 ASP A O 1
ATOM 4756 N N . ASP A 1 589 ? -8.263 -27.613 8.491 1.00 86.25 589 ASP A N 1
ATOM 4757 C CA . ASP A 1 589 ? -8.908 -28.756 9.133 1.00 86.25 589 ASP A CA 1
ATOM 4758 C C . ASP A 1 589 ? -8.889 -28.635 10.662 1.00 86.25 589 ASP A C 1
ATOM 4760 O O . ASP A 1 589 ? -9.915 -28.863 11.311 1.00 86.25 589 ASP A O 1
ATOM 4764 N N . GLN A 1 590 ? -7.774 -28.191 11.254 1.00 84.62 590 GLN A N 1
ATOM 4765 C CA . GLN A 1 590 ? -7.692 -27.938 12.698 1.00 84.62 590 GLN A CA 1
ATOM 4766 C C . GLN A 1 590 ? -8.607 -26.788 13.142 1.00 84.62 590 GLN A C 1
ATOM 4768 O O . GLN A 1 590 ? -9.298 -26.904 14.160 1.00 84.62 590 GLN A O 1
ATOM 4773 N N . CYS A 1 591 ? -8.682 -25.704 12.365 1.00 80.81 591 CYS A N 1
ATOM 4774 C CA . CYS A 1 591 ? -9.581 -24.582 12.639 1.00 80.81 591 CYS A CA 1
ATOM 4775 C C . CYS A 1 591 ? -11.058 -25.017 12.632 1.00 80.81 591 CYS A C 1
ATOM 4777 O O . CYS A 1 591 ? -11.817 -24.673 13.545 1.00 80.81 591 CYS A O 1
ATOM 4779 N N . LYS A 1 592 ? -11.467 -25.837 11.653 1.00 75.88 592 LYS A N 1
ATOM 4780 C CA . LYS A 1 592 ? -12.825 -26.411 11.595 1.00 75.88 592 LYS A CA 1
ATOM 4781 C C . LYS A 1 592 ? -13.085 -27.367 12.760 1.00 75.88 592 LYS A C 1
ATOM 4783 O O . LYS A 1 592 ? -14.157 -27.319 13.365 1.00 75.88 592 LYS A O 1
ATOM 4788 N N . TYR A 1 593 ? -12.110 -28.202 13.114 1.00 69.00 593 TYR A N 1
ATOM 4789 C CA . TYR A 1 593 ? -12.235 -29.170 14.204 1.00 69.00 593 TYR A CA 1
ATOM 4790 C C . TYR A 1 593 ? -12.446 -28.500 15.575 1.00 69.00 593 TYR A C 1
ATOM 4792 O O . TYR A 1 593 ? -13.270 -28.947 16.378 1.00 69.00 593 TYR A O 1
ATOM 4800 N N . ILE A 1 594 ? -11.774 -27.376 15.834 1.00 56.88 594 ILE A N 1
ATOM 4801 C CA . ILE A 1 594 ? -11.927 -26.608 17.082 1.00 56.88 594 ILE A CA 1
ATOM 4802 C C . ILE A 1 594 ? -13.265 -25.864 17.142 1.00 56.88 594 ILE A C 1
ATOM 4804 O O . ILE A 1 594 ? -13.872 -25.787 18.216 1.00 56.88 594 ILE A O 1
ATOM 4808 N N . SER A 1 595 ? -13.775 -25.384 16.003 1.00 51.69 595 SER A N 1
ATOM 4809 C CA . SER A 1 595 ? -15.135 -24.833 15.918 1.00 51.69 595 SER A CA 1
ATOM 4810 C C . SER A 1 595 ? -16.199 -25.871 16.311 1.00 51.69 595 SER A C 1
ATOM 4812 O O . SER A 1 595 ? -17.181 -25.529 16.967 1.00 51.69 595 SER A O 1
ATOM 4814 N N . PHE A 1 596 ? -15.965 -27.157 16.022 1.00 39.47 596 PHE A N 1
ATOM 4815 C CA . PHE A 1 596 ? -16.832 -28.247 16.481 1.00 39.47 596 PHE A CA 1
ATOM 4816 C C . PHE A 1 596 ? -16.687 -28.546 17.983 1.00 39.47 596 PHE A C 1
ATOM 4818 O O . PHE A 1 596 ? -17.693 -28.745 18.665 1.00 39.47 596 PHE A O 1
ATOM 4825 N N . ARG A 1 597 ? -15.468 -28.558 18.540 1.00 42.34 597 ARG A N 1
ATOM 4826 C CA . ARG A 1 597 ? -15.237 -28.903 19.960 1.00 42.34 597 ARG A CA 1
ATOM 4827 C C . ARG A 1 597 ? -15.463 -27.775 20.964 1.00 42.34 597 ARG A C 1
ATOM 4829 O O . ARG A 1 597 ? -15.612 -28.064 22.146 1.00 42.34 597 ARG A O 1
ATOM 4836 N N . THR A 1 598 ? -15.622 -26.522 20.541 1.00 39.69 598 THR A N 1
ATOM 4837 C CA . THR A 1 598 ? -16.069 -25.442 21.451 1.00 39.69 598 THR A CA 1
ATOM 4838 C C . THR A 1 598 ? -17.505 -25.636 21.976 1.00 39.69 598 THR A C 1
ATOM 4840 O O . THR A 1 598 ? -17.946 -24.880 22.836 1.00 39.69 598 THR A O 1
ATOM 4843 N N . THR A 1 599 ? -18.212 -26.692 21.544 1.00 40.91 599 THR A N 1
ATOM 4844 C CA . THR A 1 599 ? -19.462 -27.179 22.163 1.00 40.91 599 THR A CA 1
ATOM 4845 C C . THR A 1 599 ? -19.278 -28.310 23.191 1.00 40.91 599 THR A C 1
ATOM 4847 O O . THR A 1 599 ? -20.222 -28.620 23.915 1.00 40.91 599 THR A O 1
ATOM 4850 N N . ARG A 1 600 ? -18.086 -28.912 23.323 1.00 31.91 600 ARG A N 1
ATOM 4851 C CA . ARG A 1 600 ? -17.763 -29.932 24.339 1.00 31.91 600 ARG A CA 1
ATOM 4852 C C . ARG A 1 600 ? -16.294 -29.835 24.766 1.00 31.91 600 ARG A C 1
ATOM 4854 O O . ARG A 1 600 ? -15.416 -30.373 24.103 1.00 31.91 600 ARG A O 1
ATOM 4861 N N . SER A 1 601 ? -16.076 -29.153 25.890 1.00 39.12 601 SER A N 1
ATOM 4862 C CA . SER A 1 601 ? -14.963 -29.311 26.845 1.00 39.12 601 SER A CA 1
ATOM 4863 C C . SER A 1 601 ? -13.761 -30.159 26.385 1.00 39.12 601 SER A C 1
ATOM 4865 O O . SER A 1 601 ? -13.697 -31.353 26.668 1.00 39.12 601 SER A O 1
ATOM 4867 N N . SER A 1 602 ? -12.783 -29.516 25.743 1.00 33.12 602 SER A N 1
ATOM 4868 C CA . SER A 1 602 ? -11.347 -29.778 25.926 1.00 33.12 602 SER A CA 1
ATOM 4869 C C . SER A 1 602 ? -10.562 -28.644 25.257 1.00 33.12 602 SER A C 1
ATOM 4871 O O . SER A 1 602 ? -10.561 -28.536 24.029 1.00 33.12 602 SER A O 1
ATOM 4873 N N . GLU A 1 603 ? -9.931 -27.792 26.065 1.00 44.84 603 GLU A N 1
ATOM 4874 C CA . GLU A 1 603 ? -8.854 -26.887 25.643 1.00 44.84 603 GLU A CA 1
ATOM 4875 C C . GLU A 1 603 ? -7.646 -27.715 25.153 1.00 44.84 603 GLU A C 1
ATOM 4877 O O . GLU A 1 603 ? -7.620 -28.926 25.344 1.00 44.84 603 GLU A O 1
ATOM 4882 N N . TYR A 1 604 ? -6.652 -27.066 24.542 1.00 40.12 604 TYR A N 1
ATOM 4883 C CA . TYR A 1 604 ? -5.422 -27.634 23.949 1.00 40.12 604 TYR A CA 1
ATOM 4884 C C . TYR A 1 604 ? -5.546 -28.080 22.480 1.00 40.12 604 TYR A C 1
ATOM 4886 O O . TYR A 1 604 ? -5.931 -29.199 22.161 1.00 40.12 604 TYR A O 1
ATOM 4894 N N . GLY A 1 605 ? -5.149 -27.187 21.564 1.00 35.88 605 GLY A N 1
ATOM 4895 C CA . GLY A 1 605 ? -4.942 -27.536 20.153 1.00 35.88 605 GLY A CA 1
ATOM 4896 C C . GLY A 1 605 ? -4.179 -26.478 19.353 1.00 35.88 605 GLY A C 1
ATOM 4897 O O . GLY A 1 605 ? -3.173 -26.797 18.737 1.00 35.88 605 GLY A O 1
ATOM 4898 N N . VAL A 1 606 ? -4.587 -25.202 19.414 1.00 38.53 606 VAL A N 1
ATOM 4899 C CA . VAL A 1 606 ? -3.980 -24.136 18.572 1.00 38.53 606 VAL A CA 1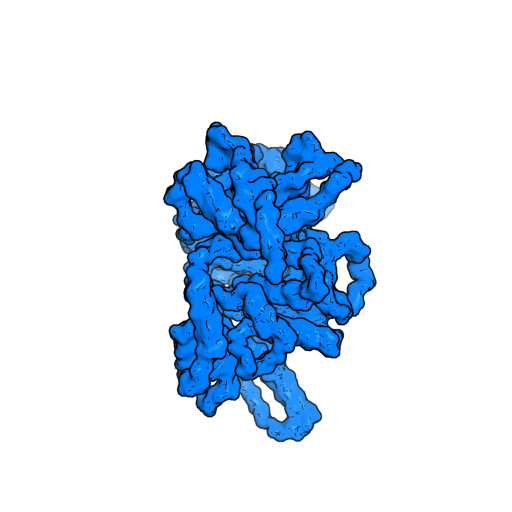
ATOM 4900 C C . VAL A 1 606 ? -3.102 -23.142 19.339 1.00 38.53 606 VAL A C 1
ATOM 4902 O O . VAL A 1 606 ? -2.279 -22.462 18.733 1.00 38.53 606 VAL A O 1
ATOM 4905 N N . SER A 1 607 ? -3.161 -23.128 20.677 1.00 36.34 607 SER A N 1
ATOM 4906 C CA . SER A 1 607 ? -2.292 -22.266 21.505 1.00 36.34 607 SER A CA 1
ATOM 4907 C C . SER A 1 607 ? -0.788 -22.500 21.261 1.00 36.34 607 SER A C 1
ATOM 4909 O O . SER A 1 607 ? 0.019 -21.604 21.477 1.00 36.34 607 SER A O 1
ATOM 4911 N N . LEU A 1 608 ? -0.410 -23.686 20.768 1.00 35.41 608 LEU A N 1
ATOM 4912 C CA . LEU A 1 608 ? 0.983 -24.092 20.561 1.00 35.41 608 LEU A CA 1
ATOM 4913 C C . LEU A 1 608 ? 1.561 -23.774 19.172 1.00 35.41 608 LEU A C 1
ATOM 4915 O O . LEU A 1 608 ? 2.776 -23.838 19.031 1.00 35.41 608 LEU A O 1
ATOM 4919 N N . LEU A 1 609 ? 0.747 -23.432 18.164 1.00 39.62 609 LEU A N 1
ATOM 4920 C CA . LEU A 1 609 ? 1.261 -23.165 16.808 1.00 39.62 609 LEU A CA 1
ATOM 4921 C C . LEU A 1 609 ? 1.413 -21.672 16.492 1.00 39.62 609 LEU A C 1
ATOM 4923 O O . LEU A 1 609 ? 2.319 -21.307 15.754 1.00 39.62 609 LEU A O 1
ATOM 4927 N N . PHE A 1 610 ? 0.586 -20.801 17.079 1.00 38.44 610 PHE A N 1
ATOM 4928 C CA . PHE A 1 610 ? 0.643 -19.355 16.832 1.00 38.44 610 PHE A CA 1
ATOM 4929 C C . PHE A 1 610 ? 0.235 -18.565 18.079 1.00 38.44 610 PHE A C 1
ATOM 4931 O O . PHE A 1 610 ? -0.888 -18.072 18.132 1.00 38.44 610 PHE A O 1
ATOM 4938 N N . ASN A 1 611 ? 1.118 -18.488 19.088 1.00 37.19 611 ASN A N 1
ATOM 4939 C CA . ASN A 1 611 ? 1.081 -17.579 20.256 1.00 37.19 611 ASN A CA 1
ATOM 4940 C C . ASN A 1 611 ? -0.201 -16.719 20.406 1.00 37.19 611 ASN A C 1
ATOM 4942 O O . ASN A 1 611 ? -0.180 -15.503 20.239 1.00 37.19 611 ASN A O 1
ATOM 4946 N N . GLY A 1 612 ? -1.338 -17.345 20.724 1.00 36.81 612 GLY A N 1
ATOM 4947 C CA . GLY A 1 612 ? -2.579 -16.651 21.082 1.00 36.81 612 GLY A CA 1
ATOM 4948 C C . GLY A 1 612 ? -3.284 -15.798 20.011 1.00 36.81 612 GLY A C 1
ATOM 4949 O O . GLY A 1 612 ? -4.229 -15.092 20.367 1.00 36.81 612 GLY A O 1
ATOM 4950 N N . HIS A 1 613 ? -2.922 -15.847 18.725 1.00 34.31 613 HIS A N 1
ATOM 4951 C CA . HIS A 1 613 ? -3.677 -15.124 17.694 1.00 34.31 613 HIS A CA 1
ATOM 4952 C C . HIS A 1 613 ? -4.860 -15.960 17.195 1.00 34.31 613 HIS A C 1
ATOM 4954 O O . HIS A 1 613 ? -4.742 -16.783 16.292 1.00 34.31 613 HIS A O 1
ATOM 4960 N N . TYR A 1 614 ? -6.036 -15.726 17.780 1.00 36.00 614 TYR A N 1
ATOM 4961 C CA . TYR A 1 614 ? -7.293 -16.183 17.194 1.00 36.00 614 TYR A CA 1
ATOM 4962 C C . TYR A 1 614 ? -7.435 -15.587 15.784 1.00 36.00 614 TYR A C 1
ATOM 4964 O O . TYR A 1 614 ? -7.502 -14.362 15.628 1.00 36.00 614 TYR A O 1
ATOM 4972 N N . CYS A 1 615 ? -7.483 -16.455 14.768 1.00 28.70 615 CYS A N 1
ATOM 4973 C CA . CYS A 1 615 ? -8.027 -16.105 13.459 1.00 28.70 615 CYS A CA 1
ATOM 4974 C C . CYS A 1 615 ? -9.490 -15.702 13.663 1.00 28.70 615 CYS A C 1
ATOM 4976 O O . CYS A 1 615 ? -10.329 -16.533 14.014 1.00 28.70 615 CYS A O 1
ATOM 4978 N N . GLY A 1 616 ? -9.756 -14.409 13.504 1.00 28.55 616 GLY A N 1
ATOM 4979 C CA . GLY A 1 616 ? -11.069 -13.783 13.562 1.00 28.55 616 GLY A CA 1
ATOM 4980 C C . GLY A 1 616 ? -11.169 -12.730 12.480 1.00 28.55 616 GLY A C 1
ATOM 4981 O O . GLY A 1 616 ? -10.159 -12.004 12.290 1.00 28.55 616 GLY A O 1
#

Radius of gyration: 30.95 Å; Cα contacts (8 Å, |Δi|>4): 851; chains: 1; bounding box: 69×88×85 Å

Solvent-accessible surface area (backbone atoms only — not comparable to full-atom values): 35499 Å² total; per-residue (Å²): 143,77,84,78,81,60,71,41,79,47,63,34,33,30,48,93,83,34,99,86,40,60,58,47,78,43,83,38,36,71,79,41,28,38,46,59,53,51,49,55,48,39,62,74,68,64,59,75,92,56,68,96,77,50,62,41,47,28,45,36,39,21,44,87,84,70,55,80,74,49,76,44,77,55,54,58,81,40,33,58,52,52,54,61,69,68,52,78,91,69,76,87,57,71,63,44,80,45,37,33,59,40,70,62,74,77,86,51,95,85,47,85,92,62,89,70,56,71,65,57,54,50,53,51,52,51,53,58,72,58,68,66,79,90,80,51,66,56,35,57,76,72,51,93,65,92,46,74,66,53,52,49,51,41,54,50,51,33,45,74,74,69,43,43,39,34,26,48,78,94,44,76,48,69,54,64,76,92,60,93,69,92,72,79,44,72,69,46,56,61,67,31,54,94,38,81,79,56,90,91,52,72,51,49,68,54,34,54,39,37,40,46,55,50,48,27,64,72,71,71,39,69,38,73,48,78,46,81,53,51,74,70,44,47,54,69,61,50,53,53,54,36,51,54,44,54,49,54,74,32,48,82,86,51,83,74,56,73,49,55,54,27,58,62,31,42,48,61,47,51,44,32,72,34,14,22,29,42,89,80,24,75,76,34,62,41,38,25,41,34,41,34,42,31,24,40,79,90,50,36,73,56,32,41,44,67,47,79,40,78,65,59,45,64,41,56,70,50,57,55,76,62,13,39,42,46,42,43,61,53,16,51,60,62,37,45,51,76,64,54,30,61,79,46,69,60,63,62,64,76,75,29,56,40,46,47,77,20,79,34,86,80,60,89,96,57,61,42,38,60,50,29,52,53,35,53,53,24,35,44,64,32,70,41,48,73,67,58,48,51,55,51,51,24,50,53,37,32,40,44,51,50,52,62,61,45,75,36,76,51,94,65,102,55,102,80,69,65,35,36,37,71,66,48,59,67,58,50,44,54,36,18,63,52,70,72,51,59,46,70,59,53,54,43,61,46,30,34,48,81,44,80,55,98,90,44,80,46,79,46,66,22,41,66,69,54,25,53,50,47,42,50,46,49,35,31,48,53,51,49,52,48,52,54,50,50,47,50,45,42,33,59,51,23,43,48,96,85,62,83,89,78,80,80,86,40,45,37,43,34,38,38,44,52,63,26,63,68,83,66,76,92,68,66,54,73,65,41,52,54,44,34,53,54,40,50,52,49,52,44,54,47,49,42,56,70,49,51,51,50,55,52,47,38,54,72,74,66,48,93,75,79,88,80,88,73,92,78,56,65,66,62,50,41,50,39,69,28,83,78,80,4,52,55,47,51,49,53,52,51,55,54,53,49,68,61,37,78,81,54,94,69,85,90,79,59,64,84,80,47,83,74,66,78,91,119

Nearest PDB structures (foldseek):
  6ui4-assembly1_A  TM=9.546E-01  e=6.191E-40  Fusarium graminearum PH-1
  4l79-assembly1_A  TM=9.003E-01  e=4.150E-40  Rattus norvegicus
  4db1-assembly3_B  TM=9.231E-01  e=1.303E-37  Homo sapiens
  4db1-assembly3_A  TM=8.999E-01  e=1.436E-36  Homo sapiens
  1kk8-assembly1_A  TM=8.047E-01  e=7.498E-37  Argopecten irradians

pLDDT: mean 81.77, std 16.13, range [28.55, 98.5]

Secondary structure (DSSP, 8-state):
-------EEEEEE-TTT-SS-SEEEEEE-TT--HHHHHHHHHHHHT-TTS-TTSEEEEEEEE-TT--EEEEEEPPTTS-HHHHHHTS-SS-SS--EEEEEEEE-----TTTTT----HHHHHHHHHHHH---TTT--SBGGG-SS-SHHHHHHHHHHHHHTT--EEEETTEEEE---SS--TTSSHHHHHHHTT--SSTTS---HHHHHHHHHHHHHHHT--EEEEE--STTSSHHHHHHHHHHHHHHHT-SSS---HHHHHHHHHHHHHHHHHEE--SS-TTEESSEEEEEEEE-TTS-EEEEEEEEE---GGGGT---TT--SBHHHHHHHHH--HHHHHHTT---GGG-TTTSSSS----TT--HHHHHHHHHHHHHHTT--HHHHHHHHHHHHHHHHHHT--EEE---SSTT---EEES-HHHHHHHHHHHT--HHHHHHHHHEEEEEETTEEEEEEPPHHHHHHHHHHHHHHHHHHHHHHHHHHHHHHHS-TT--SS----EEEEEEE-PPP---TT---HHHHHHHHHHHHHHHHHHIIIIIIHHHHHHHTT---PPPP----HHHHHHHH-TTTSHHHHHHHHHHHHHHHTTS----SSTTTSTT----

Organism: NCBI:txid1629725

InterPro domains:
  IPR000159 Ras-associating domain [PF00788] (8-104)
  IPR000159 Ras-associating domain [PS50200] (6-106)
  IPR000159 Ras-associating domain [SM00314] (6-106)
  IPR001609 Myosin head, motor domain-like [PF00063] (138-594)
  IPR001609 Myosin head, motor domain-like [PR00193] (165-184)
  IPR001609 Myosin head, motor domain-like [PR00193] (222-247)
  IPR001609 Myosin head, motor domain-like [PR00193] (268-295)
  IPR001609 Myosin head, motor domain-like [PR00193] (509-537)
  IPR001609 Myosin head, motor domain-like [PR00193] (562-590)
  IPR001609 Myosin head, motor domain-like [PS51456] (135-616)
  IPR001609 Myosin head, motor domain-like [SM00242] (129-616)
  IPR027417 P-loop containing nucleoside triphosphate hydrolase [SSF52540] (130-594)
  IPR029071 Ubiquitin-like domain superfamily [SSF54236] (8-104)
  IPR036961 Kinesin motor domain superfamily [G3DSA:3.40.850.10] (139-517)
  IPR046987 Unconventional class IX myosin [PTHR46184] (3-593)

Sequence (616 aa):
MSTDNNRYIVQVYVGALSAFYEALSVEASKQTTAEEIVSCIIERLSLNENPRGSYELAEVIGDSSGQECKERSLGPNESPVQLMMLWPKMRVDNSCYRFYLREKVNDYVWRDSFVMDPQLIKDYFHRFLYQPKDREYPDLCQLPDLNEKTLLDNLRARFTAGHIYTYVGSILIAVNPFKFYPIYNPKYVKLYQNRRLGPNLPPHIFAVADTAYHCMLKDRKNQCIVISGESGSGKTESTNFLLHHLTALSQKGSHGSGVEQTILSAGPVLEAFGNAKTAHNNNSSRFGKFIQVNYKEYGMVHGAVVQKYLLEKSRICTQGRNERNYHVFYYLLEGADTQEKQLLHLKSPDWYNYLNKSGCYSLDNIDESYEFSRLKQSMEMVGFTAEKQRRLFSVLSAVLLLGNVEFQPRKLAYHHDEAVAVKNPEIVALISELLKVKQETLLQALTAKKAKASGETLIINYRLPEAIASRDAMAKCLYGALFDWIVLQVNHALLSKKDTLREHQGNSIGVLDIFGFEDFGLCNSFEQLCINYANEHLQYYFNQHVFKYEQEEYRKEGIRWTNIEFMDNTGCLQLIEGKPNGLLCLLDDQCKYISFRTTRSSEYGVSLLFNGHYCG

Mean predicted aligned error: 14.72 Å